Protein 4QLZ (pdb70)

Solvent-accessible surface area: 25296 Å² total; per-residue (Å²): 142,45,30,64,78,0,34,24,55,33,66,41,23,34,18,10,15,9,142,81,57,25,18,30,4,0,0,0,15,8,74,4,67,48,71,64,133,74,106,12,15,17,0,0,1,9,0,24,5,20,51,5,23,27,16,40,7,8,19,91,40,57,13,1,0,1,39,15,31,74,133,96,159,132,27,54,19,5,53,0,10,24,31,8,23,1,4,2,0,0,6,0,2,0,1,24,0,15,8,6,55,83,72,67,3,131,62,12,164,15,108,7,26,45,35,9,0,14,0,0,0,11,4,35,102,47,43,82,29,5,19,49,7,49,0,18,8,0,0,0,0,0,0,26,18,88,50,79,5,2,3,7,0,2,0,0,12,65,84,12,111,44,11,125,123,0,61,40,16,145,46,0,73,73,87,15,73,39,4,19,128,11,1,63,31,9,4,65,26,18,29,48,37,54,71,72,102,98,8,64,31,3,66,159,4,99,25,50,67,68,141,51,0,35,142,7,1,48,49,4,31,107,27,13,85,71,15,9,54,38,90,128,104,93,40,56,136,2,135,7,12,5,5,30,170,70,40,13,216,85,11,61,54,54,34,159,53,68,5,94,139,110,129,42,85,134,77,163,63,36,121,112,53,124,117,13,49,59,75,24,41,53,28,161,175,45,38,69,64,3,43,28,57,34,64,47,22,32,7,0,16,11,142,77,72,42,7,33,2,0,0,0,12,7,76,4,69,49,79,70,114,101,84,15,6,17,0,0,0,10,0,24,5,24,40,7,19,20,13,49,6,11,21,84,34,69,8,1,0,0,44,13,35,75,122,111,139,127,33,48,16,4,50,0,13,28,30,8,24,1,5,2,0,0,6,0,3,0,1,28,0,12,9,15,51,92,80,70,3,130,52,12,152,14,104,5,31,46,29,7,0,14,0,0,0,17,2,37,100,47,52,82,31,3,22,55,6,48,0,40,5,0,0,0,0,1,0,27,21,88,51,77,5,2,3,8,0,2,0,3,11,64,87,12,103,54,8,157,120,0,80,42,16,146,45,0,68,78,82,14,64,40,5,20,118,10,0,65,35,8,4,62,52,19,27,47,35,59,71,73,102,96,10,63,31,4,68,157,4,99,23,54,66,67,141,46,0,29,143,6,1,52,53,4,32,107,31,10,85,122,8,7,44,70,43,118,101,88,25,101,129,21,132,10,19,3,6,46,112,26,25,26,144,161,10,55,65,52,59,66,75,29,49,146,58,18,139,60,83,184,103,172,58,36,151,94,101,76,98,16,40,59,77,24,38,51,69

InterPro domains:
  IPR008162 Inorganic pyrophosphatase [PF00719] (43-225)
  IPR008162 Inorganic pyrophosphatase [PTHR10286] (3-233)
  IPR008162 Inorganic pyrophosphatase [cd00412] (39-222)
  IPR036649 Inorganic pyrophosphatase superfamily [G3DSA:3.90.80.10] (1-287)
  IPR036649 Inorganic pyrophosphatase superfamily [SSF50324] (3-282)

Sequence (567 aa):
MSVERGTSNSASYKMFLTHGGSPISYFHDVPLFADATNNCYNMIVEIPRWTNAKMEICKEELMNPIKHDVKNNKLRYIYNVFPHKGYIWNYGALPQTWEDPSYVDEDTKAKGDNDPIDVCEIGSKIWPSGSVIPVKVLGILGMIDEGETDWKVIAINVADPMAEKLNDILDVDAHMPGFLKATRDWFKYYKVPAGKPENSFAFNGEFKNKEFAAKIISKTHEHWQKLISTKVEAGPIIRANVTVKGSPYMVSKEDFIDALQKHEDFKRGSEPTDQAIEQWHFCNMSVERGTSNSASYKMFLTHGGSPISYFHDVPLFADATNNCYNMIVEIPRWTNAKMEICKEELMNPIKHDVKNNKLRYIYNVFPHKGYIWNYGALPQTWEDPSYVDEDTKAKGDNDPIDVCEIGSKIWPSGSVIPVKVLGILGMIDEGETDWKVIAINVADPMAEKLNDILDVDAHMPGFLKATRDWFKYYKVPAGKPENSFAFNGEFKNKEFAAKIISKTHEHWQKLISTKVEAGPIIRANVTVKGSPYMVSKEDFIDALQKHEDFKRGSEPTDQAIEQWHFC

Foldseek 3Di:
DKDWFDEPQDQRTWIFDADPLATWAPAAFDDQAPPPVPQKGKWQQAAWALFFFRWAQQQLDPSRTIGFDDDPRHGGGWFAEPPGRHHHFRKGAGHLFFQAQVDQDPQLRAGAPGDGAMEGEHADDTDDHGDMAMWGWAWWWQWQQLRHGHIYTYIYGCVGPVRPVRDHPVSCCVVPPPVLVVVLVCQQCRCVVVVDHGIATTPRGDIGMVVVVVVVNVVRNVVSCCVQVLNPDPPDSGQSEGDDPDGDDVGVRYDYRPVSVDDDRGYDYDDDDDDRSPDYHYDD/DKDWFDEPPDQRIWIFDDDPNATWAPAFQDDQAPDDPPQKGKWQQAAWALFFFDWAQAQQDPSRTIGFDDDPNHGGGWAAEPPGRHHHFRKGAGHLFFQAQVDQDPQLRAGGPGDGAMEGEHAPDTDDHGDIAIWHWAWWWQWCQLRHGHIYTYIYGCPGPCVVQRRHPVSCCVVPPPVLVVVLVCRQCRCVVVVGHGIATGPRGDTGMVVVVVVVRVVRNVVSCVVFQEPPDPPDRGQNEGEDDPSPPRGPSYDYGPVPVVPRHHYDYDDDDDDNSPDYDYD

Radius of gyration: 27.37 Å; Cα contacts (8 Å, |Δi|>4): 1353; chains: 2; bounding box: 64×62×70 Å

Organism: Schistosoma japonicum (NCBI:txid6182)

Structure (mmCIF, N/CA/C/O backbone):
data_4QLZ
#
_entry.id   4QLZ
#
_cell.length_a   76.080
_cell.length_b   76.080
_cell.length_c   123.410
_cell.angle_alpha   90.00
_cell.angle_beta   90.00
_cell.angle_gamma   120.00
#
_symmetry.space_group_name_H-M   'P 32'
#
loop_
_entity.id
_entity.type
_entity.pdbx_description
1 polymer 'SJCHGC07024 protein'
2 non-polymer 'COBALT (II) ION'
3 non-polymer 'PHOSPHATE ION'
4 water water
#
loop_
_atom_site.group_PDB
_atom_site.id
_atom_site.type_symbol
_atom_site.label_atom_id
_atom_site.label_alt_id
_atom_site.label_comp_id
_atom_site.label_asym_id
_atom_site.label_entity_id
_atom_site.label_seq_id
_atom_site.pdbx_PDB_ins_code
_atom_site.Cartn_x
_atom_site.Cartn_y
_atom_site.Cartn_z
_atom_site.occupancy
_atom_site.B_iso_or_equiv
_atom_site.auth_seq_id
_atom_site.auth_comp_id
_atom_site.auth_asym_id
_atom_site.auth_atom_id
_atom_site.pdbx_PDB_model_num
ATOM 1 N N . MET A 1 1 ? 31.817 70.557 21.129 1.00 68.74 1 MET A N 1
ATOM 2 C CA . MET A 1 1 ? 31.694 70.000 19.777 1.00 76.18 1 MET A CA 1
ATOM 3 C C . MET A 1 1 ? 30.782 70.804 18.858 1.00 72.20 1 MET A C 1
ATOM 4 O O . MET A 1 1 ? 29.665 71.149 19.237 1.00 76.60 1 MET A O 1
ATOM 9 N N . SER A 1 2 ? 31.245 71.071 17.638 1.00 67.17 2 SER A N 1
ATOM 10 C CA . SER A 1 2 ? 30.405 71.732 16.636 1.00 65.28 2 SER A CA 1
ATOM 11 C C . SER A 1 2 ? 29.711 70.695 15.742 1.00 67.09 2 SER A C 1
ATOM 12 O O . SER A 1 2 ? 30.263 69.633 15.455 1.00 70.69 2 SER A O 1
ATOM 15 N N . VAL A 1 3 ? 28.497 71.025 15.314 1.00 65.47 3 VAL A N 1
ATOM 16 C CA . VAL A 1 3 ? 27.576 70.101 14.654 1.00 62.80 3 VAL A CA 1
ATOM 17 C C . VAL A 1 3 ? 26.944 70.782 13.445 1.00 66.31 3 VAL A C 1
ATOM 18 O O . VAL A 1 3 ? 26.582 71.962 13.523 1.00 68.78 3 VAL A O 1
ATOM 22 N N . GLU A 1 4 ? 26.798 70.071 12.327 1.00 61.41 4 GLU A N 1
ATOM 23 C CA . GLU A 1 4 ? 26.324 70.753 11.121 1.00 66.93 4 GLU A CA 1
ATOM 24 C C . GLU A 1 4 ? 25.038 70.192 10.498 1.00 64.22 4 GLU A C 1
ATOM 25 O O . GLU A 1 4 ? 24.764 68.983 10.537 1.00 68.11 4 GLU A O 1
ATOM 31 N N . ARG A 1 5 ? 24.247 71.104 9.934 1.00 60.08 5 ARG A N 1
ATOM 32 C CA . ARG A 1 5 ? 22.975 70.770 9.290 1.00 64.14 5 ARG A CA 1
ATOM 33 C C . ARG A 1 5 ? 22.832 71.523 7.974 1.00 65.91 5 ARG A C 1
ATOM 34 O O . ARG A 1 5 ? 23.549 72.492 7.727 1.00 64.00 5 ARG A O 1
ATOM 42 N N . GLY A 1 6 ? 21.914 71.076 7.126 1.00 68.69 6 GLY A N 1
ATOM 43 C CA . GLY A 1 6 ? 21.729 71.704 5.833 1.00 67.73 6 GLY A CA 1
ATOM 44 C C . GLY A 1 6 ? 22.815 71.308 4.849 1.00 75.82 6 GLY A C 1
ATOM 45 O O . GLY A 1 6 ? 23.711 70.525 5.168 1.00 74.82 6 GLY A O 1
ATOM 46 N N . THR A 1 7 ? 22.738 71.861 3.645 1.00 69.69 7 THR A N 1
ATOM 47 C CA . THR A 1 7 ? 23.651 71.491 2.577 1.00 67.62 7 THR A CA 1
ATOM 48 C C . THR A 1 7 ? 24.817 72.480 2.530 1.00 76.61 7 THR A C 1
ATOM 49 O O . THR A 1 7 ? 24.606 73.694 2.463 1.00 81.85 7 THR A O 1
ATOM 53 N N . SER A 1 8 ? 26.043 71.964 2.583 1.00 75.15 8 SER A N 1
ATOM 54 C CA . SER A 1 8 ? 27.230 72.820 2.611 1.00 77.37 8 SER A CA 1
ATOM 55 C C . SER A 1 8 ? 27.344 73.610 1.315 1.00 72.10 8 SER A C 1
ATOM 56 O O . SER A 1 8 ? 26.762 73.219 0.309 1.00 61.94 8 SER A O 1
ATOM 59 N N . ASN A 1 9 ? 28.095 74.710 1.341 1.00 67.47 9 ASN A N 1
ATOM 60 C CA . ASN A 1 9 ? 28.230 75.583 0.177 1.00 70.61 9 ASN A CA 1
ATOM 61 C C . ASN A 1 9 ? 26.871 76.041 -0.343 1.00 65.82 9 ASN A C 1
ATOM 62 O O . ASN A 1 9 ? 26.651 76.138 -1.540 1.00 63.73 9 ASN A O 1
ATOM 67 N N . SER A 1 10 ? 25.956 76.305 0.576 1.00 63.50 10 SER A N 1
ATOM 68 C CA . SER A 1 10 ? 24.644 76.791 0.210 1.00 66.42 10 SER A CA 1
ATOM 69 C C . SER A 1 10 ? 24.102 77.600 1.373 1.00 65.28 10 SER A C 1
ATOM 70 O O . SER A 1 10 ? 24.629 77.531 2.477 1.00 64.34 10 SER A O 1
ATOM 73 N N . ALA A 1 11 ? 23.033 78.342 1.114 1.00 60.38 11 ALA A N 1
ATOM 74 C CA . ALA A 1 11 ? 22.428 79.206 2.110 1.00 62.04 11 ALA A CA 1
ATOM 75 C C . ALA A 1 11 ? 21.767 78.439 3.257 1.00 58.54 11 ALA A C 1
ATOM 76 O O . ALA A 1 11 ? 21.521 79.011 4.312 1.00 66.15 11 ALA A O 1
ATOM 78 N N . SER A 1 12 ? 21.462 77.163 3.053 1.00 54.21 12 SER A N 1
ATOM 79 C CA . SER A 1 12 ? 20.799 76.388 4.103 1.00 60.58 12 SER A CA 1
ATOM 80 C C . SER A 1 12 ? 21.820 75.731 5.025 1.00 53.91 12 SER A C 1
ATOM 81 O O . SER A 1 12 ? 21.452 75.030 5.958 1.00 65.43 12 SER A O 1
ATOM 84 N N . TYR A 1 13 ? 23.104 75.952 4.764 1.00 52.36 13 TYR A N 1
ATOM 85 C CA . TYR A 1 13 ? 24.141 75.438 5.653 1.00 57.36 13 TYR A CA 1
ATOM 86 C C . TYR A 1 13 ? 24.137 76.166 7.002 1.00 57.73 13 TYR A C 1
ATOM 87 O O . TYR A 1 13 ? 24.186 77.394 7.046 1.00 57.43 13 TYR A O 1
ATOM 96 N N . LYS A 1 14 ? 24.090 75.405 8.092 1.00 64.67 14 LYS A N 1
ATOM 97 C CA . LYS A 1 14 ? 24.162 75.969 9.442 1.00 58.03 14 LYS A CA 1
ATOM 98 C C . LYS A 1 14 ? 25.066 75.131 10.339 1.00 62.09 14 LYS A C 1
ATOM 99 O O . LYS A 1 14 ? 24.929 73.912 10.393 1.00 69.75 14 LYS A O 1
ATOM 105 N N . MET A 1 15 ? 25.990 75.786 11.038 1.00 62.23 15 MET A N 1
ATOM 106 C CA . MET A 1 15 ? 26.839 75.103 12.013 1.00 60.93 15 MET A CA 1
ATOM 107 C C . MET A 1 15 ? 26.551 75.564 13.436 1.00 66.19 15 MET A C 1
ATOM 108 O O . MET A 1 15 ? 26.719 76.744 13.776 1.00 58.40 15 MET A O 1
ATOM 113 N N . PHE A 1 16 ? 26.144 74.612 14.268 1.00 55.06 16 PHE A N 1
ATOM 114 C CA . PHE A 1 16 ? 25.786 74.890 15.645 1.00 53.16 16 PHE A CA 1
ATOM 115 C C . PHE A 1 16 ? 26.853 74.419 16.634 1.00 57.96 16 PHE A C 1
ATOM 116 O O . PHE A 1 16 ? 27.541 73.430 16.400 1.00 60.42 16 PHE A O 1
ATOM 124 N N . LEU A 1 17 ? 26.980 75.122 17.750 1.00 61.00 17 LEU A N 1
ATOM 125 C CA . LEU A 1 17 ? 27.843 74.648 18.822 1.00 60.44 17 LEU A CA 1
ATOM 126 C C . LEU A 1 17 ? 27.029 73.826 19.826 1.00 60.85 17 LEU A C 1
ATOM 127 O O . LEU A 1 17 ? 25.904 74.184 20.153 1.00 70.75 17 LEU A O 1
ATOM 132 N N . THR A 1 18 ? 27.591 72.712 20.290 1.00 66.11 18 THR A N 1
ATOM 133 C CA . THR A 1 18 ? 26.965 71.909 21.345 1.00 66.53 18 THR A CA 1
ATOM 134 C C . THR A 1 18 ? 27.921 71.643 22.493 1.00 67.99 18 THR A C 1
ATOM 135 O O . THR A 1 18 ? 29.136 71.680 22.329 1.00 71.92 18 THR A O 1
ATOM 139 N N . HIS A 1 19 ? 27.363 71.375 23.664 1.00 79.19 19 HIS A N 1
ATOM 140 C CA . HIS A 1 19 ? 28.136 70.807 24.759 1.00 81.90 19 HIS A CA 1
ATOM 141 C C . HIS A 1 19 ? 27.378 69.603 25.288 1.00 83.10 19 HIS A C 1
ATOM 142 O O . HIS A 1 19 ? 26.254 69.737 25.775 1.00 79.03 19 HIS A O 1
ATOM 149 N N . GLY A 1 20 ? 27.980 68.423 25.165 1.00 84.81 20 GLY A N 1
ATOM 150 C CA . GLY A 1 20 ? 27.357 67.202 25.646 1.00 88.32 20 GLY A CA 1
ATOM 151 C C . GLY A 1 20 ? 26.102 66.824 24.878 1.00 97.58 20 GLY A C 1
ATOM 152 O O . GLY A 1 20 ? 25.103 66.390 25.467 1.00 100.48 20 GLY A O 1
ATOM 153 N N . GLY A 1 21 ? 26.156 66.989 23.559 1.00 98.92 21 GLY A N 1
ATOM 154 C CA . GLY A 1 21 ? 25.026 66.690 22.698 1.00 99.94 21 GLY A CA 1
ATOM 155 C C . GLY A 1 21 ? 23.913 67.708 22.842 1.00 102.58 21 GLY A C 1
ATOM 156 O O . GLY A 1 21 ? 22.809 67.499 22.345 1.00 111.24 21 GLY A O 1
ATOM 157 N N . SER A 1 22 ? 24.209 68.810 23.526 1.00 93.95 22 SER A N 1
ATOM 158 C CA . SER A 1 22 ? 23.232 69.861 23.773 1.00 84.29 22 SER A CA 1
ATOM 159 C C . SER A 1 22 ? 23.695 71.197 23.214 1.00 79.87 22 SER A C 1
ATOM 160 O O . SER A 1 22 ? 24.652 71.770 23.709 1.00 75.61 22 SER A O 1
ATOM 163 N N . PRO A 1 23 ? 23.008 71.704 22.182 1.00 79.63 23 PRO A N 1
ATOM 164 C CA . PRO A 1 23 ? 23.314 73.004 21.574 1.00 73.78 23 PRO A CA 1
ATOM 165 C C . PRO A 1 23 ? 23.345 74.188 22.534 1.00 71.02 23 PRO A C 1
ATOM 166 O O . PRO A 1 23 ? 22.508 74.299 23.420 1.00 75.04 23 PRO A O 1
ATOM 170 N N . ILE A 1 24 ? 24.315 75.073 22.319 1.00 61.46 24 ILE A N 1
ATOM 171 C CA . ILE A 1 24 ? 24.399 76.348 23.019 1.00 63.19 24 ILE A CA 1
ATOM 172 C C . ILE A 1 24 ? 24.714 77.434 22.004 1.00 65.13 24 ILE A C 1
ATOM 173 O O . ILE A 1 24 ? 25.178 77.146 20.902 1.00 71.29 24 ILE A O 1
ATOM 178 N N . SER A 1 25 ? 24.480 78.682 22.386 1.00 61.98 25 SER A N 1
ATOM 179 C CA . SER A 1 25 ? 24.643 79.821 21.493 1.00 55.89 25 SER A CA 1
ATOM 180 C C . SER A 1 25 ? 26.099 80.257 21.296 1.00 53.16 25 SER A C 1
ATOM 181 O O . SER A 1 25 ? 26.776 80.620 22.265 1.00 63.15 25 SER A O 1
ATOM 184 N N . TYR A 1 26 ? 26.571 80.249 20.051 1.00 59.09 26 TYR A N 1
ATOM 185 C CA . TYR A 1 26 ? 27.909 80.772 19.740 1.00 58.75 26 TYR A CA 1
ATOM 186 C C . TYR A 1 26 ? 28.081 82.209 20.247 1.00 55.20 26 TYR A C 1
ATOM 187 O O . TYR A 1 26 ? 29.132 82.586 20.729 1.00 64.21 26 TYR A O 1
ATOM 196 N N . PHE A 1 27 ? 27.016 82.988 20.146 1.00 64.98 27 PHE A N 1
ATOM 197 C CA . PHE A 1 27 ? 27.002 84.408 20.484 1.00 56.01 27 PHE A CA 1
ATOM 198 C C . PHE A 1 27 ? 26.988 84.630 21.997 1.00 59.79 27 PHE A C 1
ATOM 199 O O . PHE A 1 27 ? 27.828 85.374 22.528 1.00 55.83 27 PHE A O 1
ATOM 207 N N . HIS A 1 28 ? 26.045 83.977 22.680 1.00 54.66 28 HIS A N 1
ATOM 208 C CA . HIS A 1 28 ? 25.717 84.311 24.064 1.00 57.04 28 HIS A CA 1
ATOM 209 C C . HIS A 1 28 ? 26.217 83.357 25.145 1.00 62.87 28 HIS A C 1
ATOM 210 O O . HIS A 1 28 ? 26.311 83.750 26.313 1.00 55.89 28 HIS A O 1
ATOM 217 N N . ASP A 1 29 ? 26.499 82.110 24.778 1.00 60.29 29 ASP A N 1
ATOM 218 C CA . ASP A 1 29 ? 26.723 81.068 25.780 1.00 55.03 29 ASP A CA 1
ATOM 219 C C . ASP A 1 29 ? 28.206 80.689 25.950 1.00 60.53 29 ASP A C 1
ATOM 220 O O . ASP A 1 29 ? 28.559 79.995 26.899 1.00 71.59 29 ASP A O 1
ATOM 225 N N . VAL A 1 30 ? 29.069 81.124 25.036 1.00 57.97 30 VAL A N 1
ATOM 226 C CA . VAL A 1 30 ? 30.506 80.933 25.222 1.00 57.49 30 VAL A CA 1
ATOM 227 C C . VAL A 1 30 ? 31.056 82.108 26.025 1.00 62.99 30 VAL A C 1
ATOM 228 O O . VAL A 1 30 ? 30.942 83.261 25.599 1.00 63.59 30 VAL A O 1
ATOM 232 N N . PRO A 1 31 ? 31.623 81.825 27.209 1.00 56.92 31 PRO A N 1
ATOM 233 C CA . PRO A 1 31 ? 32.169 82.907 28.056 1.00 57.35 31 PRO A CA 1
ATOM 234 C C . PRO A 1 31 ? 33.304 83.683 27.365 1.00 57.55 31 PRO A C 1
ATOM 235 O O . PRO A 1 31 ? 34.156 83.101 26.681 1.00 58.43 31 PRO A O 1
ATOM 239 N N . LEU A 1 32 ? 33.286 85.002 27.523 1.00 57.28 32 LEU A N 1
ATOM 240 C CA . LEU A 1 32 ? 34.302 85.866 26.928 1.00 65.97 32 LEU A CA 1
ATOM 241 C C . LEU A 1 32 ? 35.721 85.538 27.420 1.00 65.73 32 LEU A C 1
ATOM 242 O O . LEU A 1 32 ? 36.683 85.599 26.657 1.00 60.09 32 LEU A O 1
ATOM 247 N N . PHE A 1 33 ? 35.851 85.208 28.695 1.00 50.40 33 PHE A N 1
ATOM 248 C CA . PHE A 1 33 ? 37.143 84.821 29.229 1.00 59.32 33 PHE A CA 1
ATOM 249 C C . PHE A 1 33 ? 37.205 83.314 29.345 1.00 70.19 33 PHE A C 1
ATOM 250 O O . PHE A 1 33 ? 36.334 82.694 29.957 1.00 78.50 33 PHE A O 1
ATOM 258 N N . ALA A 1 34 ? 38.221 82.725 28.725 1.00 67.40 34 ALA A N 1
ATOM 259 C CA . ALA A 1 34 ? 38.487 81.309 28.908 1.00 69.94 34 ALA A CA 1
ATOM 260 C C . ALA A 1 34 ? 39.133 81.088 30.275 1.00 73.19 34 ALA A C 1
ATOM 261 O O . ALA A 1 34 ? 39.096 79.987 30.823 1.00 79.53 34 ALA A O 1
ATOM 263 N N . ASP A 1 35 ? 39.704 82.148 30.836 1.00 83.62 35 ASP A N 1
ATOM 264 C CA . ASP A 1 35 ? 40.418 82.039 32.103 1.00 97.78 35 ASP A CA 1
ATOM 265 C C . ASP A 1 35 ? 40.466 83.384 32.844 1.00 112.64 35 ASP A C 1
ATOM 266 O O . ASP A 1 35 ? 41.516 84.008 32.904 1.00 122.01 35 ASP A O 1
ATOM 271 N N . ALA A 1 36 ? 39.324 83.817 33.392 1.00 111.75 36 ALA A N 1
ATOM 272 C CA . ALA A 1 36 ? 39.169 85.085 34.148 1.00 115.40 36 ALA A CA 1
ATOM 273 C C . ALA A 1 36 ? 40.019 86.269 33.644 1.00 127.62 36 ALA A C 1
ATOM 274 O O . ALA A 1 36 ? 40.355 86.335 32.460 1.00 126.80 36 ALA A O 1
ATOM 276 N N . THR A 1 37 ? 40.370 87.204 34.532 1.00 138.66 37 THR A N 1
ATOM 277 C CA . THR A 1 37 ? 41.324 88.255 34.163 1.00 142.99 37 THR A CA 1
ATOM 278 C C . THR A 1 37 ? 42.732 87.668 34.385 1.00 143.18 37 THR A C 1
ATOM 279 O O . THR A 1 37 ? 43.696 88.363 34.701 1.00 149.91 37 THR A O 1
ATOM 283 N N . ASN A 1 38 ? 42.822 86.348 34.233 1.00 130.51 38 ASN A N 1
ATOM 284 C CA . ASN A 1 38 ? 44.067 85.713 33.818 1.00 113.69 38 ASN A CA 1
ATOM 285 C C . ASN A 1 38 ? 44.093 85.828 32.282 1.00 114.91 38 ASN A C 1
ATOM 286 O O . ASN A 1 38 ? 43.719 84.873 31.569 1.00 121.20 38 ASN A O 1
ATOM 291 N N . ASN A 1 39 ? 44.529 87.003 31.811 1.00 103.17 39 ASN A N 1
ATOM 292 C CA . ASN A 1 39 ? 44.907 87.263 30.424 1.00 101.56 39 ASN A CA 1
ATOM 293 C C . ASN A 1 39 ? 44.344 86.454 29.230 1.00 88.39 39 ASN A C 1
ATOM 294 O O . ASN A 1 39 ? 45.010 86.403 28.176 1.00 90.46 39 ASN A O 1
ATOM 299 N N . CYS A 1 40 ? 43.188 85.800 29.340 1.00 64.66 40 CYS A N 1
ATOM 300 C CA . CYS A 1 40 ? 42.852 84.817 28.283 1.00 60.12 40 CYS A CA 1
ATOM 301 C C . CYS A 1 40 ? 41.398 84.842 27.806 1.00 58.99 40 CYS A C 1
ATOM 302 O O . CYS A 1 40 ? 40.476 84.732 28.600 1.00 67.69 40 CYS A O 1
ATOM 305 N N . TYR A 1 41 ? 41.224 84.895 26.490 1.00 52.77 41 TYR A N 1
ATOM 306 C CA . TYR A 1 41 ? 39.897 85.089 25.892 1.00 56.04 41 TYR A CA 1
ATOM 307 C C . TYR A 1 41 ? 39.477 83.915 25.019 1.00 56.61 41 TYR A C 1
ATOM 308 O O . TYR A 1 41 ? 40.318 83.278 24.387 1.00 68.66 41 TYR A O 1
ATOM 317 N N . ASN A 1 42 ? 38.177 83.654 24.956 1.00 50.97 42 ASN A N 1
ATOM 318 C CA . ASN A 1 42 ? 37.648 82.688 24.003 1.00 56.78 42 ASN A CA 1
ATOM 319 C C . ASN A 1 42 ? 37.418 83.361 22.671 1.00 59.32 42 ASN A C 1
ATOM 320 O O . ASN A 1 42 ? 36.855 84.454 22.597 1.00 55.12 42 ASN A O 1
ATOM 325 N N . MET A 1 43 ? 37.861 82.708 21.613 1.00 50.43 43 MET A N 1
ATOM 326 C CA . MET A 1 43 ? 37.587 83.209 20.282 1.00 56.02 43 MET A CA 1
ATOM 327 C C . MET A 1 43 ? 36.823 82.156 19.498 1.00 52.11 43 MET A C 1
ATOM 328 O O . MET A 1 43 ? 37.250 81.008 19.418 1.00 55.18 43 MET A O 1
ATOM 333 N N . ILE A 1 44 ? 35.683 82.560 18.952 1.00 48.29 44 ILE A N 1
ATOM 334 C CA . ILE A 1 44 ? 34.984 81.787 17.947 1.00 44.52 44 ILE A CA 1
ATOM 335 C C . ILE A 1 44 ? 35.672 81.992 16.593 1.00 61.01 44 ILE A C 1
ATOM 336 O O . ILE A 1 44 ? 35.708 83.115 16.073 1.00 56.34 44 ILE A O 1
ATOM 341 N N . VAL A 1 45 ? 36.225 80.924 16.019 1.00 53.43 45 VAL A N 1
ATOM 342 C CA . VAL A 1 45 ? 36.777 81.024 14.673 1.00 50.15 45 VAL A CA 1
ATOM 343 C C . VAL A 1 45 ? 35.693 80.897 13.607 1.00 50.29 45 VAL A C 1
ATOM 344 O O . VAL A 1 45 ? 35.052 79.851 13.483 1.00 53.04 45 VAL A O 1
ATOM 348 N N . GLU A 1 46 ? 35.490 81.962 12.835 1.00 51.25 46 GLU A N 1
ATOM 349 C CA . GLU A 1 46 ? 34.517 81.923 11.741 1.00 45.28 46 GLU A CA 1
ATOM 350 C C . GLU A 1 46 ? 35.166 81.524 10.410 1.00 51.68 46 GLU A C 1
ATOM 351 O O . GLU A 1 46 ? 34.576 80.793 9.624 1.00 45.50 46 GLU A O 1
ATOM 357 N N . ILE A 1 47 ? 36.382 82.000 10.171 1.00 51.21 47 ILE A N 1
ATOM 358 C CA . ILE A 1 47 ? 37.010 81.914 8.859 1.00 52.63 47 ILE A CA 1
ATOM 359 C C . ILE A 1 47 ? 38.479 81.461 8.971 1.00 50.53 47 ILE A C 1
ATOM 360 O O . ILE A 1 47 ? 39.333 82.204 9.476 1.00 51.69 47 ILE A O 1
ATOM 365 N N . PRO A 1 48 ? 38.780 80.231 8.513 1.00 44.37 48 PRO A N 1
ATOM 366 C CA . PRO A 1 48 ? 40.171 79.745 8.453 1.00 39.71 48 PRO A CA 1
ATOM 367 C C . PRO A 1 48 ? 41.061 80.633 7.559 1.00 41.73 48 PRO A C 1
ATOM 368 O O . PRO A 1 48 ? 40.576 81.227 6.598 1.00 46.90 48 PRO A O 1
ATOM 372 N N . ARG A 1 49 ? 42.341 80.733 7.899 1.00 47.09 49 ARG A N 1
ATOM 373 C CA . ARG A 1 49 ? 43.287 81.495 7.110 1.00 49.26 49 ARG A CA 1
ATOM 374 C C . ARG A 1 49 ? 43.338 80.932 5.691 1.00 50.35 49 ARG A C 1
ATOM 375 O O . ARG A 1 49 ? 43.265 79.718 5.500 1.00 40.85 49 ARG A O 1
ATOM 383 N N . TRP A 1 50 ? 43.416 81.846 4.724 1.00 37.76 50 TRP A N 1
ATOM 384 C CA . TRP A 1 50 ? 43.590 81.567 3.300 1.00 49.88 50 TRP A CA 1
ATOM 385 C C . TRP A 1 50 ? 42.333 80.958 2.653 1.00 54.93 50 TRP A C 1
ATOM 386 O O . TR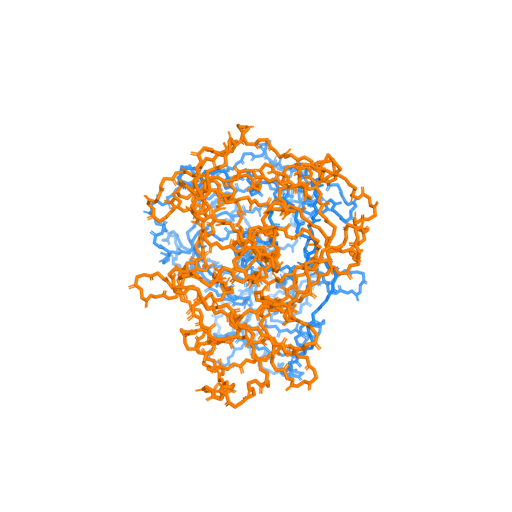P A 1 50 ? 42.411 80.352 1.582 1.00 59.95 50 TRP A O 1
ATOM 397 N N . THR A 1 51 ? 41.177 81.140 3.298 1.00 51.36 51 THR A N 1
ATOM 398 C CA . THR A 1 51 ? 39.896 80.840 2.651 1.00 50.41 51 THR A CA 1
ATOM 399 C C . THR A 1 51 ? 39.219 82.137 2.257 1.00 56.15 51 THR A C 1
ATOM 400 O O . THR A 1 51 ? 39.638 83.214 2.694 1.00 54.92 51 THR A O 1
ATOM 404 N N . ASN A 1 52 ? 38.175 82.032 1.434 1.00 58.57 52 ASN A N 1
ATOM 405 C CA . ASN A 1 52 ? 37.485 83.211 0.901 1.00 51.39 52 ASN A CA 1
ATOM 406 C C . ASN A 1 52 ? 36.016 83.337 1.305 1.00 56.30 52 ASN A C 1
ATOM 407 O O . ASN A 1 52 ? 35.439 84.421 1.240 1.00 56.24 52 ASN A O 1
ATOM 412 N N . ALA A 1 53 ? 35.410 82.230 1.720 1.00 47.19 53 ALA A N 1
ATOM 413 C CA . ALA A 1 53 ? 33.998 82.233 2.084 1.00 50.83 53 ALA A CA 1
ATOM 414 C C . ALA A 1 53 ? 33.789 83.008 3.383 1.00 49.14 53 ALA A C 1
ATOM 415 O O . ALA A 1 53 ? 34.462 82.749 4.382 1.00 48.51 53 ALA A O 1
ATOM 417 N N . LYS A 1 54 ? 32.887 83.986 3.347 1.00 51.41 54 LYS A N 1
ATOM 418 C CA . LYS A 1 54 ? 32.590 84.795 4.526 1.00 55.24 54 LYS A CA 1
ATOM 419 C C . LYS A 1 54 ? 31.561 84.095 5.427 1.00 56.27 54 LYS A C 1
ATOM 420 O O . LYS A 1 54 ? 30.359 84.276 5.266 1.00 55.68 54 LYS A O 1
ATOM 426 N N . MET A 1 55 ? 32.044 83.272 6.355 1.00 59.86 55 MET A N 1
ATOM 427 C CA . MET A 1 55 ? 31.187 82.686 7.386 1.00 48.20 55 MET A CA 1
ATOM 428 C C . MET A 1 55 ? 30.970 83.730 8.473 1.00 56.88 55 MET A C 1
ATOM 429 O O . MET A 1 55 ? 31.864 84.529 8.746 1.00 63.12 55 MET A O 1
ATOM 434 N N . GLU A 1 56 ? 29.797 83.722 9.099 1.00 63.35 56 GLU A N 1
ATOM 435 C CA . GLU A 1 56 ? 29.616 84.465 10.345 1.00 63.79 56 GLU A CA 1
ATOM 436 C C . GLU A 1 56 ? 28.488 83.910 11.198 1.00 64.49 56 GLU A C 1
ATOM 437 O O . GLU A 1 56 ? 27.527 83.330 10.691 1.00 63.62 56 GLU A O 1
ATOM 443 N N . ILE A 1 57 ? 28.641 84.078 12.506 1.00 61.81 57 ILE A N 1
ATOM 444 C CA . ILE A 1 57 ? 27.559 83.881 13.458 1.00 64.46 57 ILE A CA 1
ATOM 445 C C . ILE A 1 57 ? 26.331 84.670 12.998 1.00 65.19 57 ILE A C 1
ATOM 446 O O . ILE A 1 57 ? 26.445 85.811 12.549 1.00 69.46 57 ILE A O 1
ATOM 451 N N . CYS A 1 58 ? 25.161 84.053 13.111 1.00 63.82 58 CYS A N 1
ATOM 452 C CA . CYS A 1 58 ? 23.969 84.558 12.449 1.00 72.24 58 CYS A CA 1
ATOM 453 C C . CYS A 1 58 ? 23.073 85.556 13.208 1.00 79.97 58 CYS A C 1
ATOM 454 O O . CYS A 1 58 ? 22.143 86.100 12.618 1.00 99.57 58 CYS A O 1
ATOM 457 N N . LYS A 1 59 ? 23.339 85.852 14.472 1.00 56.26 59 LYS A N 1
ATOM 458 C CA . LYS A 1 59 ? 22.537 86.853 15.248 1.00 63.89 59 LYS A CA 1
ATOM 459 C C . LYS A 1 59 ? 20.994 86.790 15.120 1.00 58.21 59 LYS A C 1
ATOM 460 O O . LYS A 1 59 ? 20.299 86.964 16.109 1.00 65.52 59 LYS A O 1
ATOM 466 N N . GLU A 1 60 ? 20.456 86.543 13.927 1.00 48.22 60 GLU A N 1
ATOM 467 C CA . GLU A 1 60 ? 19.001 86.601 13.725 1.00 63.23 60 GLU A CA 1
ATOM 468 C C . GLU A 1 60 ? 18.323 85.227 13.728 1.00 64.63 60 GLU A C 1
ATOM 469 O O . GLU A 1 60 ? 17.147 85.105 13.377 1.00 70.82 60 GLU A O 1
ATOM 475 N N . GLU A 1 61 ? 19.058 84.202 14.133 1.00 54.96 61 GLU A N 1
ATOM 476 C CA . GLU A 1 61 ? 18.507 82.863 14.210 1.00 60.37 61 GLU A CA 1
ATOM 477 C C . GLU A 1 61 ? 18.788 82.223 15.566 1.00 61.94 61 GLU A C 1
ATOM 478 O O . GLU A 1 61 ? 19.875 82.382 16.126 1.00 63.61 61 GLU A O 1
ATOM 484 N N . LEU A 1 62 ? 17.794 81.513 16.088 1.00 63.05 62 LEU A N 1
ATOM 485 C CA . LEU A 1 62 ? 17.905 80.834 17.374 1.00 60.22 62 LEU A CA 1
ATOM 486 C C . LEU A 1 62 ? 19.149 79.953 17.402 1.00 58.78 62 LEU A C 1
ATOM 487 O O . LEU A 1 62 ? 19.441 79.258 16.427 1.00 61.54 62 LEU A O 1
ATOM 492 N N . MET A 1 63 ? 19.878 80.036 18.514 1.00 53.96 63 MET A N 1
ATOM 493 C CA . MET A 1 63 ? 21.149 79.335 18.758 1.00 52.21 63 MET A CA 1
ATOM 494 C C . MET A 1 63 ? 22.328 80.010 18.032 1.00 58.55 63 MET A C 1
ATOM 495 O O . MET A 1 63 ? 23.487 79.620 18.222 1.00 49.00 63 MET A O 1
ATOM 500 N N . ASN A 1 64 ? 22.037 81.053 17.250 1.00 51.81 64 ASN A N 1
ATOM 501 C CA . ASN A 1 64 ? 23.083 81.796 16.517 1.00 53.23 64 ASN A CA 1
ATOM 502 C C . ASN A 1 64 ? 24.131 80.912 15.824 1.00 50.89 64 ASN A C 1
ATOM 503 O O . ASN A 1 64 ? 25.320 80.986 16.147 1.00 58.81 64 ASN A O 1
ATOM 508 N N . PRO A 1 65 ? 23.697 80.064 14.883 1.00 51.93 65 PRO A N 1
ATOM 509 C CA . PRO A 1 65 ? 24.686 79.231 14.188 1.00 45.96 65 PRO A CA 1
ATOM 510 C C . PRO A 1 65 ? 25.596 80.054 13.292 1.00 51.70 65 PRO A C 1
ATOM 511 O O . PRO A 1 65 ? 25.300 81.200 12.966 1.00 58.54 65 PRO A O 1
ATOM 515 N N . ILE A 1 66 ? 26.701 79.459 12.875 1.00 55.09 66 ILE A N 1
ATOM 516 C CA . ILE A 1 66 ? 27.515 80.057 11.832 1.00 55.87 66 ILE A CA 1
ATOM 517 C C . ILE A 1 66 ? 26.943 79.670 10.466 1.00 61.42 66 ILE A C 1
ATOM 518 O O . ILE A 1 66 ? 26.551 78.519 10.252 1.00 66.24 66 ILE A O 1
ATOM 523 N N . LYS A 1 67 ? 26.864 80.642 9.560 1.00 60.26 67 LYS A N 1
ATOM 524 C CA . LYS A 1 67 ? 26.368 80.393 8.212 1.00 61.40 67 LYS A CA 1
ATOM 525 C C . LYS A 1 67 ? 27.054 81.275 7.172 1.00 61.29 67 LYS A C 1
ATOM 526 O O . LYS A 1 67 ? 27.871 82.133 7.497 1.00 57.29 67 LYS A O 1
ATOM 532 N N . HIS A 1 68 ? 26.742 81.039 5.907 1.00 49.47 68 HIS A N 1
ATOM 533 C CA . HIS A 1 68 ? 27.331 81.856 4.861 1.00 51.94 68 HIS A CA 1
ATOM 534 C C . HIS A 1 68 ? 26.690 83.221 4.887 1.00 48.18 68 HIS A C 1
ATOM 535 O O . HIS A 1 68 ? 25.481 83.339 4.951 1.00 48.56 68 HIS A O 1
ATOM 542 N N . ASP A 1 69 ? 27.498 84.263 4.836 1.00 53.51 69 ASP A N 1
ATOM 543 C CA . ASP A 1 69 ? 26.946 85.581 4.616 1.00 56.61 69 ASP A CA 1
ATOM 544 C C . ASP A 1 69 ? 26.340 85.571 3.208 1.00 64.30 69 ASP A C 1
ATOM 545 O O . ASP A 1 69 ? 26.752 84.789 2.353 1.00 49.37 69 ASP A O 1
ATOM 550 N N . VAL A 1 70 ? 25.349 86.421 2.968 1.00 68.76 70 VAL A N 1
ATOM 551 C CA . VAL A 1 70 ? 24.730 86.480 1.653 1.00 67.15 70 VAL A CA 1
ATOM 552 C C . VAL A 1 70 ? 24.479 87.927 1.219 1.00 83.42 70 VAL A C 1
ATOM 553 O O . VAL A 1 70 ? 23.897 88.709 1.968 1.00 100.41 70 VAL A O 1
ATOM 557 N N . LYS A 1 71 ? 24.944 88.292 0.024 1.00 85.23 71 LYS A N 1
ATOM 558 C CA . LYS A 1 71 ? 24.483 89.528 -0.619 1.00 92.63 71 LYS A CA 1
ATOM 559 C C . LYS A 1 71 ? 24.090 89.296 -2.081 1.00 94.64 71 LYS A C 1
ATOM 560 O O . LYS A 1 71 ? 24.698 88.478 -2.773 1.00 84.05 71 LYS A O 1
ATOM 566 N N . ASN A 1 72 ? 23.053 90.008 -2.522 1.00 101.97 72 ASN A N 1
ATOM 567 C CA . ASN A 1 72 ? 22.557 89.918 -3.897 1.00 103.79 72 ASN A CA 1
ATOM 568 C C . ASN A 1 72 ? 22.034 88.512 -4.184 1.00 101.19 72 ASN A C 1
ATOM 569 O O . ASN A 1 72 ? 22.123 88.014 -5.310 1.00 97.34 72 ASN A O 1
ATOM 574 N N . ASN A 1 73 ? 21.493 87.891 -3.138 1.00 100.83 73 ASN A N 1
ATOM 575 C CA . ASN A 1 73 ? 20.936 86.533 -3.181 1.00 98.50 73 ASN A CA 1
ATOM 576 C C . ASN A 1 73 ? 21.918 85.420 -3.567 1.00 88.38 73 ASN A C 1
ATOM 577 O O . ASN A 1 73 ? 21.517 84.389 -4.097 1.00 86.93 73 ASN A O 1
ATOM 582 N N . LYS A 1 74 ? 23.201 85.629 -3.286 1.00 86.20 74 LYS A N 1
ATOM 583 C CA . LYS A 1 74 ? 24.211 84.596 -3.494 1.00 80.29 74 LYS A CA 1
ATOM 584 C C . LYS A 1 74 ? 25.254 84.608 -2.372 1.00 69.88 74 LYS A C 1
ATOM 585 O O . LYS A 1 74 ? 25.375 85.599 -1.644 1.00 61.02 74 LYS A O 1
ATOM 591 N N . LEU A 1 75 ? 25.984 83.499 -2.225 1.00 60.18 75 LEU A N 1
ATOM 592 C CA . LEU A 1 75 ? 26.976 83.379 -1.157 1.00 64.44 75 LEU A CA 1
ATOM 593 C C . LEU A 1 75 ? 28.115 84.355 -1.372 1.00 63.19 75 LEU A C 1
ATOM 594 O O . LEU A 1 75 ? 28.669 84.444 -2.468 1.00 60.20 75 LEU A O 1
ATOM 599 N N . ARG A 1 76 ? 28.448 85.078 -0.306 1.00 57.59 76 ARG A N 1
ATOM 600 C CA . ARG A 1 76 ? 29.500 86.085 -0.321 1.00 55.77 76 ARG A CA 1
ATOM 601 C C . ARG A 1 76 ? 30.880 85.477 -0.155 1.00 50.33 76 ARG A C 1
ATOM 602 O O . ARG A 1 76 ? 31.131 84.748 0.791 1.00 49.36 76 ARG A O 1
ATOM 610 N N . TYR A 1 77 ? 31.760 85.786 -1.098 1.00 54.75 77 TYR A N 1
ATOM 611 C CA . TYR A 1 77 ? 33.162 85.381 -1.069 1.00 48.44 77 TYR A CA 1
ATOM 612 C C . TYR A 1 77 ? 34.028 86.631 -1.113 1.00 53.05 77 TYR A C 1
ATOM 613 O O . TYR A 1 77 ? 33.759 87.545 -1.892 1.00 50.97 77 TYR A O 1
ATOM 622 N N . ILE A 1 78 ? 35.061 86.676 -0.280 1.00 42.13 78 ILE A N 1
ATOM 623 C CA . ILE A 1 78 ? 35.982 87.806 -0.282 1.00 46.52 78 ILE A CA 1
ATOM 624 C C . ILE A 1 78 ? 36.909 87.750 -1.511 1.00 57.83 78 ILE A C 1
ATOM 625 O O . ILE A 1 78 ? 37.206 86.672 -2.055 1.00 48.57 78 ILE A O 1
ATOM 630 N N . TYR A 1 79 ? 37.341 88.925 -1.958 1.00 50.33 79 TYR A N 1
ATOM 631 C CA . TYR A 1 79 ? 38.318 89.020 -3.029 1.00 46.28 79 TYR A CA 1
ATOM 632 C C . TYR A 1 79 ? 39.745 88.738 -2.569 1.00 52.90 79 TYR A C 1
ATOM 633 O O . TYR A 1 79 ? 40.094 88.967 -1.415 1.00 56.45 79 TYR A O 1
ATOM 642 N N . ASN A 1 80 ? 40.555 88.217 -3.482 1.00 56.39 80 ASN A N 1
ATOM 643 C CA . ASN A 1 80 ? 41.997 88.195 -3.310 1.00 48.83 80 ASN A CA 1
ATOM 644 C C . ASN A 1 80 ? 42.542 89.521 -3.806 1.00 53.67 80 ASN A C 1
ATOM 645 O O . ASN A 1 80 ? 42.455 89.834 -4.998 1.00 61.45 80 ASN A O 1
ATOM 650 N N . VAL A 1 81 ? 43.052 90.317 -2.874 1.00 45.92 81 VAL A N 1
ATOM 651 C CA . VAL A 1 81 ? 43.643 91.604 -3.189 1.00 45.24 81 VAL A CA 1
ATOM 652 C C . VAL A 1 81 ? 45.147 91.469 -3.068 1.00 50.64 81 VAL A C 1
ATOM 653 O O . VAL A 1 81 ? 45.648 91.189 -1.984 1.00 52.58 81 VAL A O 1
ATOM 657 N N . PHE A 1 82 ? 45.852 91.656 -4.178 1.00 51.45 82 PHE A N 1
ATOM 658 C CA . PHE A 1 82 ? 47.272 91.355 -4.232 1.00 50.16 82 PHE A CA 1
ATOM 659 C C . PHE A 1 82 ? 47.997 92.100 -3.123 1.00 61.83 82 PHE A C 1
ATOM 660 O O . PHE A 1 82 ? 47.750 93.284 -2.931 1.00 61.44 82 PHE A O 1
ATOM 668 N N . PRO A 1 83 ? 48.900 91.412 -2.393 1.00 59.29 83 PRO A N 1
ATOM 669 C CA . PRO A 1 83 ? 49.414 90.056 -2.617 1.00 53.13 83 PRO A CA 1
ATOM 670 C C . PRO A 1 83 ? 48.719 88.974 -1.773 1.00 54.24 83 PRO A C 1
ATOM 671 O O . PRO A 1 83 ? 49.213 87.847 -1.670 1.00 50.26 83 PRO A O 1
ATOM 675 N N . HIS A 1 84 ? 47.592 89.312 -1.166 1.00 48.61 84 HIS A N 1
ATOM 676 C CA . HIS A 1 84 ? 46.976 88.403 -0.221 1.00 44.35 84 HIS A CA 1
ATOM 677 C C . HIS A 1 84 ? 46.007 87.420 -0.859 1.00 53.79 84 HIS A C 1
ATOM 678 O O . HIS A 1 84 ? 45.355 87.704 -1.877 1.00 43.84 84 HIS A O 1
ATOM 685 N N . LYS A 1 85 ? 45.910 86.270 -0.208 1.00 50.44 85 LYS A N 1
ATOM 686 C CA . LYS A 1 85 ? 45.039 85.184 -0.606 1.00 54.61 85 LYS A CA 1
ATOM 687 C C . LYS A 1 85 ? 43.974 85.026 0.474 1.00 54.94 85 LYS A C 1
ATOM 688 O O . LYS A 1 85 ? 44.254 84.550 1.576 1.00 51.71 85 LYS A O 1
ATOM 694 N N . GLY A 1 86 ? 42.756 85.444 0.148 1.00 50.66 86 GLY A N 1
ATOM 695 C CA . GLY A 1 86 ? 41.643 85.375 1.074 1.00 56.56 86 GLY A CA 1
ATOM 696 C C . GLY A 1 86 ? 41.940 86.099 2.371 1.00 52.82 86 GLY A C 1
ATOM 697 O O . GLY A 1 86 ? 42.599 87.140 2.375 1.00 45.36 86 GLY A O 1
ATOM 698 N N . TYR A 1 87 ? 41.453 85.546 3.478 1.00 45.62 87 TYR A N 1
ATOM 699 C CA . TYR A 1 87 ? 41.781 86.078 4.801 1.00 43.00 87 TYR A CA 1
ATOM 700 C C . TYR A 1 87 ? 43.195 85.667 5.166 1.00 47.85 87 TYR A C 1
ATOM 701 O O . TYR A 1 87 ? 43.557 84.498 5.031 1.00 55.89 87 TYR A O 1
ATOM 710 N N . ILE A 1 88 ? 43.998 86.622 5.620 1.00 48.82 88 ILE A N 1
ATOM 711 C CA . ILE A 1 88 ? 45.393 86.324 5.922 1.00 52.52 88 ILE A CA 1
ATOM 712 C C . ILE A 1 88 ? 45.609 86.064 7.397 1.00 45.32 88 ILE A C 1
ATOM 713 O O . ILE A 1 88 ? 46.740 86.032 7.826 1.00 49.64 88 ILE A O 1
ATOM 718 N N . TRP A 1 89 ? 44.516 85.917 8.152 1.00 48.42 89 TRP A N 1
ATOM 719 C CA . TRP A 1 89 ? 44.517 85.460 9.555 1.00 39.78 89 TRP A CA 1
ATOM 720 C C . TRP A 1 89 ? 43.364 84.497 9.691 1.00 45.27 89 TRP A C 1
ATOM 721 O O . TRP A 1 89 ? 42.498 84.479 8.828 1.00 42.41 89 TRP A O 1
ATOM 732 N N . ASN A 1 90 ? 43.344 83.712 10.770 1.00 46.89 90 ASN A N 1
ATOM 733 C CA . ASN A 1 90 ? 42.102 83.084 11.212 1.00 48.41 90 ASN A CA 1
ATOM 734 C C . ASN A 1 90 ? 41.221 84.190 11.757 1.00 47.01 90 ASN A C 1
ATOM 735 O O . ASN A 1 90 ? 41.590 84.873 12.705 1.00 46.82 90 ASN A O 1
ATOM 740 N N . TYR A 1 91 ? 40.053 84.352 11.154 1.00 43.57 91 TYR A N 1
ATOM 741 C CA . TYR A 1 91 ? 39.223 85.512 11.408 1.00 45.65 91 TYR A CA 1
ATOM 742 C C . TYR A 1 91 ? 37.962 85.082 12.118 1.00 45.10 91 TYR A C 1
ATOM 743 O O . TYR A 1 91 ? 37.414 84.002 11.854 1.00 49.53 91 TYR A O 1
ATOM 752 N N . GLY A 1 92 ? 37.505 85.917 13.035 1.00 42.73 92 GLY A N 1
ATOM 753 C CA . GLY A 1 92 ? 36.369 85.543 13.846 1.00 37.47 92 GLY A CA 1
ATOM 754 C C . GLY A 1 92 ? 35.968 86.625 14.816 1.00 48.37 92 GLY A C 1
ATOM 755 O O . GLY A 1 92 ? 36.036 87.821 14.502 1.00 48.68 92 GLY A O 1
ATOM 756 N N . ALA A 1 93 ? 35.568 86.199 16.012 1.00 44.13 93 ALA A N 1
ATOM 757 C CA . ALA A 1 93 ? 34.906 87.095 16.939 1.00 47.32 93 ALA A CA 1
ATOM 758 C C . ALA A 1 93 ? 35.027 86.639 18.388 1.00 49.13 93 ALA A C 1
ATOM 759 O O . ALA A 1 93 ? 35.227 85.459 18.696 1.00 55.72 93 ALA A O 1
ATOM 761 N N . LEU A 1 94 ? 34.912 87.603 19.280 1.00 50.00 94 LEU A N 1
ATOM 762 C CA . LEU A 1 94 ? 34.778 87.329 20.701 1.00 51.52 94 LEU A CA 1
ATOM 763 C C . LEU A 1 94 ? 33.301 87.180 21.055 1.00 55.14 94 LEU A C 1
ATOM 764 O O . LEU A 1 94 ? 32.488 88.046 20.716 1.00 52.68 94 LEU A O 1
ATOM 769 N N . PRO A 1 95 ? 32.946 86.061 21.703 1.00 54.00 95 PRO A N 1
ATOM 770 C CA . PRO A 1 95 ? 31.590 85.821 22.213 1.00 51.00 95 PRO A CA 1
ATOM 771 C C . PRO A 1 95 ? 31.226 86.810 23.336 1.00 52.56 95 PRO A C 1
ATOM 772 O O . PRO A 1 95 ? 32.119 87.343 23.989 1.00 55.53 95 PRO A O 1
ATOM 776 N N . GLN A 1 96 ? 29.932 87.047 23.530 1.00 48.37 96 GLN A N 1
ATOM 777 C CA . GLN A 1 96 ? 29.421 87.985 24.527 1.00 48.48 96 GLN A CA 1
ATOM 778 C C . GLN A 1 96 ? 30.015 89.379 24.368 1.00 49.72 96 GLN A C 1
ATOM 779 O O . GLN A 1 96 ? 30.325 90.049 25.352 1.00 56.82 96 GLN A O 1
ATOM 785 N N . THR A 1 97 ? 30.169 89.825 23.126 1.00 57.46 97 THR A N 1
ATOM 786 C CA . THR A 1 97 ? 30.496 91.235 22.878 1.00 58.37 97 THR A CA 1
ATOM 787 C C . THR A 1 97 ? 29.536 91.818 21.840 1.00 62.26 97 THR A C 1
ATOM 788 O O . THR A 1 97 ? 28.898 91.063 21.092 1.00 63.75 97 THR A O 1
ATOM 792 N N . TRP A 1 98 ? 29.445 93.150 21.787 1.00 62.02 98 TRP A N 1
ATOM 793 C CA . TRP A 1 98 ? 28.554 93.849 20.838 1.00 53.16 98 TRP A CA 1
ATOM 794 C C . TRP A 1 98 ? 28.988 95.281 20.458 1.00 57.69 98 TRP A C 1
ATOM 795 O O . TRP A 1 98 ? 29.017 96.170 21.311 1.00 68.29 98 TRP A O 1
ATOM 806 N N . GLU A 1 99 ? 29.336 95.501 19.186 1.00 47.89 99 GLU A N 1
ATOM 807 C CA . GLU A 1 99 ? 29.510 96.865 18.664 1.00 49.19 99 GLU A CA 1
ATOM 808 C C . GLU A 1 99 ? 28.132 97.529 18.564 1.00 57.36 99 GLU A C 1
ATOM 809 O O . GLU A 1 99 ? 27.493 97.511 17.509 1.00 60.52 99 GLU A O 1
ATOM 815 N N . ASP A 1 100 ? 27.674 98.069 19.689 1.00 60.73 100 ASP A N 1
ATOM 816 C CA . ASP A 1 100 ? 26.374 98.712 19.804 1.00 55.44 100 ASP A CA 1
ATOM 817 C C . ASP A 1 100 ? 26.144 99.783 18.722 1.00 62.55 100 ASP A C 1
ATOM 818 O O . ASP A 1 100 ? 26.840 100.800 18.692 1.00 61.34 100 ASP A O 1
ATOM 823 N N . PRO A 1 101 ? 25.138 99.565 17.852 1.00 55.98 101 PRO A N 1
ATOM 824 C CA . PRO A 1 101 ? 24.804 100.485 16.756 1.00 53.98 101 PRO A CA 1
ATOM 825 C C . PRO A 1 101 ? 24.205 101.813 17.239 1.00 49.01 101 PRO A C 1
ATOM 826 O O . PRO A 1 101 ? 24.028 102.732 16.450 1.00 61.63 101 PRO A O 1
ATOM 830 N N . SER A 1 102 ? 23.883 101.924 18.520 1.00 58.92 102 SER A N 1
ATOM 831 C CA . SER A 1 102 ? 23.391 103.200 19.014 1.00 59.93 102 SER A CA 1
ATOM 832 C C . SER A 1 102 ? 24.514 103.934 19.753 1.00 62.84 102 SER A C 1
ATOM 833 O O . SER A 1 102 ? 24.310 105.019 20.298 1.00 64.99 102 SER A O 1
ATOM 836 N N . TYR A 1 103 ? 25.706 103.341 19.770 1.00 56.71 103 TYR A N 1
ATOM 837 C CA . TYR A 1 103 ? 26.808 103.923 20.529 1.00 65.59 103 TYR A CA 1
ATOM 838 C C . TYR A 1 103 ? 27.860 104.569 19.632 1.00 66.90 103 TYR A C 1
ATOM 839 O O . TYR A 1 103 ? 28.452 103.909 18.775 1.00 63.83 103 TYR A O 1
ATOM 848 N N . VAL A 1 104 ? 28.094 105.860 19.844 1.00 68.56 104 VAL A N 1
ATOM 849 C CA . VAL A 1 104 ? 29.149 106.576 19.133 1.00 74.50 104 VAL A CA 1
ATOM 850 C C . VAL A 1 104 ? 30.463 106.533 19.912 1.00 75.46 104 VAL A C 1
ATOM 851 O O . VAL A 1 104 ? 30.516 106.912 21.081 1.00 76.59 104 VAL A O 1
ATOM 855 N N . ASP A 1 105 ? 31.519 106.064 19.258 1.00 72.53 105 ASP A N 1
ATOM 856 C CA . ASP A 1 105 ? 32.840 105.979 19.877 1.00 68.75 105 ASP A CA 1
ATOM 857 C C . ASP A 1 105 ? 33.580 107.309 19.701 1.00 68.10 105 ASP A C 1
ATOM 858 O O . ASP A 1 105 ? 33.573 107.862 18.606 1.00 71.92 105 ASP A O 1
ATOM 863 N N . GLU A 1 106 ? 34.217 107.810 20.766 1.00 65.39 106 GLU A N 1
ATOM 864 C CA . GLU A 1 106 ? 34.912 109.110 20.730 1.00 72.26 106 GLU A CA 1
ATOM 865 C C . GLU A 1 106 ? 36.070 109.137 19.719 1.00 76.51 106 GLU A C 1
ATOM 866 O O . GLU A 1 106 ? 36.462 110.200 19.248 1.00 89.21 106 GLU A O 1
ATOM 872 N N . ASP A 1 107 ? 36.630 107.975 19.401 1.00 72.07 107 ASP A N 1
ATOM 873 C CA . ASP A 1 107 ? 37.849 107.935 18.597 1.00 73.52 107 ASP A CA 1
ATOM 874 C C . ASP A 1 107 ? 37.606 107.609 17.119 1.00 71.81 107 ASP A C 1
ATOM 875 O O . ASP A 1 107 ? 38.406 107.974 16.260 1.00 75.60 107 ASP A O 1
ATOM 880 N N . THR A 1 108 ? 36.510 106.927 16.818 1.00 64.66 108 THR A N 1
ATOM 881 C CA . THR A 1 108 ? 36.133 106.722 15.428 1.00 66.73 108 THR A CA 1
ATOM 882 C C . THR A 1 108 ? 35.022 107.691 15.045 1.00 67.65 108 THR A C 1
ATOM 883 O O . THR A 1 108 ? 34.745 107.882 13.858 1.00 68.87 108 THR A O 1
ATOM 887 N N . LYS A 1 109 ? 34.399 108.306 16.056 1.00 57.78 109 LYS A N 1
ATOM 888 C CA . LYS A 1 109 ? 33.261 109.208 15.854 1.00 67.66 109 LYS A CA 1
ATOM 889 C C . LYS A 1 109 ? 32.169 108.579 14.972 1.00 73.52 109 LYS A C 1
ATOM 890 O O . LYS A 1 109 ? 31.617 109.221 14.076 1.00 74.28 109 LYS A O 1
ATOM 896 N N . ALA A 1 110 ? 31.856 107.318 15.257 1.00 74.69 110 ALA A N 1
ATOM 897 C CA . ALA A 1 110 ? 30.910 106.551 14.462 1.00 60.43 110 ALA A CA 1
ATOM 898 C C . ALA A 1 110 ? 30.234 105.489 15.323 1.00 61.85 110 ALA A C 1
ATOM 899 O O . ALA A 1 110 ? 30.733 105.143 16.404 1.00 50.35 110 ALA A O 1
ATOM 901 N N . LYS A 1 111 ? 29.105 104.968 14.834 1.00 57.28 111 LYS A N 1
ATOM 902 C CA . LYS A 1 111 ? 28.345 103.951 15.556 1.00 52.76 111 LYS A CA 1
ATOM 903 C C . LYS A 1 111 ? 28.751 102.504 15.197 1.00 62.47 111 LYS A C 1
ATOM 904 O O . LYS A 1 111 ? 29.360 102.255 14.148 1.00 60.62 111 LYS A O 1
ATOM 910 N N . GLY A 1 112 ? 28.419 101.559 16.081 1.00 57.07 112 GLY A N 1
ATOM 911 C CA . GLY A 1 112 ? 28.875 100.178 15.943 1.00 46.10 112 GLY A CA 1
ATOM 912 C C . GLY A 1 112 ? 28.243 99.401 14.796 1.00 51.41 112 GLY A C 1
ATOM 913 O O . GLY A 1 112 ? 27.151 99.729 14.329 1.00 49.81 112 GLY A O 1
ATOM 914 N N . ASP A 1 113 ? 28.920 98.359 14.331 1.00 47.53 113 ASP A N 1
ATOM 915 C CA . ASP A 1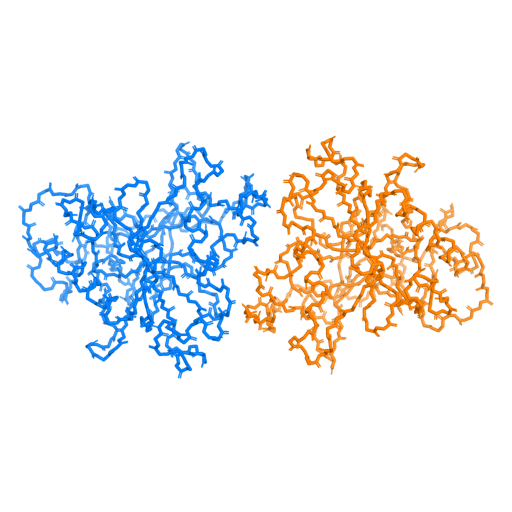 113 ? 28.421 97.625 13.172 1.00 54.66 113 ASP A CA 1
ATOM 916 C C . ASP A 1 113 ? 27.459 96.487 13.547 1.00 53.79 113 ASP A C 1
ATOM 917 O O . ASP A 1 113 ? 27.249 95.581 12.758 1.00 55.36 113 ASP A O 1
ATOM 922 N N . ASN A 1 114 ? 26.909 96.547 14.762 1.00 53.78 114 ASN A N 1
ATOM 923 C CA . ASN A 1 114 ? 25.845 95.650 15.239 1.00 51.27 114 ASN A CA 1
ATOM 924 C C . ASN A 1 114 ? 26.249 94.171 15.386 1.00 53.56 114 ASN A C 1
ATOM 925 O O . ASN A 1 114 ? 25.407 93.299 15.541 1.00 71.80 114 ASN A O 1
ATOM 930 N N . ASP A 1 115 ? 27.546 93.910 15.388 1.00 45.78 115 ASP A N 1
ATOM 931 C CA . ASP A 1 115 ? 28.077 92.568 15.474 1.00 53.38 115 ASP A CA 1
ATOM 932 C C . ASP A 1 115 ? 29.022 92.493 16.654 1.00 55.10 115 ASP A C 1
ATOM 933 O O . ASP A 1 115 ? 29.488 93.526 17.121 1.00 55.04 115 ASP A O 1
ATOM 938 N N . PRO A 1 116 ? 29.333 91.274 17.124 1.00 49.77 116 PRO A N 1
ATOM 939 C CA . PRO A 1 116 ? 30.387 91.147 18.139 1.00 59.27 116 PRO A CA 1
ATOM 940 C C . PRO A 1 116 ? 31.736 91.604 17.594 1.00 57.30 116 PRO A C 1
ATOM 941 O O . PRO A 1 116 ? 31.909 91.757 16.383 1.00 50.10 116 PRO A O 1
ATOM 945 N N . ILE A 1 117 ? 32.672 91.846 18.504 1.00 55.07 117 ILE A N 1
ATOM 946 C CA . ILE A 1 117 ? 33.929 92.448 18.144 1.00 50.48 117 ILE A CA 1
ATOM 947 C C . ILE A 1 117 ? 34.773 91.434 17.377 1.00 55.27 117 ILE A C 1
ATOM 948 O O . ILE A 1 117 ? 34.791 90.234 17.684 1.00 52.68 117 ILE A O 1
ATOM 953 N N . ASP A 1 118 ? 35.468 91.928 16.364 1.00 43.24 118 ASP A N 1
ATOM 954 C CA . ASP A 1 118 ? 36.215 91.065 15.466 1.00 40.52 118 ASP A CA 1
ATOM 955 C C . ASP A 1 118 ? 37.629 90.760 15.941 1.00 51.67 118 ASP A C 1
ATOM 956 O O . ASP A 1 118 ? 38.245 91.540 16.687 1.00 47.01 118 ASP A O 1
ATOM 961 N N . VAL A 1 119 ? 38.135 89.606 15.509 1.00 45.15 119 VAL A N 1
ATOM 962 C CA . VAL A 1 119 ? 39.458 89.158 15.895 1.00 52.62 119 VAL A CA 1
ATOM 963 C C . VAL A 1 119 ? 40.254 88.661 14.707 1.00 53.98 119 VAL A C 1
ATOM 964 O O . VAL A 1 119 ? 39.748 87.914 13.878 1.00 52.20 119 VAL A O 1
ATOM 968 N N . CYS A 1 120 ? 41.520 89.044 14.649 1.00 51.47 120 CYS A N 1
ATOM 969 C CA . CYS A 1 120 ? 42.461 88.409 13.735 1.00 44.36 120 CYS A CA 1
ATOM 970 C C . CYS A 1 120 ? 43.451 87.590 14.546 1.00 55.54 120 CYS A C 1
ATOM 971 O O . CYS A 1 120 ? 44.274 88.157 15.285 1.00 59.47 120 CYS A O 1
ATOM 974 N N . GLU A 1 121 ? 43.344 86.260 14.455 1.00 47.17 121 GLU A N 1
ATOM 975 C CA . GLU A 1 121 ? 44.287 85.389 15.139 1.00 44.04 121 GLU A CA 1
ATOM 976 C C . GLU A 1 121 ? 45.427 85.013 14.181 1.00 55.17 121 GLU A C 1
ATOM 977 O O . GLU A 1 121 ? 45.193 84.546 13.059 1.00 55.84 121 GLU A O 1
ATOM 983 N N . ILE A 1 122 ? 46.658 85.176 14.655 1.00 55.81 122 ILE A N 1
ATOM 984 C CA . ILE A 1 122 ? 47.819 85.215 13.772 1.00 56.05 122 ILE A CA 1
ATOM 985 C C . ILE A 1 122 ? 48.778 84.038 13.924 1.00 52.13 122 ILE A C 1
ATOM 986 O O . ILE A 1 122 ? 49.884 84.040 13.367 1.00 46.57 122 ILE A O 1
ATOM 991 N N . GLY A 1 123 ? 48.353 83.024 14.662 1.00 56.88 123 GLY A N 1
ATOM 992 C CA . GLY A 1 123 ? 49.195 81.865 14.861 1.00 48.77 123 GLY A CA 1
ATOM 993 C C . GLY A 1 123 ? 49.351 81.058 13.583 1.00 50.29 123 GLY A C 1
ATOM 994 O O . GLY A 1 123 ? 48.670 81.316 12.583 1.00 50.75 123 GLY A O 1
ATOM 995 N N . SER A 1 124 ? 50.240 80.067 13.640 1.00 46.43 124 SER A N 1
ATOM 996 C CA . SER A 1 124 ? 50.597 79.210 12.501 1.00 54.06 124 SER A CA 1
ATOM 997 C C . SER A 1 124 ? 49.498 78.258 12.058 1.00 52.58 124 SER A C 1
ATOM 998 O O . SER A 1 124 ? 49.370 77.943 10.877 1.00 62.31 124 SER A O 1
ATOM 1001 N N . LYS A 1 125 ? 48.741 77.760 13.025 1.00 57.65 125 LYS A N 1
ATOM 1002 C CA . LYS A 1 125 ? 47.752 76.737 12.761 1.00 57.08 125 LYS A CA 1
ATOM 1003 C C . LYS A 1 125 ? 46.560 77.321 12.039 1.00 59.76 125 LYS A C 1
ATOM 1004 O O . LYS A 1 125 ? 46.065 78.402 12.383 1.00 56.27 125 LYS A O 1
ATOM 1010 N N . ILE A 1 126 ? 46.099 76.603 11.028 1.00 54.10 126 ILE A N 1
ATOM 1011 C CA . ILE A 1 126 ? 44.879 77.000 10.356 1.00 57.80 126 ILE A CA 1
ATOM 1012 C C . ILE A 1 126 ? 43.710 76.336 11.056 1.00 57.83 126 ILE A C 1
ATOM 1013 O O . ILE A 1 126 ? 43.614 75.113 11.066 1.00 55.89 126 ILE A O 1
ATOM 1018 N N . TRP A 1 127 ? 42.828 77.153 11.629 1.00 50.21 127 TRP A N 1
ATOM 1019 C CA . TRP A 1 127 ? 41.686 76.672 12.392 1.00 54.57 127 TRP A CA 1
ATOM 1020 C C . TRP A 1 127 ? 40.409 76.561 11.555 1.00 58.06 127 TRP A C 1
ATOM 1021 O O . TRP A 1 127 ? 40.003 77.516 10.898 1.00 57.21 127 TRP A O 1
ATOM 1032 N N . PRO A 1 128 ? 39.749 75.399 11.611 1.00 55.87 128 PRO A N 1
ATOM 1033 C CA . PRO A 1 128 ? 38.492 75.230 10.877 1.00 51.13 128 PRO A CA 1
ATOM 1034 C C . PRO A 1 128 ? 37.407 76.129 11.431 1.00 56.82 128 PRO A C 1
ATOM 1035 O O . PRO A 1 128 ? 37.487 76.527 12.594 1.00 53.18 128 PRO A O 1
ATOM 1039 N N . SER A 1 129 ? 36.440 76.478 10.586 1.00 54.66 129 SER A N 1
ATOM 1040 C CA . SER A 1 129 ? 35.308 77.282 10.998 1.00 49.08 129 SER A CA 1
ATOM 1041 C C . SER A 1 129 ? 34.558 76.537 12.097 1.00 56.78 129 SER A C 1
ATOM 1042 O O . SER A 1 129 ? 34.387 75.319 12.022 1.00 50.67 129 SER A O 1
ATOM 1045 N N . GLY A 1 130 ? 34.134 77.269 13.123 1.00 59.91 130 GLY A N 1
ATOM 1046 C CA . GLY A 1 130 ? 33.436 76.675 14.245 1.00 51.89 130 GLY A CA 1
ATOM 1047 C C . GLY A 1 130 ? 34.312 76.391 15.454 1.00 62.24 130 GLY A C 1
ATOM 1048 O O . GLY A 1 130 ? 33.788 76.085 16.522 1.00 76.83 130 GLY A O 1
ATOM 1049 N N . SER A 1 131 ? 35.636 76.475 15.304 1.00 63.21 131 SER A N 1
ATOM 1050 C CA . SER A 1 131 ? 36.536 76.240 16.445 1.00 59.35 131 SER A CA 1
ATOM 1051 C C . SER A 1 131 ? 36.367 77.316 17.523 1.00 62.23 131 SER A C 1
ATOM 1052 O O . SER A 1 131 ? 36.095 78.484 17.222 1.00 53.71 131 SER A O 1
ATOM 1055 N N . VAL A 1 132 ? 36.533 76.921 18.781 1.00 51.41 132 VAL A N 1
ATOM 1056 C CA . VAL A 1 132 ? 36.554 77.892 19.857 1.00 53.92 132 VAL A CA 1
ATOM 1057 C C . VAL A 1 132 ? 37.955 77.835 20.472 1.00 57.59 132 VAL A C 1
ATOM 1058 O O . VAL A 1 132 ? 38.406 76.784 20.908 1.00 62.67 132 VAL A O 1
ATOM 1062 N N . ILE A 1 133 ? 38.637 78.974 20.469 1.00 61.58 133 ILE A N 1
ATOM 1063 C CA . ILE A 1 133 ? 40.071 79.062 20.743 1.00 65.38 133 ILE A CA 1
ATOM 1064 C C . ILE A 1 133 ? 40.399 80.058 21.858 1.00 61.34 133 ILE A C 1
ATOM 1065 O O . ILE A 1 133 ? 39.928 81.196 21.833 1.00 63.55 133 ILE A O 1
ATOM 1070 N N . PRO A 1 134 ? 41.221 79.629 22.832 1.00 57.60 134 PRO A N 1
ATOM 1071 C CA . PRO A 1 134 ? 41.837 80.523 23.820 1.00 54.39 134 PRO A CA 1
ATOM 1072 C C . PRO A 1 134 ? 42.955 81.359 23.198 1.00 58.73 134 PRO A C 1
ATOM 1073 O O . PRO A 1 134 ? 43.885 80.820 22.597 1.00 58.84 134 PRO A O 1
ATOM 1077 N N . VAL A 1 135 ? 42.841 82.677 23.305 1.00 58.65 135 VAL A N 1
ATOM 1078 C CA . VAL A 1 135 ? 43.816 83.547 22.674 1.00 60.62 135 VAL A CA 1
ATOM 1079 C C . VAL A 1 135 ? 44.291 84.629 23.616 1.00 61.82 135 VAL A C 1
ATOM 1080 O O . VAL A 1 135 ? 43.567 85.071 24.511 1.00 56.98 135 VAL A O 1
ATOM 1084 N N . LYS A 1 136 ? 45.525 85.055 23.409 1.00 54.89 136 LYS A N 1
ATOM 1085 C CA . LYS A 1 136 ? 45.992 86.242 24.070 1.00 52.01 136 LYS A CA 1
ATOM 1086 C C . LYS A 1 136 ? 45.866 87.431 23.121 1.00 54.46 136 LYS A C 1
ATOM 1087 O O . LYS A 1 136 ? 46.210 87.334 21.946 1.00 63.15 136 LYS A O 1
ATOM 1093 N N . VAL A 1 137 ? 45.374 88.543 23.658 1.00 49.58 137 VAL A N 1
ATOM 1094 C CA . VAL A 1 137 ? 45.187 89.778 22.923 1.00 58.57 137 VAL A CA 1
ATOM 1095 C C . VAL A 1 137 ? 46.498 90.542 22.871 1.00 58.58 137 VAL A C 1
ATOM 1096 O O . VAL A 1 137 ? 47.204 90.617 23.869 1.00 53.46 137 VAL A O 1
ATOM 1100 N N . LEU A 1 138 ? 46.846 91.083 21.712 1.00 55.94 138 LEU A N 1
ATOM 1101 C CA . LEU A 1 138 ? 48.097 91.835 21.611 1.00 55.36 138 LEU A CA 1
ATOM 1102 C C . LEU A 1 138 ? 47.890 93.287 21.203 1.00 54.12 138 LEU A C 1
ATOM 1103 O O . LEU A 1 138 ? 48.779 94.110 21.407 1.00 52.10 138 LEU A O 1
ATOM 1108 N N . GLY A 1 139 ? 46.733 93.593 20.615 1.00 51.53 139 GLY A N 1
ATOM 1109 C CA . GLY A 1 139 ? 46.467 94.921 20.079 1.00 50.93 139 GLY A CA 1
ATOM 1110 C C . GLY A 1 139 ? 45.123 95.013 19.365 1.00 50.76 139 GLY A C 1
ATOM 1111 O O . GLY A 1 139 ? 44.353 94.060 19.391 1.00 49.35 139 GLY A O 1
ATOM 1112 N N . ILE A 1 140 ? 44.868 96.144 18.705 1.00 46.48 140 ILE A N 1
ATOM 1113 C CA . ILE A 1 140 ? 43.546 96.494 18.174 1.00 55.35 140 ILE A CA 1
ATOM 1114 C C . ILE A 1 140 ? 43.784 97.476 17.019 1.00 57.32 140 ILE A C 1
ATOM 1115 O O . ILE A 1 140 ? 44.724 98.282 17.068 1.00 46.86 140 ILE A O 1
ATOM 1120 N N . LEU A 1 141 ? 42.946 97.405 15.990 1.00 49.31 141 LEU A N 1
ATOM 1121 C CA . LEU A 1 141 ? 43.001 98.345 14.887 1.00 49.61 141 LEU A CA 1
ATOM 1122 C C . LEU A 1 141 ? 41.643 99.030 14.806 1.00 57.34 141 LEU A C 1
ATOM 1123 O O . LEU A 1 141 ? 40.615 98.365 14.759 1.00 51.64 141 LEU A O 1
ATOM 1128 N N . GLY A 1 142 ? 41.640 100.361 14.814 1.00 61.03 142 GLY A N 1
ATOM 1129 C CA . GLY A 1 142 ? 40.396 101.109 14.834 1.00 62.53 142 GLY A CA 1
ATOM 1130 C C . GLY A 1 142 ? 39.769 101.291 13.472 1.00 60.18 142 GLY A C 1
ATOM 1131 O O . GLY A 1 142 ? 39.673 102.406 12.979 1.00 69.54 142 GLY A O 1
ATOM 1132 N N . MET A 1 143 ? 39.334 100.194 12.864 1.00 58.71 143 MET A N 1
ATOM 1133 C CA . MET A 1 143 ? 38.818 100.256 11.504 1.00 62.77 143 MET A CA 1
ATOM 1134 C C . MET A 1 143 ? 37.403 100.790 11.454 1.00 61.69 143 MET A C 1
ATOM 1135 O O . MET A 1 143 ? 36.548 100.413 12.256 1.00 64.73 143 MET A O 1
ATOM 1140 N N . ILE A 1 144 ? 37.174 101.675 10.496 1.00 49.23 144 ILE A N 1
ATOM 1141 C CA . ILE A 1 144 ? 35.854 102.185 10.247 1.00 57.64 144 ILE A CA 1
ATOM 1142 C C . ILE A 1 144 ? 35.377 101.582 8.925 1.00 63.93 144 ILE A C 1
ATOM 1143 O O . ILE A 1 144 ? 35.778 102.009 7.848 1.00 62.83 144 ILE A O 1
ATOM 1148 N N . ASP A 1 145 ? 34.536 100.557 9.052 1.00 64.72 145 ASP A N 1
ATOM 1149 C CA . ASP A 1 145 ? 34.065 99.741 7.938 1.00 60.18 145 ASP A CA 1
ATOM 1150 C C . ASP A 1 145 ? 32.806 100.334 7.311 1.00 50.05 145 ASP A C 1
ATOM 1151 O O . ASP A 1 145 ? 31.710 100.199 7.866 1.00 58.11 145 ASP A O 1
ATOM 1156 N N . GLU A 1 146 ? 32.963 100.972 6.147 1.00 56.76 146 GLU A N 1
ATOM 1157 C CA . GLU A 1 146 ? 31.864 101.729 5.511 1.00 62.28 146 GLU A CA 1
ATOM 1158 C C . GLU A 1 146 ? 31.122 102.625 6.509 1.00 61.76 146 GLU A C 1
ATOM 1159 O O . GLU A 1 146 ? 29.889 102.678 6.508 1.00 64.30 146 GLU A O 1
ATOM 1165 N N . GLY A 1 147 ? 31.871 103.287 7.383 1.00 59.51 147 GLY A N 1
ATOM 1166 C CA . GLY A 1 147 ? 31.300 104.283 8.270 1.00 57.81 147 GLY A CA 1
ATOM 1167 C C . GLY A 1 147 ? 30.840 103.763 9.618 1.00 60.75 147 GLY A C 1
ATOM 1168 O O . GLY A 1 147 ? 30.286 104.525 10.411 1.00 55.15 147 GLY A O 1
ATOM 1169 N N . GLU A 1 148 ? 31.060 102.476 9.880 1.00 60.12 148 GLU A N 1
ATOM 1170 C CA . GLU A 1 148 ? 30.679 101.886 11.167 1.00 66.00 148 GLU A CA 1
ATOM 1171 C C . GLU A 1 148 ? 31.916 101.444 11.974 1.00 63.27 148 GLU A C 1
ATOM 1172 O O . GLU A 1 148 ? 32.874 100.906 11.410 1.00 63.51 148 GLU A O 1
ATOM 1178 N N . THR A 1 149 ? 31.893 101.696 13.282 1.00 57.72 149 THR A N 1
ATOM 1179 C CA . THR A 1 149 ? 32.947 101.239 14.193 1.00 57.78 149 THR A CA 1
ATOM 1180 C C . THR A 1 149 ? 33.128 99.739 14.074 1.00 51.92 149 THR A C 1
ATOM 1181 O O . THR A 1 149 ? 32.171 98.966 14.210 1.00 54.23 149 THR A O 1
ATOM 1185 N N . ASP A 1 150 ? 34.356 99.320 13.818 1.00 51.21 150 ASP A N 1
ATOM 1186 C CA . ASP A 1 150 ? 34.572 97.924 13.498 1.00 48.51 150 ASP A CA 1
ATOM 1187 C C . ASP A 1 150 ? 35.941 97.488 13.924 1.00 48.71 150 ASP A C 1
ATOM 1188 O O . ASP A 1 150 ? 36.683 96.886 13.139 1.00 54.09 150 ASP A O 1
ATOM 1193 N N . TRP A 1 151 ? 36.264 97.812 15.184 1.00 53.78 151 TRP A N 1
ATOM 1194 C CA . TRP A 1 151 ? 37.518 97.412 15.817 1.00 49.24 151 TRP A CA 1
ATOM 1195 C C . TRP A 1 151 ? 37.927 95.984 15.435 1.00 55.75 151 TRP A C 1
ATOM 1196 O O . TRP A 1 151 ? 37.099 95.076 15.414 1.00 49.17 151 TRP A O 1
ATOM 1207 N N . LYS A 1 152 ? 39.206 95.795 15.151 1.00 57.52 152 LYS A N 1
ATOM 1208 C CA . LYS A 1 152 ? 39.729 94.476 14.869 1.00 50.03 152 LYS A CA 1
ATOM 1209 C C . LYS A 1 152 ? 40.810 94.116 15.868 1.00 45.35 152 LYS A C 1
ATOM 1210 O O . LYS A 1 152 ? 41.869 94.715 15.867 1.00 52.76 152 LYS A O 1
ATOM 1216 N N . VAL A 1 153 ? 40.496 93.193 16.780 1.00 44.36 153 VAL A N 1
ATOM 1217 C CA . VAL A 1 153 ? 41.457 92.735 17.761 1.00 43.59 153 VAL A CA 1
ATOM 1218 C C . VAL A 1 153 ? 42.532 91.886 17.086 1.00 45.12 153 VAL A C 1
ATOM 1219 O O . VAL A 1 153 ? 42.243 91.050 16.232 1.00 45.42 153 VAL A O 1
ATOM 1223 N N . ILE A 1 154 ? 43.773 92.101 17.500 1.00 42.26 154 ILE A N 1
ATOM 1224 C CA . ILE A 1 154 ? 44.877 91.270 17.070 1.00 47.34 154 ILE A CA 1
ATOM 1225 C C . ILE A 1 154 ? 45.244 90.351 18.215 1.00 52.66 154 ILE A C 1
ATOM 1226 O O . ILE A 1 154 ? 45.475 90.808 19.332 1.00 51.57 154 ILE A O 1
ATOM 1231 N N . ALA A 1 155 ? 45.309 89.057 17.935 1.00 47.56 155 ALA A N 1
ATOM 1232 C CA . ALA A 1 155 ? 45.429 88.066 18.985 1.00 38.45 155 ALA A CA 1
ATOM 1233 C C . ALA A 1 155 ? 46.196 86.845 18.527 1.00 47.09 155 ALA A C 1
ATOM 1234 O O . ALA A 1 155 ? 46.363 86.607 17.327 1.00 47.78 155 ALA A O 1
ATOM 1236 N N . ILE A 1 156 ? 46.650 86.047 19.477 1.00 51.58 156 ILE A N 1
ATOM 1237 C CA . ILE A 1 156 ? 47.265 84.792 19.101 1.00 56.50 156 ILE A CA 1
ATOM 1238 C C . ILE A 1 156 ? 46.836 83.656 20.040 1.00 55.25 156 ILE A C 1
ATOM 1239 O O . ILE A 1 156 ? 46.705 83.821 21.258 1.00 56.58 156 ILE A O 1
ATOM 1244 N N . ASN A 1 157 ? 46.575 82.510 19.431 1.00 50.42 157 ASN A N 1
ATOM 1245 C CA . ASN A 1 157 ? 46.322 81.272 20.142 1.00 60.36 157 ASN A CA 1
ATOM 1246 C C . ASN A 1 157 ? 47.410 80.989 21.204 1.00 61.90 157 ASN A C 1
ATOM 1247 O O . ASN A 1 157 ? 48.608 81.009 20.914 1.00 62.41 157 ASN A O 1
ATOM 1252 N N . VAL A 1 158 ? 46.992 80.747 22.441 1.00 60.67 158 VAL A N 1
ATOM 1253 C CA . VAL A 1 158 ? 47.944 80.654 23.544 1.00 58.65 158 VAL A CA 1
ATOM 1254 C C . VAL A 1 158 ? 48.836 79.410 23.499 1.00 65.28 158 VAL A C 1
ATOM 1255 O O . VAL A 1 158 ? 49.808 79.338 24.250 1.00 62.28 158 VAL A O 1
ATOM 1259 N N . ALA A 1 159 ? 48.539 78.450 22.621 1.00 67.70 159 ALA A N 1
ATOM 1260 C CA . ALA A 1 159 ? 49.377 77.244 22.520 1.00 66.89 159 ALA A CA 1
ATOM 1261 C C . ALA A 1 159 ? 50.387 77.343 21.369 1.00 65.03 159 ALA A C 1
ATOM 1262 O O . ALA A 1 159 ? 51.288 76.510 21.244 1.00 70.05 159 ALA A O 1
ATOM 1264 N N . ASP A 1 160 ? 50.225 78.349 20.514 1.00 64.27 160 ASP A N 1
ATOM 1265 C CA . ASP A 1 160 ? 51.215 78.608 19.475 1.00 57.62 160 ASP A CA 1
ATOM 1266 C C . ASP A 1 160 ? 52.588 78.835 20.123 1.00 60.60 160 ASP A C 1
ATOM 1267 O O . ASP A 1 160 ? 52.679 79.461 21.176 1.00 61.17 160 ASP A O 1
ATOM 1272 N N . PRO A 1 161 ? 53.659 78.304 19.517 1.00 64.20 161 PRO A N 1
ATOM 1273 C CA . PRO A 1 161 ? 54.994 78.541 20.094 1.00 71.14 161 PRO A CA 1
ATOM 1274 C C . PRO A 1 161 ? 55.401 80.022 20.100 1.00 75.05 161 PRO A C 1
ATOM 1275 O O . PRO A 1 161 ? 56.186 80.412 20.967 1.00 76.39 161 PRO A O 1
ATOM 1279 N N . MET A 1 162 ? 54.873 80.832 19.182 1.00 66.02 162 MET A N 1
ATOM 1280 C CA . MET A 1 162 ? 55.122 82.275 19.242 1.00 66.26 162 MET A CA 1
ATOM 1281 C C . MET A 1 162 ? 54.399 82.969 20.415 1.00 73.20 162 MET A C 1
ATOM 1282 O O . MET A 1 162 ? 54.776 84.089 20.782 1.00 62.55 162 MET A O 1
ATOM 1287 N N . ALA A 1 163 ? 53.402 82.287 20.998 1.00 61.48 163 ALA A N 1
ATOM 1288 C CA . ALA A 1 163 ? 52.420 82.882 21.911 1.00 60.14 163 ALA A CA 1
ATOM 1289 C C . ALA A 1 163 ? 52.988 83.878 22.902 1.00 70.74 163 ALA A C 1
ATOM 1290 O O . ALA A 1 163 ? 52.441 84.974 23.031 1.00 79.53 163 ALA A O 1
ATOM 1292 N N . GLU A 1 164 ? 54.077 83.563 23.597 1.00 61.47 164 GLU A N 1
ATOM 1293 C CA . GLU A 1 164 ? 54.790 84.731 24.087 1.00 85.05 164 GLU A CA 1
ATOM 1294 C C . GLU A 1 164 ? 56.293 84.700 24.017 1.00 78.88 164 GLU A C 1
ATOM 1295 O O . GLU A 1 164 ? 56.991 84.634 25.014 1.00 69.68 164 GLU A O 1
ATOM 1301 N N . LYS A 1 165 ? 56.745 84.773 22.770 1.00 71.38 165 LYS A N 1
ATOM 1302 C CA . LYS A 1 165 ? 57.800 85.694 22.405 1.00 68.83 165 LYS A CA 1
ATOM 1303 C C . LYS A 1 165 ? 57.039 87.000 22.108 1.00 67.73 165 LYS A C 1
ATOM 1304 O O . LYS A 1 165 ? 57.592 88.098 22.084 1.00 72.38 165 LYS A O 1
ATOM 1310 N N . LEU A 1 166 ? 55.738 86.849 21.884 1.00 71.16 166 LEU A N 1
ATOM 1311 C CA . LEU A 1 166 ? 54.855 87.964 21.544 1.00 74.47 166 LEU A CA 1
ATOM 1312 C C . LEU A 1 166 ? 54.002 88.376 22.732 1.00 70.27 166 LEU A C 1
ATOM 1313 O O . LEU A 1 166 ? 53.004 87.718 23.032 1.00 71.56 166 LEU A O 1
ATOM 1318 N N . ASN A 1 167 ? 54.373 89.451 23.421 1.00 63.10 167 ASN A N 1
ATOM 1319 C CA . ASN A 1 167 ? 53.530 89.860 24.541 1.00 75.66 167 ASN A CA 1
ATOM 1320 C C . ASN A 1 167 ? 52.724 91.138 24.312 1.00 74.05 167 ASN A C 1
ATOM 1321 O O . ASN A 1 167 ? 51.683 91.319 24.945 1.00 78.12 167 ASN A O 1
ATOM 1326 N N . ASP A 1 168 ? 53.201 92.018 23.430 1.00 70.47 168 ASP A N 1
ATOM 1327 C CA . ASP A 1 168 ? 52.448 93.212 23.064 1.00 70.43 168 ASP A CA 1
ATOM 1328 C C . ASP A 1 168 ? 52.636 93.506 21.578 1.00 62.96 168 ASP A C 1
ATOM 1329 O O . ASP A 1 168 ? 53.434 92.862 20.890 1.00 63.50 168 ASP A O 1
ATOM 1334 N N . ILE A 1 169 ? 51.907 94.499 21.092 1.00 58.91 169 ILE A N 1
ATOM 1335 C CA . ILE A 1 169 ? 51.760 94.715 19.654 1.00 57.98 169 ILE A CA 1
ATOM 1336 C C . ILE A 1 169 ? 53.091 95.074 19.009 1.00 52.98 169 ILE A C 1
ATOM 1337 O O . ILE A 1 169 ? 53.367 94.714 17.861 1.00 58.95 169 ILE A O 1
ATOM 1342 N N . LEU A 1 170 ? 53.943 95.729 19.789 1.00 52.79 170 LEU A N 1
ATOM 1343 C CA . LEU A 1 170 ? 55.271 96.088 19.334 1.00 56.06 170 LEU A CA 1
ATOM 1344 C C . LEU A 1 170 ? 56.101 94.845 19.034 1.00 64.22 170 LEU A C 1
ATOM 1345 O O . LEU A 1 170 ? 56.970 94.871 18.168 1.00 61.35 170 LEU A O 1
ATOM 1350 N N . ASP A 1 171 ? 55.838 93.762 19.766 1.00 69.57 171 ASP A N 1
ATOM 1351 C CA . ASP A 1 171 ? 56.573 92.513 19.568 1.00 68.04 171 ASP A CA 1
ATOM 1352 C C . ASP A 1 171 ? 56.183 91.872 18.253 1.00 64.11 171 ASP A C 1
ATOM 1353 O O . ASP A 1 171 ? 57.001 91.209 17.608 1.00 55.94 171 ASP A O 1
ATOM 1358 N N . VAL A 1 172 ? 54.924 92.071 17.872 1.00 57.65 172 VAL A N 1
ATOM 1359 C CA . VAL A 1 172 ? 54.416 91.560 16.607 1.00 65.53 172 VAL A CA 1
ATOM 1360 C C . VAL A 1 172 ? 55.177 92.192 15.454 1.00 71.40 172 VAL A C 1
ATOM 1361 O O . VAL A 1 172 ? 55.591 91.504 14.517 1.00 72.52 172 VAL A O 1
ATOM 1365 N N . ASP A 1 173 ? 55.368 93.506 15.533 1.00 63.34 173 ASP A N 1
ATOM 1366 C CA . ASP A 1 173 ? 56.042 94.227 14.468 1.00 63.07 173 ASP A CA 1
ATOM 1367 C C . ASP A 1 173 ? 57.493 93.779 14.359 1.00 71.51 173 ASP A C 1
ATOM 1368 O O . ASP A 1 173 ? 58.041 93.705 13.254 1.00 70.44 173 ASP A O 1
ATOM 1373 N N . ALA A 1 174 ? 58.110 93.477 15.506 1.00 62.68 174 ALA A N 1
ATOM 1374 C CA . ALA A 1 174 ? 59.504 93.046 15.516 1.00 61.63 174 ALA A CA 1
ATOM 1375 C C . ALA A 1 174 ? 59.648 91.695 14.814 1.00 64.57 174 ALA A C 1
ATOM 1376 O O . ALA A 1 174 ? 60.380 91.578 13.836 1.00 70.74 174 ALA A O 1
ATOM 1378 N N . HIS A 1 175 ? 58.929 90.684 15.292 1.00 56.18 175 HIS A N 1
ATOM 1379 C CA . HIS A 1 175 ? 59.086 89.329 14.763 1.00 58.47 175 HIS A CA 1
ATOM 1380 C C . HIS A 1 175 ? 58.375 89.105 13.421 1.00 57.35 175 HIS A C 1
ATOM 1381 O O . HIS A 1 175 ? 58.784 88.249 12.644 1.00 63.70 175 HIS A O 1
ATOM 1388 N N . MET A 1 176 ? 57.326 89.866 13.143 1.00 52.66 176 MET A N 1
ATOM 1389 C CA . MET A 1 176 ? 56.606 89.728 11.874 1.00 52.30 176 MET A CA 1
ATOM 1390 C C . MET A 1 176 ? 56.627 91.014 11.056 1.00 48.77 176 MET A C 1
ATOM 1391 O O . MET A 1 176 ? 55.590 91.664 10.882 1.00 45.55 176 MET A O 1
ATOM 1396 N N . PRO A 1 177 ? 57.812 91.397 10.556 1.00 53.68 177 PRO A N 1
ATOM 1397 C CA . PRO A 1 177 ? 57.880 92.676 9.841 1.00 54.52 177 PRO A CA 1
ATOM 1398 C C . PRO A 1 177 ? 56.969 92.678 8.633 1.00 51.84 177 PRO A C 1
ATOM 1399 O O . PRO A 1 177 ? 56.907 91.672 7.933 1.00 59.75 177 PRO A O 1
ATOM 1403 N N . GLY A 1 178 ? 56.262 93.785 8.426 1.00 45.84 178 GLY A N 1
ATOM 1404 C CA . GLY A 1 178 ? 55.351 93.955 7.309 1.00 42.04 178 GLY A CA 1
ATOM 1405 C C . GLY A 1 178 ? 53.934 93.519 7.611 1.00 47.12 178 GLY A C 1
ATOM 1406 O O . GLY A 1 178 ? 52.975 93.956 6.961 1.00 55.07 178 GLY A O 1
ATOM 1407 N N . PHE A 1 179 ? 53.798 92.656 8.618 1.00 49.06 179 PHE A N 1
ATOM 1408 C CA . PHE A 1 179 ? 52.511 92.062 8.920 1.00 40.32 179 PHE A CA 1
ATOM 1409 C C . PHE A 1 179 ? 51.443 93.075 9.309 1.00 48.71 179 PHE A C 1
ATOM 1410 O O . PHE A 1 179 ? 50.286 92.964 8.883 1.00 46.38 179 PHE A O 1
ATOM 1418 N N . LEU A 1 180 ? 51.816 94.058 10.121 1.00 48.32 180 LEU A N 1
ATOM 1419 C CA . LEU A 1 180 ? 50.824 95.017 10.594 1.00 51.56 180 LEU A CA 1
ATOM 1420 C C . LEU A 1 180 ? 50.334 95.903 9.457 1.00 50.93 180 LEU A C 1
ATOM 1421 O O . LEU A 1 180 ? 49.129 96.085 9.27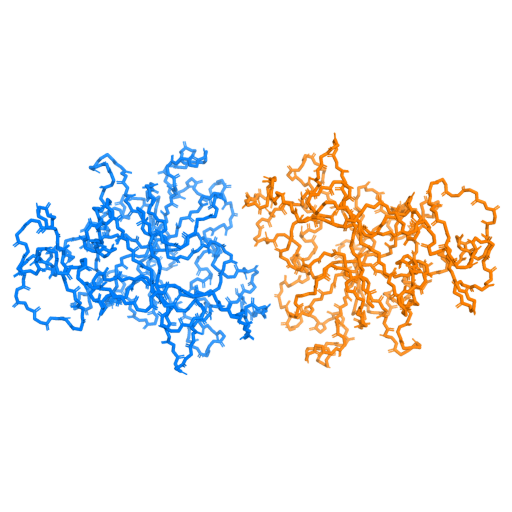9 1.00 50.84 180 LEU A O 1
ATOM 1426 N N . LYS A 1 181 ? 51.266 96.424 8.668 1.00 53.07 181 LYS A N 1
ATOM 1427 C CA . LYS A 1 181 ? 50.898 97.209 7.503 1.00 50.36 181 LYS A CA 1
ATOM 1428 C C . LYS A 1 181 ? 50.037 96.387 6.543 1.00 52.74 181 LYS A C 1
ATOM 1429 O O . LYS A 1 181 ? 49.013 96.874 6.055 1.00 55.32 181 LYS A O 1
ATOM 1435 N N . ALA A 1 182 ? 50.424 95.138 6.285 1.00 44.86 182 ALA A N 1
ATOM 1436 C CA . ALA A 1 182 ? 49.655 94.341 5.335 1.00 51.44 182 ALA A CA 1
ATOM 1437 C C . ALA A 1 182 ? 48.245 94.148 5.877 1.00 51.44 182 ALA A C 1
ATOM 1438 O O . ALA A 1 182 ? 47.258 94.103 5.120 1.00 43.56 182 ALA A O 1
ATOM 1440 N N . THR A 1 183 ? 48.147 94.102 7.198 1.00 48.28 183 THR A N 1
ATOM 1441 C CA . THR A 1 183 ? 46.852 93.920 7.853 1.00 45.17 183 THR A CA 1
ATOM 1442 C C . THR A 1 183 ? 45.947 95.150 7.718 1.00 44.52 183 THR A C 1
ATOM 1443 O O . THR A 1 183 ? 44.770 95.013 7.393 1.00 48.11 183 THR A O 1
ATOM 1447 N N . ARG A 1 184 ? 46.480 96.345 7.955 1.00 44.36 184 ARG A N 1
ATOM 1448 C CA . ARG A 1 184 ? 45.723 97.561 7.635 1.00 46.58 184 ARG A CA 1
ATOM 1449 C C . ARG A 1 184 ? 45.375 97.682 6.127 1.00 52.59 184 ARG A C 1
ATOM 1450 O O . ARG A 1 184 ? 44.281 98.131 5.778 1.00 49.06 184 ARG A O 1
ATOM 1458 N N . ASP A 1 185 ? 46.291 97.272 5.249 1.00 44.98 185 ASP A N 1
ATOM 1459 C CA . ASP A 1 185 ? 46.048 97.316 3.801 1.00 57.65 185 ASP A CA 1
ATOM 1460 C C . ASP A 1 185 ? 44.849 96.443 3.416 1.00 55.94 185 ASP A C 1
ATOM 1461 O O . ASP A 1 185 ? 43.977 96.843 2.628 1.00 51.84 185 ASP A O 1
ATOM 1466 N N . TRP A 1 186 ? 44.837 95.246 3.986 1.00 45.58 186 TRP A N 1
ATOM 1467 C CA . TRP A 1 186 ? 43.781 94.284 3.783 1.00 47.43 186 TRP A CA 1
ATOM 1468 C C . TRP A 1 186 ? 42.443 94.933 4.041 1.00 53.07 186 TRP A C 1
ATOM 1469 O O . TRP A 1 186 ? 41.563 94.944 3.172 1.00 49.96 186 TRP A O 1
ATOM 1480 N N . PHE A 1 187 ? 42.292 95.486 5.240 1.00 46.18 187 PHE A N 1
ATOM 1481 C CA . PHE A 1 187 ? 41.014 96.090 5.642 1.00 41.80 187 PHE A CA 1
ATOM 1482 C C . PHE A 1 187 ? 40.743 97.382 4.876 1.00 47.07 187 PHE A C 1
ATOM 1483 O O . PHE A 1 187 ? 39.588 97.787 4.697 1.00 49.23 187 PHE A O 1
ATOM 1491 N N . LYS A 1 188 ? 41.798 98.013 4.378 1.00 40.58 188 LYS A N 1
ATOM 1492 C CA . LYS A 1 188 ? 41.612 99.269 3.674 1.00 41.58 188 LYS A CA 1
ATOM 1493 C C . LYS A 1 188 ? 40.915 99.055 2.336 1.00 49.04 188 LYS A C 1
ATOM 1494 O O . LYS A 1 188 ? 39.924 99.718 2.030 1.00 49.76 188 LYS A O 1
ATOM 1500 N N . TYR A 1 189 ? 41.421 98.084 1.577 1.00 54.25 189 TYR A N 1
ATOM 1501 C CA . TYR A 1 189 ? 41.030 97.866 0.188 1.00 51.93 189 TYR A CA 1
ATOM 1502 C C . TYR A 1 189 ? 40.068 96.717 -0.099 1.00 54.57 189 TYR A C 1
ATOM 1503 O O . TYR A 1 189 ? 39.720 96.509 -1.268 1.00 49.92 189 TYR A O 1
ATOM 1512 N N . TYR A 1 190 ? 39.669 95.943 0.913 1.00 43.55 190 TYR A N 1
ATOM 1513 C CA . TYR A 1 190 ? 39.085 94.633 0.612 1.00 51.09 190 TYR A CA 1
ATOM 1514 C C . TYR A 1 190 ? 37.715 94.710 -0.089 1.00 57.67 190 TYR A C 1
ATOM 1515 O O . TYR A 1 190 ? 37.255 93.727 -0.673 1.00 58.06 190 TYR A O 1
ATOM 1524 N N . LYS A 1 191 ? 37.096 95.882 -0.090 1.00 60.48 191 LYS A N 1
ATOM 1525 C CA . LYS A 1 191 ? 35.811 96.042 -0.766 1.00 60.42 191 LYS A CA 1
ATOM 1526 C C . LYS A 1 191 ? 35.928 96.877 -2.046 1.00 57.76 191 LYS A C 1
ATOM 1527 O O . LYS A 1 191 ? 34.941 97.090 -2.758 1.00 62.89 191 LYS A O 1
ATOM 1533 N N . VAL A 1 192 ? 37.133 97.339 -2.352 1.00 55.08 192 VAL A N 1
ATOM 1534 C CA . VAL A 1 192 ? 37.342 98.093 -3.594 1.00 61.98 192 VAL A CA 1
ATOM 1535 C C . VAL A 1 192 ? 37.011 97.296 -4.880 1.00 60.66 192 VAL A C 1
ATOM 1536 O O . VAL A 1 192 ? 36.496 97.882 -5.831 1.00 61.76 192 VAL A O 1
ATOM 1540 N N . PRO A 1 193 ? 37.278 95.965 -4.920 1.00 54.08 193 PRO A N 1
ATOM 1541 C CA . PRO A 1 193 ? 36.817 95.294 -6.157 1.00 54.96 193 PRO A CA 1
ATOM 1542 C C . PRO A 1 193 ? 35.289 95.164 -6.270 1.00 59.65 193 PRO A C 1
ATOM 1543 O O . PRO A 1 193 ? 34.799 94.743 -7.306 1.00 61.00 193 PRO A O 1
ATOM 1547 N N . ALA A 1 194 ? 34.558 95.514 -5.218 1.00 63.09 194 ALA A N 1
ATOM 1548 C CA . ALA A 1 194 ? 33.104 95.502 -5.254 1.00 67.19 194 ALA A CA 1
ATOM 1549 C C . ALA A 1 194 ? 32.548 96.882 -5.614 1.00 70.62 194 ALA A C 1
ATOM 1550 O O . ALA A 1 194 ? 31.330 97.074 -5.655 1.00 83.50 194 ALA A O 1
ATOM 1552 N N . GLY A 1 195 ? 33.439 97.839 -5.863 1.00 58.92 195 GLY A N 1
ATOM 1553 C CA . GLY A 1 195 ? 33.036 99.188 -6.247 1.00 64.58 195 GLY A CA 1
ATOM 1554 C C . GLY A 1 195 ? 32.890 100.144 -5.073 1.00 70.43 195 GLY A C 1
ATOM 1555 O O . GLY A 1 195 ? 32.676 101.337 -5.243 1.00 77.26 195 GLY A O 1
ATOM 1556 N N . LYS A 1 196 ? 33.012 99.605 -3.868 1.00 70.61 196 LYS A N 1
ATOM 1557 C CA . LYS A 1 196 ? 32.861 100.385 -2.650 1.00 69.20 196 LYS A CA 1
ATOM 1558 C C . LYS A 1 196 ? 34.110 101.207 -2.341 1.00 63.25 196 LYS A C 1
ATOM 1559 O O . LYS A 1 196 ? 35.187 100.929 -2.853 1.00 59.92 196 LYS A O 1
ATOM 1565 N N . PRO A 1 197 ? 33.972 102.237 -1.501 1.00 67.15 197 PRO A N 1
ATOM 1566 C CA . PRO A 1 197 ? 35.183 103.018 -1.225 1.00 69.43 197 PRO A CA 1
ATOM 1567 C C . PRO A 1 197 ? 36.191 102.320 -0.306 1.00 64.46 197 PRO A C 1
ATOM 1568 O O . PRO A 1 197 ? 35.893 101.295 0.322 1.00 52.10 197 PRO A O 1
ATOM 1572 N N . GLU A 1 198 ? 37.398 102.882 -0.257 1.00 65.66 198 GLU A N 1
ATOM 1573 C CA . GLU A 1 198 ? 38.401 102.478 0.723 1.00 63.15 198 GLU A CA 1
ATOM 1574 C C . GLU A 1 198 ? 37.857 102.673 2.130 1.00 60.06 198 GLU A C 1
ATOM 1575 O O . GLU A 1 198 ? 37.124 103.618 2.379 1.00 61.00 198 GLU A O 1
ATOM 1581 N N . ASN A 1 199 ? 38.196 101.786 3.053 1.00 51.14 199 ASN A N 1
ATOM 1582 C CA . ASN A 1 199 ? 37.826 102.043 4.428 1.00 56.12 199 ASN A CA 1
ATOM 1583 C C . ASN A 1 199 ? 38.847 102.961 5.069 1.00 60.03 199 ASN A C 1
ATOM 1584 O O . ASN A 1 199 ? 39.959 103.084 4.574 1.00 55.91 199 ASN A O 1
ATOM 1589 N N . SER A 1 200 ? 38.458 103.653 6.132 1.00 55.55 200 SER A N 1
ATOM 1590 C CA . SER A 1 200 ? 39.425 104.456 6.875 1.00 56.96 200 SER A CA 1
ATOM 1591 C C . SER A 1 200 ? 39.611 103.922 8.311 1.00 64.46 200 SER A C 1
ATOM 1592 O O . SER A 1 200 ? 39.125 102.837 8.656 1.00 58.19 200 SER A O 1
ATOM 1595 N N . PHE A 1 201 ? 40.334 104.680 9.133 1.00 61.11 201 PHE A N 1
ATOM 1596 C CA . PHE A 1 201 ? 40.826 104.167 10.412 1.00 55.83 201 PHE A CA 1
ATOM 1597 C C . PHE A 1 201 ? 40.917 105.232 11.511 1.00 64.19 201 PHE A C 1
ATOM 1598 O O . PHE A 1 201 ? 41.205 106.399 11.244 1.00 72.50 201 PHE A O 1
ATOM 1606 N N . ALA A 1 202 ? 40.684 104.818 12.752 1.00 55.29 202 ALA A N 1
ATOM 1607 C CA . ALA A 1 202 ? 40.974 105.666 13.908 1.00 56.22 202 ALA A CA 1
ATOM 1608 C C . ALA A 1 202 ? 42.490 105.844 14.091 1.00 60.41 202 ALA A C 1
ATOM 1609 O O . ALA A 1 202 ? 43.290 105.017 13.613 1.00 54.74 202 ALA A O 1
ATOM 1611 N N . PHE A 1 203 ? 42.865 106.927 14.779 1.00 61.93 203 PHE A N 1
ATOM 1612 C CA . PHE A 1 203 ? 44.268 107.286 15.030 1.00 56.40 203 PHE A CA 1
ATOM 1613 C C . PHE A 1 203 ? 45.145 107.157 13.779 1.00 55.78 203 PHE A C 1
ATOM 1614 O O . PHE A 1 203 ? 46.247 106.631 13.850 1.00 51.51 203 PHE A O 1
ATOM 1622 N N . ASN A 1 204 ? 44.620 107.585 12.633 1.00 60.15 204 ASN A N 1
ATOM 1623 C CA . ASN A 1 204 ? 45.380 107.605 11.378 1.00 68.50 204 ASN A CA 1
ATOM 1624 C C . ASN A 1 204 ? 46.027 106.261 11.010 1.00 56.28 204 ASN A C 1
ATOM 1625 O O . ASN A 1 204 ? 47.067 106.215 10.360 1.00 62.96 204 ASN A O 1
ATOM 1630 N N . GLY A 1 205 ? 45.417 105.168 11.451 1.00 52.59 205 GLY A N 1
ATOM 1631 C CA . GLY A 1 205 ? 45.913 103.848 11.121 1.00 55.26 205 GLY A CA 1
ATOM 1632 C C . GLY A 1 205 ? 46.727 103.163 12.211 1.00 57.13 205 GLY A C 1
ATOM 1633 O O . GLY A 1 205 ? 47.143 102.019 12.038 1.00 55.23 205 GLY A O 1
ATOM 1634 N N . GLU A 1 206 ? 46.957 103.841 13.330 1.00 50.71 206 GLU A N 1
ATOM 1635 C CA . GLU A 1 206 ? 47.824 103.281 14.371 1.00 66.20 206 GLU A CA 1
ATOM 1636 C C . GLU A 1 206 ? 47.227 102.045 15.077 1.00 64.75 206 GLU A C 1
ATOM 1637 O O . GLU A 1 206 ? 46.104 102.083 15.580 1.00 64.55 206 GLU A O 1
ATOM 1643 N N . PHE A 1 207 ? 47.980 100.949 15.111 1.00 53.54 207 PHE A N 1
ATOM 1644 C CA . PHE A 1 207 ? 47.659 99.834 16.012 1.00 48.15 207 PHE A CA 1
ATOM 1645 C C . PHE A 1 207 ? 47.907 100.222 17.484 1.00 62.82 207 PHE A C 1
ATOM 1646 O O . PHE A 1 207 ? 48.997 100.674 17.837 1.00 70.57 207 PHE A O 1
ATOM 1654 N N . LYS A 1 208 ? 46.884 100.063 18.329 1.00 52.36 208 LYS A N 1
ATOM 1655 C CA . LYS A 1 208 ? 46.991 100.364 19.752 1.00 54.82 208 LYS A CA 1
ATOM 1656 C C . LYS A 1 208 ? 47.393 99.115 20.536 1.00 52.12 208 LYS A C 1
ATOM 1657 O O . LYS A 1 208 ? 47.014 98.004 20.175 1.00 51.17 208 LYS A O 1
ATOM 1663 N N . ASN A 1 209 ? 48.146 99.294 21.614 1.00 48.28 209 ASN A N 1
ATOM 1664 C CA . ASN A 1 209 ? 48.655 98.142 22.351 1.00 53.22 209 ASN A CA 1
ATOM 1665 C C . ASN A 1 209 ? 47.547 97.378 23.073 1.00 55.88 209 ASN A C 1
ATOM 1666 O O . ASN A 1 209 ? 46.365 97.747 23.006 1.00 50.26 209 ASN A O 1
ATOM 1671 N N . LYS A 1 210 ? 47.925 96.293 23.741 1.00 60.65 210 LYS A N 1
ATOM 1672 C CA . LYS A 1 210 ? 46.935 95.356 24.268 1.00 58.47 210 LYS A CA 1
ATOM 1673 C C . LYS A 1 210 ? 46.166 95.945 25.445 1.00 61.56 210 LYS A C 1
ATOM 1674 O O . LYS A 1 210 ? 45.013 95.578 25.693 1.00 60.43 210 LYS A O 1
ATOM 1680 N N . GLU A 1 211 ? 46.800 96.857 26.170 1.00 64.69 211 GLU A N 1
ATOM 1681 C CA . GLU A 1 211 ? 46.123 97.530 27.267 1.00 64.20 211 GLU A CA 1
ATOM 1682 C C . GLU A 1 211 ? 44.928 98.343 26.750 1.00 74.48 211 GLU A C 1
ATOM 1683 O O . GLU A 1 211 ? 43.864 98.371 27.370 1.00 83.89 211 GLU A O 1
ATOM 1689 N N . PHE A 1 212 ? 45.107 99.002 25.609 1.00 64.34 212 PHE A N 1
ATOM 1690 C CA . PHE A 1 212 ? 44.010 99.737 25.005 1.00 55.06 212 PHE A CA 1
ATOM 1691 C C . PHE A 1 212 ? 42.991 98.745 24.466 1.00 53.43 212 PHE A C 1
ATOM 1692 O O . PHE A 1 212 ? 41.790 98.917 24.654 1.00 49.70 212 PHE A O 1
ATOM 1700 N N . ALA A 1 213 ? 43.492 97.696 23.812 1.00 52.02 213 ALA A N 1
ATOM 1701 C CA . ALA A 1 213 ? 42.655 96.626 23.293 1.00 56.99 213 ALA A CA 1
ATOM 1702 C C . ALA A 1 213 ? 41.728 96.057 24.356 1.00 61.19 213 ALA A C 1
ATOM 1703 O O . ALA A 1 213 ? 40.543 95.897 24.100 1.00 60.62 213 ALA A O 1
ATOM 1705 N N . ALA A 1 214 ? 42.248 95.755 25.549 1.00 53.01 214 ALA A N 1
ATOM 1706 C CA . ALA A 1 214 ? 41.396 95.077 26.529 1.00 67.39 214 ALA A CA 1
ATOM 1707 C C . ALA A 1 214 ? 40.319 96.026 27.048 1.00 64.32 214 ALA A C 1
ATOM 1708 O O . ALA A 1 214 ? 39.235 95.603 27.456 1.00 56.83 214 ALA A O 1
ATOM 1710 N N . LYS A 1 215 ? 40.626 97.315 27.010 1.00 59.16 215 LYS A N 1
ATOM 1711 C CA . LYS A 1 215 ? 39.674 98.342 27.392 1.00 59.98 215 LYS A CA 1
ATOM 1712 C C . LYS A 1 215 ? 38.491 98.370 26.430 1.00 64.92 215 LYS A C 1
ATOM 1713 O O . LYS A 1 215 ? 37.344 98.469 26.859 1.00 69.37 215 LYS A O 1
ATOM 1719 N N . ILE A 1 216 ? 38.767 98.266 25.131 1.00 55.47 216 ILE A N 1
ATOM 1720 C CA . ILE A 1 216 ? 37.699 98.346 24.132 1.00 57.93 216 ILE A CA 1
ATOM 1721 C C . ILE A 1 216 ? 36.819 97.112 24.204 1.00 54.50 216 ILE A C 1
ATOM 1722 O O . ILE A 1 216 ? 35.589 97.194 24.126 1.00 52.25 216 ILE A O 1
ATOM 1727 N N . ILE A 1 217 ? 37.469 95.972 24.380 1.00 59.79 217 ILE A N 1
ATOM 1728 C CA . ILE A 1 217 ? 36.791 94.693 24.523 1.00 55.04 217 ILE A CA 1
ATOM 1729 C C . ILE A 1 217 ? 35.819 94.701 25.707 1.00 57.50 217 ILE A C 1
ATOM 1730 O O . ILE A 1 217 ? 34.640 94.335 25.544 1.00 52.02 217 ILE A O 1
ATOM 1735 N N . SER A 1 218 ? 36.294 95.157 26.870 1.00 44.86 218 SER A N 1
ATOM 1736 C CA . SER A 1 218 ? 35.440 95.326 28.063 1.00 62.51 218 SER A CA 1
ATOM 1737 C C . SER A 1 218 ? 34.188 96.125 27.745 1.00 63.35 218 SER A C 1
ATOM 1738 O O . SER A 1 218 ? 33.075 95.737 28.106 1.00 63.65 218 SER A O 1
ATOM 1741 N N . LYS A 1 219 ? 34.389 97.245 27.060 1.00 63.06 219 LYS A N 1
ATOM 1742 C CA . LYS A 1 219 ? 33.287 98.099 26.660 1.00 62.09 219 LYS A CA 1
ATOM 1743 C C . LYS A 1 219 ? 32.301 97.325 25.775 1.00 64.73 219 LYS A C 1
ATOM 1744 O O . LYS A 1 219 ? 31.088 97.387 25.989 1.00 64.71 219 LYS A O 1
ATOM 1750 N N . THR A 1 220 ? 32.815 96.572 24.804 1.00 62.75 220 THR A N 1
ATOM 1751 C CA . THR A 1 220 ? 31.926 95.805 23.936 1.00 53.54 220 THR A CA 1
ATOM 1752 C C . THR A 1 220 ? 31.267 94.683 24.739 1.00 53.28 220 THR A C 1
ATOM 1753 O O . THR A 1 220 ? 30.140 94.293 24.453 1.00 49.38 220 THR A O 1
ATOM 1757 N N . HIS A 1 221 ? 31.966 94.172 25.752 1.00 47.39 221 HIS A N 1
ATOM 1758 C CA . HIS A 1 221 ? 31.356 93.207 26.663 1.00 46.24 221 HIS A CA 1
ATOM 1759 C C . HIS A 1 221 ? 30.219 93.847 27.501 1.00 58.53 221 HIS A C 1
ATOM 1760 O O . HIS A 1 221 ? 29.148 93.252 27.677 1.00 62.62 221 HIS A O 1
ATOM 1767 N N . GLU A 1 222 ? 30.446 95.054 28.012 1.00 53.16 222 GLU A N 1
ATOM 1768 C CA . GLU A 1 222 ? 29.412 95.741 28.796 1.00 59.93 222 GLU A CA 1
ATOM 1769 C C . GLU A 1 222 ? 28.187 96.024 27.930 1.00 59.35 222 GLU A C 1
ATOM 1770 O O . GLU A 1 222 ? 27.069 95.999 28.414 1.00 61.96 222 GLU A O 1
ATOM 1776 N N . HIS A 1 223 ? 28.389 96.294 26.647 1.00 50.51 223 HIS A N 1
ATOM 1777 C CA . HIS A 1 223 ? 27.246 96.488 25.763 1.00 59.47 223 HIS A CA 1
ATOM 1778 C C . HIS A 1 223 ? 26.476 95.183 25.594 1.00 59.65 223 HIS A C 1
ATOM 1779 O O . HIS A 1 223 ? 25.246 95.182 25.624 1.00 60.02 223 HIS A O 1
ATOM 1786 N N . TRP A 1 224 ? 27.198 94.077 25.393 1.00 52.66 224 TRP A N 1
ATOM 1787 C CA . TRP A 1 224 ? 26.537 92.780 25.265 1.00 51.89 224 TRP A CA 1
ATOM 1788 C C . TRP A 1 224 ? 25.803 92.473 26.559 1.00 58.71 224 TRP A C 1
ATOM 1789 O O . TRP A 1 224 ? 24.694 91.937 26.557 1.00 54.87 224 TRP A O 1
ATOM 1800 N N . GLN A 1 225 ? 26.422 92.827 27.676 1.00 58.25 225 GLN A N 1
ATOM 1801 C CA . GLN A 1 225 ? 25.769 92.578 28.938 1.00 65.50 225 GLN A CA 1
ATOM 1802 C C . GLN A 1 225 ? 24.473 93.364 28.984 1.00 73.63 225 GLN A C 1
ATOM 1803 O O . GLN A 1 225 ? 23.487 92.836 29.437 1.00 75.74 225 GLN A O 1
ATOM 1809 N N . LYS A 1 226 ? 24.447 94.584 28.449 1.00 64.08 226 LYS A N 1
ATOM 1810 C CA . LYS A 1 226 ? 23.199 95.338 28.433 1.00 67.86 226 LYS A CA 1
ATOM 1811 C C . LYS A 1 226 ? 22.175 94.706 27.473 1.00 59.02 226 LYS A C 1
ATOM 1812 O O . LYS A 1 226 ? 21.003 94.629 27.800 1.00 58.55 226 LYS A O 1
ATOM 1818 N N . LEU A 1 227 ? 22.629 94.223 26.319 1.00 56.22 227 LEU A N 1
ATOM 1819 C CA . LEU A 1 227 ? 21.749 93.630 25.308 1.00 54.92 227 LEU A CA 1
ATOM 1820 C C . LEU A 1 227 ? 21.039 92.431 25.875 1.00 59.22 227 LEU A C 1
ATOM 1821 O O . LEU A 1 227 ? 19.840 92.210 25.653 1.00 64.21 227 LEU A O 1
ATOM 1826 N N . ILE A 1 228 ? 21.804 91.645 26.616 1.00 60.40 228 ILE A N 1
ATOM 1827 C CA . ILE A 1 228 ? 21.278 90.417 27.142 1.00 58.69 228 ILE A CA 1
ATOM 1828 C C . ILE A 1 228 ? 20.719 90.653 28.527 1.00 69.91 228 ILE A C 1
ATOM 1829 O O . ILE A 1 228 ? 19.777 89.973 28.893 1.00 63.55 228 ILE A O 1
ATOM 1834 N N . SER A 1 229 ? 21.251 91.635 29.269 1.00 93.97 229 SER A N 1
ATOM 1835 C CA . SER A 1 229 ? 20.889 91.823 30.692 1.00 103.99 229 SER A CA 1
ATOM 1836 C C . SER A 1 229 ? 19.425 91.958 30.880 1.00 115.18 229 SER A C 1
ATOM 1837 O O . SER A 1 229 ? 18.955 93.050 31.190 1.00 113.42 229 SER A O 1
ATOM 1840 N N . THR A 1 230 ? 18.694 90.872 30.660 1.00 133.00 230 THR A N 1
ATOM 1841 C CA . THR A 1 230 ? 17.246 90.868 30.792 1.00 141.21 230 THR A CA 1
ATOM 1842 C C . THR A 1 230 ? 16.617 92.145 30.248 1.00 148.79 230 THR A C 1
ATOM 1843 O O . THR A 1 230 ? 15.456 92.433 30.530 1.00 165.63 230 THR A O 1
ATOM 1845 N N . LYS A 1 231 ? 17.399 92.914 29.488 1.00 125.24 231 LYS A N 1
ATOM 1846 C CA . LYS A 1 231 ? 16.983 94.240 29.101 1.00 101.46 231 LYS A CA 1
ATOM 1847 C C . LYS A 1 231 ? 15.886 94.041 28.098 1.00 85.12 231 LYS A C 1
ATOM 1848 O O . LYS A 1 231 ? 16.115 93.621 26.957 1.00 73.16 231 LYS A O 1
ATOM 1854 N N . VAL A 1 232 ? 14.680 94.286 28.594 1.00 83.29 232 VAL A N 1
ATOM 1855 C CA . VAL A 1 232 ? 13.448 94.067 27.869 1.00 76.68 232 VAL A CA 1
ATOM 1856 C C . VAL A 1 232 ? 13.255 95.227 26.881 1.00 72.14 232 VAL A C 1
ATOM 1857 O O . VAL A 1 232 ? 12.353 96.064 26.991 1.00 78.69 232 VAL A O 1
ATOM 1861 N N . GLU A 1 233 ? 14.121 95.258 25.885 1.00 69.76 233 GLU A N 1
ATOM 1862 C CA . GLU A 1 233 ? 14.081 96.337 24.935 1.00 74.86 233 GLU A CA 1
ATOM 1863 C C . GLU A 1 233 ? 14.337 95.796 23.532 1.00 64.98 233 GLU A C 1
ATOM 1864 O O . GLU A 1 233 ? 15.341 95.143 23.304 1.00 57.73 233 GLU A O 1
ATOM 1870 N N . ALA A 1 234 ? 13.403 96.071 22.614 1.00 66.74 234 ALA A N 1
ATOM 1871 C CA . ALA A 1 234 ? 13.438 95.526 21.255 1.00 72.59 234 ALA A CA 1
ATOM 1872 C C . ALA A 1 234 ? 14.370 96.276 20.334 1.00 89.06 234 ALA A C 1
ATOM 1873 O O . ALA A 1 234 ? 13.935 97.036 19.468 1.00 109.99 234 ALA A O 1
ATOM 1875 N N . GLY A 1 235 ? 15.655 96.062 20.545 1.00 78.05 235 GLY A N 1
ATOM 1876 C CA . GLY A 1 235 ? 16.625 96.155 19.479 1.00 93.42 235 GLY A CA 1
ATOM 1877 C C . GLY A 1 235 ? 16.832 94.842 18.721 1.00 95.48 235 GLY A C 1
ATOM 1878 O O . GLY A 1 235 ? 17.737 94.766 17.900 1.00 72.22 235 GLY A O 1
ATOM 1879 N N . PRO A 1 236 ? 16.035 93.778 19.004 1.00 120.34 236 PRO A N 1
ATOM 1880 C CA . PRO A 1 236 ? 16.094 92.676 18.036 1.00 123.98 236 PRO A CA 1
ATOM 1881 C C . PRO A 1 236 ? 15.933 92.941 16.529 1.00 109.65 236 PRO A C 1
ATOM 1882 O O . PRO A 1 236 ? 16.102 94.053 16.001 1.00 91.57 236 PRO A O 1
ATOM 1886 N N . ILE A 1 237 ? 15.475 91.885 15.886 1.00 105.09 237 ILE A N 1
ATOM 1887 C CA . ILE A 1 237 ? 15.983 91.267 14.719 1.00 85.68 237 ILE A CA 1
ATOM 1888 C C . ILE A 1 237 ? 17.018 90.272 15.367 1.00 72.33 237 ILE A C 1
ATOM 1889 O O . ILE A 1 237 ? 16.942 89.088 15.152 1.00 74.50 237 ILE A O 1
ATOM 1894 N N . ILE A 1 238 ? 17.945 90.764 16.192 1.00 58.76 238 ILE A N 1
ATOM 1895 C CA . ILE A 1 238 ? 18.849 89.937 17.020 1.00 63.38 238 ILE A CA 1
ATOM 1896 C C . ILE A 1 238 ? 18.094 89.042 17.989 1.00 62.00 238 ILE A C 1
ATOM 1897 O O . ILE A 1 238 ? 17.350 89.527 18.787 1.00 65.76 238 ILE A O 1
ATOM 1902 N N . ARG A 1 239 ? 18.335 87.742 17.944 1.00 63.53 239 ARG A N 1
ATOM 1903 C CA . ARG A 1 239 ? 17.828 86.840 18.961 1.00 75.11 239 ARG A CA 1
ATOM 1904 C C . ARG A 1 239 ? 18.811 86.748 20.126 1.00 72.44 239 ARG A C 1
ATOM 1905 O O . ARG A 1 239 ? 19.917 86.262 19.979 1.00 61.20 239 ARG A O 1
ATOM 1913 N N . ALA A 1 240 ? 18.377 87.247 21.276 1.00 70.57 240 ALA A N 1
ATOM 1914 C CA . ALA A 1 240 ? 19.201 87.428 22.452 1.00 72.86 240 ALA A CA 1
ATOM 1915 C C . ALA A 1 240 ? 19.202 86.169 23.291 1.00 74.66 240 ALA A C 1
ATOM 1916 O O . ALA A 1 240 ? 19.723 86.133 24.380 1.00 89.59 240 ALA A O 1
ATOM 1918 N N . ASN A 1 241 ? 18.634 85.116 22.747 1.00 59.25 241 ASN A N 1
ATOM 1919 C CA . ASN A 1 241 ? 18.424 83.902 23.476 1.00 72.71 241 ASN A CA 1
ATOM 1920 C C . ASN A 1 241 ? 19.647 83.128 23.928 1.00 82.14 241 ASN A C 1
ATOM 1921 O O . ASN A 1 241 ? 20.642 83.095 23.241 1.00 91.25 241 ASN A O 1
ATOM 1923 N N . VAL A 1 242 ? 19.530 82.431 25.050 1.00 73.27 242 VAL A N 1
ATOM 1924 C CA . VAL A 1 242 ? 20.695 82.039 25.813 1.00 71.18 242 VAL A CA 1
ATOM 1925 C C . VAL A 1 242 ? 20.821 80.623 26.350 1.00 74.09 242 VAL A C 1
ATOM 1926 O O . VAL A 1 242 ? 21.800 79.962 26.117 1.00 68.12 242 VAL A O 1
ATOM 1930 N N . THR A 1 243 ? 19.888 80.107 27.102 1.00 72.30 243 THR A N 1
ATOM 1931 C CA . THR A 1 243 ? 20.182 78.819 27.756 1.00 77.34 243 THR A CA 1
ATOM 1932 C C . THR A 1 243 ? 21.340 79.017 28.685 1.00 74.01 243 THR A C 1
ATOM 1933 O O . THR A 1 243 ? 22.037 79.959 28.533 1.00 68.16 243 THR A O 1
ATOM 1937 N N . VAL A 1 244 ? 21.537 78.146 29.653 1.00 30.00 244 VAL A N 1
ATOM 1938 C CA . VAL A 1 244 ? 20.942 76.826 29.660 1.00 30.00 244 VAL A CA 1
ATOM 1939 C C . VAL A 1 244 ? 19.971 76.514 30.808 1.00 30.00 244 VAL A C 1
ATOM 1940 O O . VAL A 1 244 ? 18.813 76.969 30.830 1.00 30.00 244 VAL A O 1
ATOM 1944 N N . LYS A 1 245 ? 20.477 75.659 31.709 1.00 30.00 245 LYS A N 1
ATOM 1945 C CA . LYS A 1 245 ? 19.928 75.374 33.037 1.00 30.00 245 LYS A CA 1
ATOM 1946 C C . LYS A 1 245 ? 20.966 75.898 34.003 1.00 30.00 245 LYS A C 1
ATOM 1947 O O . LYS A 1 245 ? 21.420 75.175 34.883 1.00 30.00 245 LYS A O 1
ATOM 1953 N N . GLY A 1 246 ? 21.356 77.155 33.783 1.00 30.00 246 GLY A N 1
ATOM 1954 C CA . GLY A 1 246 ? 22.468 77.802 34.455 1.00 30.00 246 GLY A CA 1
ATOM 1955 C C . GLY A 1 246 ? 23.492 78.452 33.518 1.00 30.00 246 GLY A C 1
ATOM 1956 O O . GLY A 1 246 ? 24.692 78.356 33.773 1.00 30.00 246 GLY A O 1
ATOM 1957 N N . SER A 1 247 ? 23.043 79.122 32.442 1.00 65.81 247 SER A N 1
ATOM 1958 C CA . SER A 1 247 ? 23.974 79.815 31.520 1.00 68.78 247 SER A CA 1
ATOM 1959 C C . SER A 1 247 ? 24.086 81.275 31.743 1.00 79.57 247 SER A C 1
ATOM 1960 O O . SER A 1 247 ? 24.794 81.687 32.622 1.00 76.14 247 SER A O 1
ATOM 1963 N N . PRO A 1 248 ? 23.422 82.079 30.944 1.00 82.46 248 PRO A N 1
ATOM 1964 C CA . PRO A 1 248 ? 23.483 83.510 31.181 1.00 72.87 248 PRO A CA 1
ATOM 1965 C C . PRO A 1 248 ? 22.583 83.909 32.325 1.00 77.17 248 PRO A C 1
ATOM 1966 O O . PRO A 1 248 ? 21.403 84.093 32.186 1.00 68.27 248 PRO A O 1
ATOM 1970 N N . TYR A 1 249 ? 23.227 84.014 33.481 1.00 85.72 249 TYR A N 1
ATOM 1971 C CA . TYR A 1 249 ? 22.624 84.506 34.727 1.00 97.12 249 TYR A CA 1
ATOM 1972 C C . TYR A 1 249 ? 21.117 84.445 34.809 1.00 94.57 249 TYR A C 1
ATOM 1973 O O . TYR A 1 249 ? 20.516 83.373 34.862 1.00 99.02 249 TYR A O 1
ATOM 1982 N N . MET A 1 250 ? 20.525 85.631 34.831 1.00 95.24 250 MET A N 1
ATOM 1983 C CA . MET A 1 250 ? 19.084 85.799 34.821 1.00 95.05 250 MET A CA 1
ATOM 1984 C C . MET A 1 250 ? 18.700 86.791 33.725 1.00 91.16 250 MET A C 1
ATOM 1985 O O . MET A 1 250 ? 17.942 87.733 33.952 1.00 103.80 250 MET A O 1
ATOM 1987 N N . VAL A 1 251 ? 19.252 86.575 32.539 1.00 74.24 251 VAL A N 1
ATOM 1988 C CA . VAL A 1 251 ? 18.775 87.235 31.336 1.00 75.83 251 VAL A CA 1
ATOM 1989 C C . VAL A 1 251 ? 17.312 86.851 31.119 1.00 69.89 251 VAL A C 1
ATOM 1990 O O . VAL A 1 251 ? 16.953 85.690 31.282 1.00 60.94 251 VAL A O 1
ATOM 1994 N N . SER A 1 252 ? 16.477 87.827 30.761 1.00 67.78 252 SER A N 1
ATOM 1995 C CA . SER A 1 252 ? 15.067 87.580 30.459 1.00 72.31 252 SER A CA 1
ATOM 1996 C C . SER A 1 252 ? 14.882 86.648 29.263 1.00 68.71 252 SER A C 1
ATOM 1997 O O . SER A 1 252 ? 13.827 86.042 29.084 1.00 79.28 252 SER A O 1
ATOM 2000 N N . LYS A 1 253 ? 15.938 86.538 28.469 1.00 64.52 253 LYS A N 1
ATOM 2001 C CA . LYS A 1 253 ? 15.934 85.816 27.213 1.00 67.56 253 LYS A CA 1
ATOM 2002 C C . LYS A 1 253 ? 16.486 84.398 27.349 1.00 65.23 253 LYS A C 1
ATOM 2003 O O . LYS A 1 253 ? 16.673 83.705 26.351 1.00 69.80 253 LYS A O 1
ATOM 2009 N N . GLU A 1 254 ? 16.767 83.965 28.575 1.00 67.66 254 GLU A N 1
ATOM 2010 C CA . GLU A 1 254 ? 17.154 82.565 28.798 1.00 68.45 254 GLU A CA 1
ATOM 2011 C C . GLU A 1 254 ? 15.976 81.631 28.550 1.00 76.40 254 GLU A C 1
ATOM 2012 O O . GLU A 1 254 ? 14.819 82.020 28.703 1.00 84.54 254 GLU A O 1
ATOM 2018 N N . ASP A 1 255 ? 16.269 80.396 28.165 1.00 85.39 255 ASP A N 1
ATOM 2019 C CA . ASP A 1 255 ? 15.264 79.349 28.194 1.00 88.79 255 ASP A CA 1
ATOM 2020 C C . ASP A 1 255 ? 15.862 77.990 28.531 1.00 84.32 255 ASP A C 1
ATOM 2021 O O . ASP A 1 255 ? 17.066 77.856 28.747 1.00 78.99 255 ASP A O 1
ATOM 2026 N N . PHE A 1 256 ? 14.973 77.003 28.595 1.00 85.94 256 PHE A N 1
ATOM 2027 C CA . PHE A 1 256 ? 15.265 75.636 29.021 1.00 91.89 256 PHE A CA 1
ATOM 2028 C C . PHE A 1 256 ? 16.101 74.964 27.963 1.00 94.49 256 PHE A C 1
ATOM 2029 O O . PHE A 1 256 ? 17.146 75.463 27.589 1.00 85.25 256 PHE A O 1
ATOM 2037 N N . ILE A 1 257 ? 15.651 73.834 27.441 1.00 109.33 257 ILE A N 1
ATOM 2038 C CA . ILE A 1 257 ? 16.212 73.500 26.160 1.00 101.16 257 ILE A CA 1
ATOM 2039 C C . ILE A 1 257 ? 15.110 73.194 25.137 1.00 97.83 257 ILE A C 1
ATOM 2040 O O . ILE A 1 257 ? 14.757 72.059 24.817 1.00 75.43 257 ILE A O 1
ATOM 2045 N N . ASP A 1 258 ? 14.619 74.309 24.619 1.00 106.29 258 ASP A N 1
ATOM 2046 C CA . ASP A 1 258 ? 13.900 74.386 23.378 1.00 98.11 258 ASP A CA 1
ATOM 2047 C C . ASP A 1 258 ? 14.933 74.257 22.249 1.00 86.29 258 ASP A C 1
ATOM 2048 O O . ASP A 1 258 ? 14.578 74.091 21.087 1.00 89.13 258 ASP A O 1
ATOM 2053 N N . ALA A 1 259 ? 16.217 74.353 22.597 1.00 65.82 259 ALA A N 1
ATOM 2054 C CA . ALA A 1 259 ? 17.280 74.384 21.596 1.00 72.57 259 ALA A CA 1
ATOM 2055 C C . ALA A 1 259 ? 17.478 72.989 21.003 1.00 79.16 259 ALA A C 1
ATOM 2056 O O . ALA A 1 259 ? 17.623 72.844 19.776 1.00 72.80 259 ALA A O 1
ATOM 2058 N N . LEU A 1 260 ? 17.523 71.964 21.865 1.00 80.57 260 LEU A N 1
ATOM 2059 C CA . LEU A 1 260 ? 17.569 70.577 21.383 1.00 82.50 260 LEU A CA 1
ATOM 2060 C C . LEU A 1 260 ? 16.397 70.311 20.447 1.00 89.60 260 LEU A C 1
ATOM 2061 O O . LEU A 1 260 ? 16.586 69.769 19.362 1.00 86.72 260 LEU A O 1
ATOM 2066 N N . GLN A 1 261 ? 15.205 70.730 20.855 1.00 94.83 261 GLN A N 1
ATOM 2067 C CA . GLN A 1 261 ? 13.994 70.544 20.060 1.00 95.68 261 GLN A CA 1
ATOM 2068 C C . GLN A 1 261 ? 14.166 71.031 18.615 1.00 93.14 261 GLN A C 1
ATOM 2069 O O . GLN A 1 261 ? 13.527 70.527 17.709 1.00 94.91 261 GLN A O 1
ATOM 2075 N N . LYS A 1 262 ? 15.064 71.976 18.378 1.00 93.47 262 LYS A N 1
ATOM 2076 C CA . LYS A 1 262 ? 15.308 72.382 16.999 1.00 95.77 262 LYS A CA 1
ATOM 2077 C C . LYS A 1 262 ? 16.148 71.358 16.223 1.00 90.69 262 LYS A C 1
ATOM 2078 O O . LYS A 1 262 ? 17.373 71.448 16.125 1.00 68.86 262 LYS A O 1
ATOM 2084 N N . HIS A 1 263 ? 15.444 70.345 15.725 1.00 101.70 263 HIS A N 1
ATOM 2085 C CA . HIS A 1 263 ? 15.935 69.480 14.661 1.00 108.27 263 HIS A CA 1
ATOM 2086 C C . HIS A 1 263 ? 15.668 70.093 13.307 1.00 111.16 263 HIS A C 1
ATOM 2087 O O . HIS A 1 263 ? 14.521 70.419 12.988 1.00 101.95 263 HIS A O 1
ATOM 2094 N N . GLU A 1 264 ? 16.706 70.208 12.489 1.00 106.81 264 GLU A N 1
ATOM 2095 C CA . GLU A 1 264 ? 16.489 70.647 11.123 1.00 98.86 264 GLU A CA 1
ATOM 2096 C C . GLU A 1 264 ? 17.321 69.899 10.080 1.00 100.89 264 GLU A C 1
ATOM 2097 O O . GLU A 1 264 ? 18.334 69.275 10.391 1.00 112.86 264 GLU A O 1
ATOM 2103 N N . ASP A 1 265 ? 16.813 69.920 8.852 1.00 93.66 265 ASP A N 1
ATOM 2104 C CA . ASP A 1 265 ? 17.558 69.657 7.615 1.00 102.40 265 ASP A CA 1
ATOM 2105 C C . ASP A 1 265 ? 18.470 68.415 7.482 1.00 98.49 265 ASP A C 1
ATOM 2106 O O . ASP A 1 265 ? 18.429 67.763 6.442 1.00 99.79 265 ASP A O 1
ATOM 2111 N N . PHE A 1 266 ? 19.302 68.118 8.483 1.00 95.49 266 PHE A N 1
ATOM 2112 C CA . PHE A 1 266 ? 20.336 67.067 8.383 1.00 90.97 266 PHE A CA 1
ATOM 2113 C C . PHE A 1 266 ? 21.431 67.411 7.367 1.00 82.56 266 PHE A C 1
ATOM 2114 O O . PHE A 1 266 ? 21.166 67.909 6.276 1.00 82.37 266 PHE A O 1
ATOM 2122 N N . LYS A 1 267 ? 22.669 67.124 7.742 1.00 76.91 267 LYS A N 1
ATOM 2123 C CA . LYS A 1 267 ? 23.830 67.458 6.938 1.00 76.94 267 LYS A CA 1
ATOM 2124 C C . LYS A 1 267 ? 23.768 66.847 5.535 1.00 79.99 267 LYS A C 1
ATOM 2125 O O . LYS A 1 267 ? 23.186 65.785 5.340 1.00 77.00 267 LYS A O 1
ATOM 2131 N N . ARG A 1 268 ? 24.370 67.538 4.568 1.00 78.15 268 ARG A N 1
ATOM 2132 C CA . ARG A 1 268 ? 24.498 67.042 3.205 1.00 82.31 268 ARG A CA 1
ATOM 2133 C C . ARG A 1 268 ? 25.724 67.644 2.532 1.00 80.54 268 ARG A C 1
ATOM 2134 O O . ARG A 1 268 ? 25.980 68.831 2.676 1.00 83.92 268 ARG A O 1
ATOM 2142 N N . GLY A 1 269 ? 26.471 66.819 1.800 1.00 84.53 269 GLY A N 1
ATOM 2143 C CA . GLY A 1 269 ? 27.642 67.265 1.062 1.00 77.54 269 GLY A CA 1
ATOM 2144 C C . GLY A 1 269 ? 27.250 67.786 -0.307 1.00 84.79 269 GLY A C 1
ATOM 2145 O O . GLY A 1 269 ? 26.378 67.218 -0.968 1.00 91.68 269 GLY A O 1
ATOM 2146 N N . SER A 1 270 ? 27.893 68.866 -0.741 1.00 85.34 270 SER A N 1
ATOM 2147 C CA . SER A 1 270 ? 27.494 69.527 -1.981 1.00 93.82 270 SER A CA 1
ATOM 2148 C C . SER A 1 270 ? 28.631 69.959 -2.899 1.00 88.54 270 SER A C 1
ATOM 2149 O O . SER A 1 270 ? 29.808 69.932 -2.523 1.00 83.00 270 SER A O 1
ATOM 2152 N N . GLU A 1 271 ? 28.246 70.377 -4.103 1.00 91.98 271 GLU A N 1
ATOM 2153 C CA . GLU A 1 271 ? 29.184 70.797 -5.137 1.00 96.80 271 GLU A CA 1
ATOM 2154 C C . GLU A 1 271 ? 30.016 71.985 -4.675 1.00 98.29 271 GLU A C 1
ATOM 2155 O O . GLU A 1 271 ? 29.576 72.776 -3.837 1.00 101.59 271 GLU A O 1
ATOM 2161 N N . PRO A 1 272 ? 31.230 72.115 -5.219 1.00 103.95 272 PRO A N 1
ATOM 2162 C CA . PRO A 1 272 ? 32.071 73.263 -4.873 1.00 99.35 272 PRO A CA 1
ATOM 2163 C C . PRO A 1 272 ? 31.550 74.546 -5.508 1.00 94.89 272 PRO A C 1
ATOM 2164 O O . PRO A 1 272 ? 30.474 74.548 -6.113 1.00 102.15 272 PRO A O 1
ATOM 2168 N N . THR A 1 273 ? 32.314 75.624 -5.388 1.00 83.93 273 THR A N 1
ATOM 2169 C CA . THR A 1 273 ? 31.860 76.920 -5.863 1.00 80.60 273 THR A CA 1
ATOM 2170 C C . THR A 1 273 ? 32.588 77.351 -7.132 1.00 79.31 273 THR A C 1
ATOM 2171 O O . THR A 1 273 ? 33.358 76.582 -7.687 1.00 81.30 273 THR A O 1
ATOM 2175 N N . ASP A 1 274 ? 32.316 78.581 -7.576 1.00 90.83 274 ASP A N 1
ATOM 2176 C CA . ASP A 1 274 ? 33.097 79.307 -8.584 1.00 96.76 274 ASP A CA 1
ATOM 2177 C C . ASP A 1 274 ? 32.659 80.772 -8.596 1.00 105.68 274 ASP A C 1
ATOM 2178 O O . ASP A 1 274 ? 31.495 81.061 -8.312 1.00 111.94 274 ASP A O 1
ATOM 2183 N N . GLN A 1 275 ? 33.580 81.676 -8.946 1.00 104.08 275 GLN A N 1
ATOM 2184 C CA . GLN A 1 275 ? 33.355 83.129 -8.905 1.00 84.68 275 GLN A CA 1
ATOM 2185 C C . GLN A 1 275 ? 34.658 83.881 -9.153 1.00 75.10 275 GLN A C 1
ATOM 2186 O O . GLN A 1 275 ? 34.981 84.288 -10.282 1.00 71.06 275 GLN A O 1
ATOM 2192 N N . ALA A 1 276 ? 35.392 84.049 -8.058 1.00 79.90 276 ALA A N 1
ATOM 2193 C CA . ALA A 1 276 ? 36.677 84.731 -7.986 1.00 73.41 276 ALA A CA 1
ATOM 2194 C C . ALA A 1 276 ? 37.205 84.448 -6.572 1.00 76.94 276 ALA A C 1
ATOM 2195 O O . ALA A 1 276 ? 37.653 85.327 -5.821 1.00 70.35 276 ALA A O 1
ATOM 2197 N N . ILE A 1 277 ? 37.083 83.177 -6.221 1.00 78.64 277 ILE A N 1
ATOM 2198 C CA . ILE A 1 277 ? 37.912 82.529 -5.230 1.00 71.42 277 ILE A CA 1
ATOM 2199 C C . ILE A 1 277 ? 39.329 82.472 -5.803 1.00 68.62 277 ILE A C 1
ATOM 2200 O O . ILE A 1 277 ? 40.324 82.416 -5.072 1.00 60.39 277 ILE A O 1
ATOM 2205 N N . GLU A 1 278 ? 39.398 82.515 -7.130 1.00 45.79 278 GLU A N 1
ATOM 2206 C CA . GLU A 1 278 ? 40.649 82.356 -7.859 1.00 64.95 278 GLU A CA 1
ATOM 2207 C C . GLU A 1 278 ? 41.281 83.675 -8.268 1.00 64.69 278 GLU A C 1
ATOM 2208 O O . GLU A 1 278 ? 42.498 83.769 -8.377 1.00 69.03 278 GLU A O 1
ATOM 2214 N N . GLN A 1 279 ? 40.472 84.694 -8.513 1.00 61.54 279 GLN A N 1
ATOM 2215 C CA . GLN A 1 279 ? 41.018 85.879 -9.158 1.00 63.71 279 GLN A CA 1
ATOM 2216 C C . GLN A 1 279 ? 41.780 86.797 -8.210 1.00 58.79 279 GLN A C 1
ATOM 2217 O O . GLN A 1 279 ? 41.402 86.972 -7.046 1.00 56.84 279 GLN A O 1
ATOM 2223 N N . TRP A 1 280 ? 42.857 87.358 -8.759 1.00 48.49 280 TRP A N 1
ATOM 2224 C CA . TRP A 1 280 ? 43.733 88.351 -8.148 1.00 62.53 280 TRP A CA 1
ATOM 2225 C C . TRP A 1 280 ? 43.220 89.741 -8.504 1.00 59.42 280 TRP A C 1
ATOM 2226 O O . TRP A 1 280 ? 43.004 90.027 -9.673 1.00 64.74 280 TRP A O 1
ATOM 2237 N N . HIS A 1 281 ? 43.053 90.614 -7.524 1.00 62.82 281 HIS A N 1
ATOM 2238 C CA . HIS A 1 281 ? 42.701 91.995 -7.815 1.00 60.82 281 HIS A CA 1
ATOM 2239 C C . HIS A 1 281 ? 43.834 92.881 -7.345 1.00 65.11 281 HIS A C 1
ATOM 2240 O O . HIS A 1 281 ? 44.457 92.604 -6.319 1.00 66.13 281 HIS A O 1
ATOM 2247 N N . PHE A 1 282 ? 44.096 93.946 -8.095 1.00 66.05 282 PHE A N 1
ATOM 2248 C CA . PHE A 1 282 ? 45.237 94.811 -7.823 1.00 64.26 282 PHE A CA 1
ATOM 2249 C C . PHE A 1 282 ? 44.861 96.237 -7.379 1.00 64.48 282 PHE A C 1
ATOM 2250 O O . PHE A 1 282 ? 44.339 97.014 -8.160 1.00 74.39 282 PHE A O 1
ATOM 2258 N N . CYS A 1 283 ? 45.124 96.557 -6.110 1.00 67.32 283 CYS A N 1
ATOM 2259 C CA . CYS A 1 283 ? 45.012 97.922 -5.576 1.00 65.44 283 CYS A CA 1
ATOM 2260 C C . CYS A 1 283 ? 46.157 98.203 -4.560 1.00 69.05 283 CYS A C 1
ATOM 2261 O O . CYS A 1 283 ? 46.310 97.480 -3.568 1.00 63.69 283 CYS A O 1
ATOM 2264 N N . ASN A 1 284 ? 46.960 99.240 -4.820 1.00 76.02 284 ASN A N 1
ATOM 2265 C CA . ASN A 1 284 ? 48.169 99.553 -4.039 1.00 81.93 284 ASN A CA 1
ATOM 2266 C C . ASN A 1 284 ? 47.946 99.590 -2.511 1.00 77.58 284 ASN A C 1
ATOM 2267 O O . ASN A 1 284 ? 48.102 98.582 -1.800 1.00 72.24 284 ASN A O 1
ATOM 2272 N N . MET B 1 1 ? 44.911 63.103 -21.600 1.00 66.13 1 MET B N 1
ATOM 2273 C CA . MET B 1 1 ? 44.574 62.460 -20.326 1.00 81.10 1 MET B CA 1
ATOM 2274 C C . MET B 1 1 ? 45.813 62.045 -19.513 1.00 85.20 1 MET B C 1
ATOM 2275 O O . MET B 1 1 ? 46.742 61.450 -20.054 1.00 94.22 1 MET B O 1
ATOM 2280 N N . SER B 1 2 ? 45.827 62.360 -18.219 1.00 72.65 2 SER B N 1
ATOM 2281 C CA . SER B 1 2 ? 46.895 61.888 -17.335 1.00 73.45 2 SER B CA 1
ATOM 2282 C C . SER B 1 2 ? 46.378 60.883 -16.294 1.00 72.42 2 SER B C 1
ATOM 2283 O O . SER B 1 2 ? 45.210 60.922 -15.917 1.00 81.60 2 SER B O 1
ATOM 2286 N N . VAL B 1 3 ? 47.248 59.976 -15.843 1.00 65.96 3 VAL B N 1
ATOM 2287 C CA . VAL B 1 3 ? 46.858 58.919 -14.904 1.00 61.20 3 VAL B CA 1
ATOM 2288 C C . VAL B 1 3 ? 47.844 58.768 -13.745 1.00 68.34 3 VAL B C 1
ATOM 2289 O O . VAL B 1 3 ? 49.022 59.150 -13.840 1.00 65.04 3 VAL B O 1
ATOM 2293 N N . GLU B 1 4 ? 47.355 58.181 -12.657 1.00 67.57 4 GLU B N 1
ATOM 2294 C CA . GLU B 1 4 ? 48.094 58.183 -11.397 1.00 69.12 4 GLU B CA 1
ATOM 2295 C C . GLU B 1 4 ? 48.346 56.776 -10.869 1.00 67.92 4 GLU B C 1
ATOM 2296 O O . GLU B 1 4 ? 47.514 55.876 -11.038 1.00 60.84 4 GLU B O 1
ATOM 2302 N N . ARG B 1 5 ? 49.495 56.605 -10.218 1.00 55.20 5 ARG B N 1
ATOM 2303 C CA . ARG B 1 5 ? 49.903 55.318 -9.677 1.00 68.16 5 ARG B CA 1
ATOM 2304 C C . ARG B 1 5 ? 50.585 55.531 -8.332 1.00 67.93 5 ARG B C 1
ATOM 2305 O O . ARG B 1 5 ? 51.090 56.620 -8.059 1.00 57.42 5 ARG B O 1
ATOM 2313 N N . GLY B 1 6 ? 50.602 54.490 -7.504 1.00 69.37 6 GLY B N 1
ATOM 2314 C CA . GLY B 1 6 ? 51.219 54.564 -6.195 1.00 69.91 6 GLY B CA 1
ATOM 2315 C C . GLY B 1 6 ? 50.363 55.344 -5.214 1.00 73.65 6 GLY B C 1
ATOM 2316 O O . GLY B 1 6 ? 49.245 55.756 -5.527 1.00 73.98 6 GLY B O 1
ATOM 2317 N N . THR B 1 7 ? 50.892 55.556 -4.017 1.00 66.30 7 THR B N 1
ATOM 2318 C CA . THR B 1 7 ? 50.122 56.186 -2.960 1.00 63.66 7 THR B CA 1
ATOM 2319 C C . THR B 1 7 ? 50.384 57.689 -2.917 1.00 71.20 7 THR B C 1
ATOM 2320 O O . THR B 1 7 ? 51.536 58.125 -2.822 1.00 60.95 7 THR B O 1
ATOM 2324 N N . SER B 1 8 ? 49.314 58.475 -2.990 1.00 72.45 8 SER B N 1
ATOM 2325 C CA . SER B 1 8 ? 49.436 59.929 -3.011 1.00 78.70 8 SER B CA 1
ATOM 2326 C C . SER B 1 8 ? 50.088 60.440 -1.726 1.00 80.72 8 SER B C 1
ATOM 2327 O O . SER B 1 8 ? 50.091 59.746 -0.714 1.00 76.60 8 SER B O 1
ATOM 2330 N N . ASN B 1 9 ? 50.639 61.651 -1.780 1.00 75.66 9 ASN B N 1
ATOM 2331 C CA . ASN B 1 9 ? 51.390 62.221 -0.663 1.00 74.57 9 ASN B CA 1
ATOM 2332 C C . ASN B 1 9 ? 52.472 61.288 -0.135 1.00 70.15 9 ASN B C 1
ATOM 2333 O O . ASN B 1 9 ? 52.704 61.219 1.073 1.00 65.47 9 ASN B O 1
ATOM 2338 N N . SER B 1 10 ? 53.120 60.572 -1.045 1.00 60.96 10 SER B N 1
ATOM 2339 C CA . SER B 1 10 ? 54.255 59.740 -0.700 1.00 64.81 10 SER B CA 1
ATOM 2340 C C . SER B 1 10 ? 55.220 59.685 -1.882 1.00 69.02 10 SER B C 1
ATOM 2341 O O . SER B 1 10 ? 54.878 60.085 -2.995 1.00 73.04 10 SER B O 1
ATOM 2344 N N . ALA B 1 11 ? 56.428 59.193 -1.622 1.00 59.21 11 ALA B N 1
ATOM 2345 C CA . ALA B 1 11 ? 57.448 59.018 -2.647 1.00 56.38 11 ALA B CA 1
ATOM 2346 C C . ALA B 1 11 ? 57.029 58.043 -3.749 1.00 59.46 11 ALA B C 1
ATOM 2347 O O . ALA B 1 11 ? 57.521 58.133 -4.868 1.00 70.60 11 ALA B O 1
ATOM 2349 N N . SER B 1 12 ? 56.144 57.099 -3.434 1.00 55.02 12 SER B N 1
ATOM 2350 C CA . SER B 1 12 ? 55.707 56.119 -4.438 1.00 55.17 12 SER B CA 1
ATOM 2351 C C . SER B 1 12 ? 54.679 56.700 -5.418 1.00 54.08 12 SER B C 1
ATOM 2352 O O . SER B 1 12 ? 54.287 56.032 -6.368 1.00 76.69 12 SER B O 1
ATOM 2355 N N . TYR B 1 13 ? 54.243 57.936 -5.181 1.00 52.54 13 TYR B N 1
ATOM 2356 C CA . TYR B 1 13 ? 53.307 58.617 -6.079 1.00 64.46 13 TYR B CA 1
ATOM 2357 C C . TYR B 1 13 ? 53.924 59.048 -7.428 1.00 63.61 13 TYR B C 1
ATOM 2358 O O . TYR B 1 13 ? 54.943 59.742 -7.475 1.00 60.03 13 TYR B O 1
ATOM 2367 N N . LYS B 1 14 ? 53.266 58.664 -8.517 1.00 62.73 14 LYS B N 1
ATOM 2368 C CA . LYS B 1 14 ? 53.706 59.006 -9.869 1.00 62.28 14 LYS B CA 1
ATOM 2369 C C . LYS B 1 14 ? 52.520 59.377 -10.747 1.00 64.08 14 LYS B C 1
ATOM 2370 O O . LYS B 1 14 ? 51.467 58.745 -10.676 1.00 61.71 14 LYS B O 1
ATOM 2376 N N . MET B 1 15 ? 52.685 60.411 -11.568 1.00 60.00 15 MET B N 1
ATOM 2377 C CA . MET B 1 15 ? 51.641 60.793 -12.511 1.00 59.07 15 MET B CA 1
ATOM 2378 C C . MET B 1 15 ? 52.198 60.834 -13.927 1.00 66.40 15 MET B C 1
ATOM 2379 O O . MET B 1 15 ? 53.101 61.635 -14.238 1.00 52.58 15 MET B O 1
ATOM 2384 N N . PHE B 1 16 ? 51.642 59.963 -14.771 1.00 55.30 16 PHE B N 1
ATOM 2385 C CA . PHE B 1 16 ? 52.055 59.821 -16.161 1.00 62.48 16 PHE B CA 1
ATOM 2386 C C . PHE B 1 16 ? 51.070 60.467 -17.129 1.00 69.86 16 PHE B C 1
ATOM 2387 O O . PHE B 1 16 ? 49.862 60.498 -16.887 1.00 72.01 16 PHE B O 1
ATOM 2395 N N . LEU B 1 17 ? 51.586 60.937 -18.255 1.00 63.89 17 LEU B N 1
ATOM 2396 C CA . LEU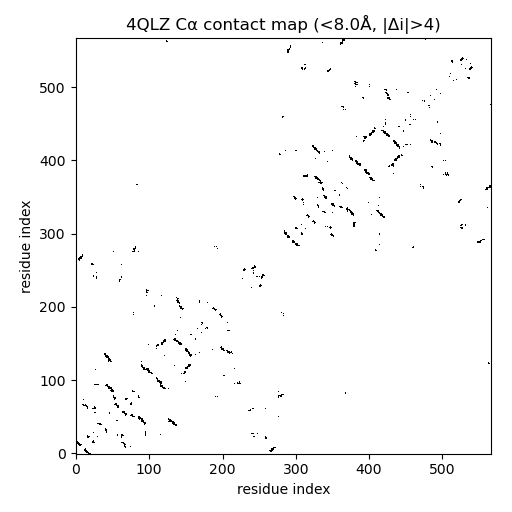 B 1 17 ? 50.737 61.454 -19.313 1.00 60.62 17 LEU B CA 1
ATOM 2397 C C . LEU B 1 17 ? 50.379 60.345 -20.310 1.00 58.37 17 LEU B C 1
ATOM 2398 O O . LEU B 1 17 ? 51.204 59.493 -20.622 1.00 57.06 17 LEU B O 1
ATOM 2403 N N . THR B 1 18 ? 49.139 60.350 -20.790 1.00 64.43 18 THR B N 1
ATOM 2404 C CA . THR B 1 18 ? 48.712 59.405 -21.817 1.00 61.55 18 THR B CA 1
ATOM 2405 C C . THR B 1 18 ? 48.063 60.110 -22.988 1.00 70.43 18 THR B C 1
ATOM 2406 O O . THR B 1 18 ? 47.526 61.212 -22.866 1.00 67.58 18 THR B O 1
ATOM 2410 N N . HIS B 1 19 ? 48.111 59.450 -24.130 1.00 82.02 19 HIS B N 1
ATOM 2411 C CA . HIS B 1 19 ? 47.300 59.846 -25.260 1.00 85.56 19 HIS B CA 1
ATOM 2412 C C . HIS B 1 19 ? 46.695 58.569 -25.842 1.00 75.20 19 HIS B C 1
ATOM 2413 O O . HIS B 1 19 ? 47.420 57.628 -26.169 1.00 71.49 19 HIS B O 1
ATOM 2420 N N . GLY B 1 20 ? 45.365 58.518 -25.914 1.00 77.59 20 GLY B N 1
ATOM 2421 C CA . GLY B 1 20 ? 44.666 57.350 -26.438 1.00 82.02 20 GLY B CA 1
ATOM 2422 C C . GLY B 1 20 ? 44.782 56.135 -25.536 1.00 94.39 20 GLY B C 1
ATOM 2423 O O . GLY B 1 20 ? 44.789 54.983 -26.006 1.00 96.52 20 GLY B O 1
ATOM 2424 N N . GLY B 1 21 ? 44.877 56.396 -24.233 1.00 98.09 21 GLY B N 1
ATOM 2425 C CA . GLY B 1 21 ? 45.071 55.351 -23.246 1.00 103.92 21 GLY B CA 1
ATOM 2426 C C . GLY B 1 21 ? 46.471 54.776 -23.323 1.00 108.59 21 GLY B C 1
ATOM 2427 O O . GLY B 1 21 ? 46.734 53.712 -22.767 1.00 115.81 21 GLY B O 1
ATOM 2428 N N . SER B 1 22 ? 47.365 55.482 -24.017 1.00 100.47 22 SER B N 1
ATOM 2429 C CA . SER B 1 22 ? 48.745 55.033 -24.210 1.00 84.65 22 SER B CA 1
ATOM 2430 C C . SER B 1 22 ? 49.746 56.069 -23.718 1.00 76.54 22 SER B C 1
ATOM 2431 O O . SER B 1 22 ? 49.704 57.229 -24.123 1.00 72.02 22 SER B O 1
ATOM 2434 N N . PRO B 1 23 ? 50.668 55.641 -22.853 1.00 70.23 23 PRO B N 1
ATOM 2435 C CA . PRO B 1 23 ? 51.588 56.546 -22.154 1.00 68.62 23 PRO B CA 1
ATOM 2436 C C . PRO B 1 23 ? 52.611 57.231 -23.070 1.00 65.87 23 PRO B C 1
ATOM 2437 O O . PRO B 1 23 ? 53.134 56.617 -23.978 1.00 64.38 23 PRO B O 1
ATOM 2441 N N . ILE B 1 24 ? 52.864 58.513 -22.828 1.00 63.72 24 ILE B N 1
ATOM 2442 C CA . ILE B 1 24 ? 53.942 59.244 -23.485 1.00 70.66 24 ILE B CA 1
ATOM 2443 C C . ILE B 1 24 ? 54.755 59.987 -22.422 1.00 70.93 24 ILE B C 1
ATOM 2444 O O . ILE B 1 24 ? 54.293 60.165 -21.298 1.00 75.93 24 ILE B O 1
ATOM 2449 N N . SER B 1 25 ? 55.959 60.425 -22.779 1.00 60.42 25 SER B N 1
ATOM 2450 C CA . SER B 1 25 ? 56.820 61.149 -21.848 1.00 58.40 25 SER B CA 1
ATOM 2451 C C . SER B 1 25 ? 56.425 62.615 -21.670 1.00 54.20 25 SER B C 1
ATOM 2452 O O . SER B 1 25 ? 56.255 63.328 -22.652 1.00 73.39 25 SER B O 1
ATOM 2455 N N . TYR B 1 26 ? 56.301 63.069 -20.425 1.00 49.20 26 TYR B N 1
ATOM 2456 C CA . TYR B 1 26 ? 56.071 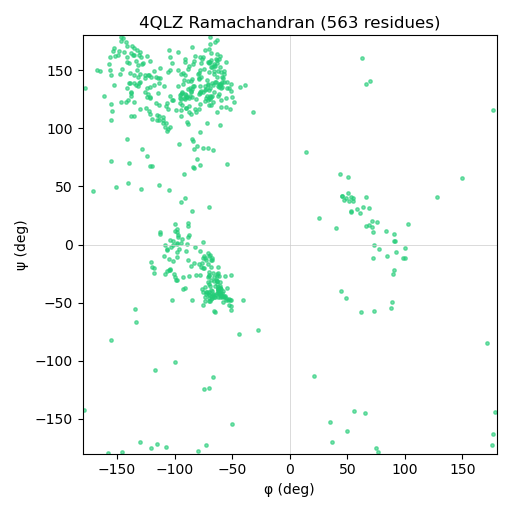64.492 -20.157 1.00 51.68 26 TYR B CA 1
ATOM 2457 C C . TYR B 1 26 ? 57.207 65.341 -20.708 1.00 55.92 26 TYR B C 1
ATOM 2458 O O . TYR B 1 26 ? 56.977 66.391 -21.293 1.00 69.12 26 TYR B O 1
ATOM 2467 N N . PHE B 1 27 ? 58.435 64.878 -20.496 1.00 57.63 27 PHE B N 1
ATOM 2468 C CA . PHE B 1 27 ? 59.629 65.601 -20.916 1.00 54.38 27 PHE B CA 1
ATOM 2469 C C . PHE B 1 27 ? 59.680 65.706 -22.437 1.00 61.94 27 PHE B C 1
ATOM 2470 O O . PHE B 1 27 ? 59.758 66.810 -22.990 1.00 70.24 27 PHE B O 1
ATOM 2478 N N . HIS B 1 28 ? 59.666 64.547 -23.099 1.00 51.55 28 HIS B N 1
ATOM 2479 C CA . HIS B 1 28 ? 60.109 64.450 -24.492 1.00 47.54 28 HIS B CA 1
ATOM 2480 C C . HIS B 1 28 ? 59.024 64.440 -25.560 1.00 56.66 28 HIS B C 1
ATOM 2481 O O . HIS B 1 28 ? 59.276 64.850 -26.702 1.00 56.60 28 HIS B O 1
ATOM 2488 N N . ASP B 1 29 ? 57.836 63.957 -25.203 1.00 59.66 29 ASP B N 1
ATOM 2489 C CA . ASP B 1 29 ? 56.814 63.610 -26.191 1.00 62.08 29 ASP B CA 1
ATOM 2490 C C . ASP B 1 29 ? 55.753 64.704 -26.387 1.00 66.54 29 ASP B C 1
ATOM 2491 O O . ASP B 1 29 ? 54.892 64.599 -27.263 1.00 67.54 29 ASP B O 1
ATOM 2496 N N . VAL B 1 30 ? 55.810 65.746 -25.565 1.00 61.30 30 VAL B N 1
ATOM 2497 C CA . VAL B 1 30 ? 54.901 66.880 -25.707 1.00 56.12 30 VAL B CA 1
ATOM 2498 C C . VAL B 1 30 ? 55.595 67.962 -26.527 1.00 55.07 30 VAL B C 1
ATOM 2499 O O . VAL B 1 30 ? 56.686 68.401 -26.173 1.00 61.19 30 VAL B O 1
ATOM 2503 N N . PRO B 1 31 ? 54.990 68.357 -27.656 1.00 49.78 31 PRO B N 1
ATOM 2504 C CA . PRO B 1 31 ? 55.627 69.401 -28.482 1.00 55.57 31 PRO B CA 1
ATOM 2505 C C . PRO B 1 31 ? 55.764 70.740 -27.741 1.00 58.20 31 PRO B C 1
ATOM 2506 O O . PRO B 1 31 ? 54.852 71.181 -27.045 1.00 55.90 31 PRO B O 1
ATOM 2510 N N . LEU B 1 32 ? 56.928 71.362 -27.875 1.00 53.61 32 LEU B N 1
ATOM 2511 C CA . LEU B 1 32 ? 57.172 72.676 -27.300 1.00 58.17 32 LEU B CA 1
ATOM 2512 C C . LEU B 1 32 ? 56.155 73.714 -27.794 1.00 61.65 32 LEU B C 1
ATOM 2513 O O . LEU B 1 32 ? 55.646 74.513 -27.015 1.00 57.69 32 LEU B O 1
ATOM 2518 N N . PHE B 1 33 ? 55.870 73.714 -29.089 1.00 54.28 33 PHE B N 1
ATOM 2519 C CA . PHE B 1 33 ? 54.877 74.636 -29.604 1.00 63.84 33 PHE B CA 1
ATOM 2520 C C . PHE B 1 33 ? 53.539 73.936 -29.691 1.00 68.00 33 PHE B C 1
ATOM 2521 O O . PHE B 1 33 ? 53.441 72.842 -30.237 1.00 72.88 33 PHE B O 1
ATOM 2529 N N . ALA B 1 34 ? 52.515 74.557 -29.120 1.00 66.88 34 ALA B N 1
ATOM 2530 C CA . ALA B 1 34 ? 51.154 74.093 -29.329 1.00 68.25 34 ALA B CA 1
ATOM 2531 C C . ALA B 1 34 ? 50.670 74.520 -30.719 1.00 66.51 34 ALA B C 1
ATOM 2532 O O . ALA B 1 34 ? 49.996 73.762 -31.416 1.00 74.42 34 ALA B O 1
ATOM 2534 N N . ASP B 1 35 ? 51.038 75.724 -31.138 1.00 86.69 35 ASP B N 1
ATOM 2535 C CA . ASP B 1 35 ? 50.611 76.233 -32.443 1.00 95.97 35 ASP B CA 1
ATOM 2536 C C . ASP B 1 35 ? 51.722 77.013 -33.132 1.00 110.71 35 ASP B C 1
ATOM 2537 O O . ASP B 1 35 ? 51.834 78.229 -32.947 1.00 120.87 35 ASP B O 1
ATOM 2542 N N . ALA B 1 36 ? 52.518 76.303 -33.933 1.00 111.03 36 ALA B N 1
ATOM 2543 C CA . ALA B 1 36 ? 53.512 76.902 -34.830 1.00 116.64 36 ALA B CA 1
ATOM 2544 C C . ALA B 1 36 ? 54.405 77.917 -34.120 1.00 125.84 36 ALA B C 1
ATOM 2545 O O . ALA B 1 36 ? 54.510 77.914 -32.895 1.00 125.86 36 ALA B O 1
ATOM 2547 N N . THR B 1 37 ? 55.053 78.785 -34.889 1.00 133.96 37 THR B N 1
ATOM 2548 C CA . THR B 1 37 ? 55.695 79.947 -34.291 1.00 133.00 37 THR B CA 1
ATOM 2549 C C . THR B 1 37 ? 54.704 81.102 -34.269 1.00 141.09 37 THR B C 1
ATOM 2550 O O . THR B 1 37 ? 55.065 82.245 -34.557 1.00 142.50 37 THR B O 1
ATOM 2554 N N . ASN B 1 38 ? 53.447 80.803 -33.959 1.00 140.38 38 ASN B N 1
ATOM 2555 C CA . ASN B 1 38 ? 52.504 81.839 -33.562 1.00 128.04 38 ASN B CA 1
ATOM 2556 C C . ASN B 1 38 ? 52.462 81.951 -32.035 1.00 117.73 38 ASN B C 1
ATOM 2557 O O . ASN B 1 38 ? 51.466 82.232 -31.378 1.00 117.25 38 ASN B O 1
ATOM 2562 N N . ASN B 1 39 ? 53.676 81.762 -31.531 1.00 109.04 39 ASN B N 1
ATOM 2563 C CA . ASN B 1 39 ? 54.088 82.041 -30.169 1.00 103.12 39 ASN B CA 1
ATOM 2564 C C . ASN B 1 39 ? 53.136 81.470 -29.145 1.00 83.94 39 ASN B C 1
ATOM 2565 O O . ASN B 1 39 ? 52.839 82.088 -28.117 1.00 87.11 39 ASN B O 1
ATOM 2570 N N . CYS B 1 40 ? 52.680 80.265 -29.442 1.00 67.58 40 CYS B N 1
ATOM 2571 C CA . CYS B 1 40 ? 51.865 79.509 -28.522 1.00 70.36 40 CYS B CA 1
ATOM 2572 C C . CYS B 1 40 ? 52.617 78.248 -28.098 1.00 62.11 40 CYS B C 1
ATOM 2573 O O . CYS B 1 40 ? 52.846 77.347 -28.902 1.00 63.17 40 CYS B O 1
ATOM 2576 N N . TYR B 1 41 ? 53.006 78.210 -26.832 1.00 53.58 41 TYR B N 1
ATOM 2577 C CA . TYR B 1 41 ? 53.788 77.117 -26.266 1.00 56.34 41 TYR B CA 1
ATOM 2578 C C . TYR B 1 41 ? 52.932 76.171 -25.440 1.00 55.80 41 TYR B C 1
ATOM 2579 O O . TYR B 1 41 ? 51.885 76.561 -24.929 1.00 57.95 41 TYR B O 1
ATOM 2588 N N . ASN B 1 42 ? 53.392 74.936 -25.301 1.00 54.11 42 ASN B N 1
ATOM 2589 C CA . ASN B 1 42 ? 52.763 73.983 -24.393 1.00 55.85 42 ASN B CA 1
ATOM 2590 C C . ASN B 1 42 ? 53.407 74.105 -23.039 1.00 56.78 42 ASN B C 1
ATOM 2591 O O . ASN B 1 42 ? 54.625 74.044 -22.919 1.00 54.69 42 ASN B O 1
ATOM 2596 N N . MET B 1 43 ? 52.606 74.290 -22.005 1.00 55.13 43 MET B N 1
ATOM 2597 C CA . MET B 1 43 ? 53.192 74.256 -20.682 1.00 59.25 43 MET B CA 1
ATOM 2598 C C . MET B 1 43 ? 52.756 72.990 -19.945 1.00 58.38 43 MET B C 1
ATOM 2599 O O . MET B 1 43 ? 51.590 72.593 -19.999 1.00 51.53 43 MET B O 1
ATOM 2604 N N . ILE B 1 44 ? 53.701 72.351 -19.268 1.00 50.39 44 ILE B N 1
ATOM 2605 C CA . ILE B 1 44 ? 53.350 71.298 -18.336 1.00 47.02 44 ILE B CA 1
ATOM 2606 C C . ILE B 1 44 ? 53.238 71.917 -16.950 1.00 59.93 44 ILE B C 1
ATOM 2607 O O . ILE B 1 44 ? 54.215 72.464 -16.422 1.00 63.63 44 ILE B O 1
ATOM 2612 N N . VAL B 1 45 ? 52.031 71.879 -16.387 1.00 50.78 45 VAL B N 1
ATOM 2613 C CA . VAL B 1 45 ? 51.813 72.397 -15.056 1.00 49.61 45 VAL B CA 1
ATOM 2614 C C . VAL B 1 45 ? 52.224 71.362 -14.021 1.00 51.79 45 VAL B C 1
ATOM 2615 O O . VAL B 1 45 ? 51.620 70.286 -13.916 1.00 51.50 45 VAL B O 1
ATOM 2619 N N . GLU B 1 46 ? 53.266 71.690 -13.262 1.00 49.35 46 GLU B N 1
ATOM 2620 C CA . GLU B 1 46 ? 53.729 70.812 -12.188 1.00 43.11 46 GLU B CA 1
ATOM 2621 C C . GLU B 1 46 ? 53.051 71.147 -10.858 1.00 48.26 46 GLU B C 1
ATOM 2622 O O . GLU B 1 46 ? 52.721 70.253 -10.092 1.00 48.74 46 GLU B O 1
ATOM 2628 N N . ILE B 1 47 ? 52.823 72.434 -10.602 1.00 49.98 47 ILE B N 1
ATOM 2629 C CA . ILE B 1 47 ? 52.451 72.923 -9.274 1.00 44.83 47 ILE B CA 1
ATOM 2630 C C . ILE B 1 47 ? 51.333 73.978 -9.373 1.00 45.99 47 ILE B C 1
ATOM 2631 O O . ILE B 1 47 ? 51.568 75.088 -9.875 1.00 50.76 47 ILE B O 1
ATOM 2636 N N . PRO B 1 48 ? 50.113 73.643 -8.907 1.00 40.07 48 PRO B N 1
ATOM 2637 C CA . PRO B 1 48 ? 48.997 74.608 -8.828 1.00 38.49 48 PRO B CA 1
ATOM 2638 C C . PRO B 1 48 ? 49.322 75.866 -7.969 1.00 39.58 48 PRO B C 1
ATOM 2639 O O . PRO B 1 48 ? 50.097 75.789 -7.019 1.00 45.83 48 PRO B O 1
ATOM 2643 N N . ARG B 1 49 ? 48.762 77.014 -8.337 1.00 46.54 49 ARG B N 1
ATOM 2644 C CA . ARG B 1 49 ? 48.971 78.249 -7.585 1.00 54.35 49 ARG B CA 1
ATOM 2645 C C . ARG B 1 49 ? 48.472 78.054 -6.153 1.00 52.69 49 ARG B C 1
ATOM 2646 O O . ARG B 1 49 ? 47.438 77.407 -5.961 1.00 47.74 49 ARG B O 1
ATOM 2654 N N . TRP B 1 50 ? 49.239 78.557 -5.173 1.00 46.38 50 TRP B N 1
ATOM 2655 C CA . TRP B 1 50 ? 48.851 78.600 -3.746 1.00 54.10 50 TRP B CA 1
ATOM 2656 C C . TRP B 1 50 ? 48.975 77.219 -3.085 1.00 53.20 50 TRP B C 1
ATOM 2657 O O . TRP B 1 50 ? 48.427 76.947 -2.015 1.00 58.56 50 TRP B O 1
ATOM 2668 N N . THR B 1 51 ? 49.747 76.371 -3.741 1.00 53.19 51 THR B N 1
ATOM 2669 C CA . THR B 1 51 ? 50.098 75.024 -3.290 1.00 50.57 51 THR B CA 1
ATOM 2670 C C . THR B 1 51 ? 51.544 75.041 -2.753 1.00 53.65 51 THR B C 1
ATOM 2671 O O . THR B 1 51 ? 52.295 75.997 -3.035 1.00 49.37 51 THR B O 1
ATOM 2675 N N . ASN B 1 52 ? 51.930 74.042 -1.950 1.00 45.89 52 ASN B N 1
ATOM 2676 C CA . ASN B 1 52 ? 53.296 74.003 -1.409 1.00 52.49 52 ASN B CA 1
ATOM 2677 C C . ASN B 1 52 ? 54.121 72.780 -1.772 1.00 61.18 52 ASN B C 1
ATOM 2678 O O . ASN B 1 52 ? 55.341 72.791 -1.601 1.00 53.80 52 ASN B O 1
ATOM 2683 N N . ALA B 1 53 ? 53.470 71.726 -2.264 1.00 55.37 53 ALA B N 1
ATOM 2684 C CA . ALA B 1 53 ? 54.195 70.506 -2.604 1.00 55.47 53 ALA B CA 1
ATOM 2685 C C . ALA B 1 53 ? 55.017 70.726 -3.868 1.00 56.08 53 ALA B C 1
ATOM 2686 O O . ALA B 1 53 ? 54.498 71.178 -4.892 1.00 51.03 53 ALA B O 1
ATOM 2688 N N . LYS B 1 54 ? 56.313 70.446 -3.779 1.00 55.62 54 LYS B N 1
ATOM 2689 C CA . LYS B 1 54 ? 57.201 70.612 -4.921 1.00 45.98 54 LYS B CA 1
ATOM 2690 C C . LYS B 1 54 ? 57.161 69.364 -5.817 1.00 49.53 54 LYS B C 1
ATOM 2691 O O . LYS B 1 54 ? 57.903 68.412 -5.606 1.00 52.52 54 LYS B O 1
ATOM 2697 N N . MET B 1 55 ? 56.260 69.386 -6.802 1.00 57.84 55 MET B N 1
ATOM 2698 C CA . MET B 1 55 ? 56.158 68.329 -7.811 1.00 49.34 55 MET B CA 1
ATOM 2699 C C . MET B 1 55 ? 57.090 68.667 -8.953 1.00 51.79 55 MET B C 1
ATOM 2700 O O . MET B 1 55 ? 57.169 69.818 -9.342 1.00 59.59 55 MET B O 1
ATOM 2705 N N . GLU B 1 56 ? 57.754 67.662 -9.509 1.00 51.23 56 GLU B N 1
ATOM 2706 C CA . GLU B 1 56 ? 58.644 67.851 -10.644 1.00 63.24 56 GLU B CA 1
ATOM 2707 C C . GLU B 1 56 ? 58.466 66.718 -11.645 1.00 63.79 56 GLU B C 1
ATOM 2708 O O . GLU B 1 56 ? 58.177 65.586 -11.261 1.00 55.79 56 GLU B O 1
ATOM 2714 N N . ILE B 1 57 ? 58.637 67.027 -12.924 1.00 56.11 57 ILE B N 1
ATOM 2715 C CA . ILE B 1 57 ? 58.824 65.995 -13.930 1.00 54.97 57 ILE B CA 1
ATOM 2716 C C . ILE B 1 57 ? 60.098 65.267 -13.586 1.00 58.45 57 ILE B C 1
ATOM 2717 O O . ILE B 1 57 ? 61.119 65.902 -13.394 1.00 63.58 57 ILE B O 1
ATOM 2722 N N . CYS B 1 58 ? 60.035 63.942 -13.493 1.00 50.17 58 CYS B N 1
ATOM 2723 C CA . CYS B 1 58 ? 61.192 63.149 -13.102 1.00 50.11 58 CYS B CA 1
ATOM 2724 C C . CYS B 1 58 ? 62.032 62.720 -14.321 1.00 56.14 58 CYS B C 1
ATOM 2725 O O . CYS B 1 58 ? 61.560 61.986 -15.189 1.00 57.23 58 CYS B O 1
ATOM 2728 N N . LYS B 1 59 ? 63.282 63.175 -14.369 1.00 56.30 59 LYS B N 1
ATOM 2729 C CA . LYS B 1 59 ? 64.188 62.884 -15.485 1.00 57.32 59 LYS B CA 1
ATOM 2730 C C . LYS B 1 59 ? 64.797 61.492 -15.403 1.00 56.31 59 LYS B C 1
ATOM 2731 O O . LYS B 1 59 ? 65.321 60.981 -16.388 1.00 73.63 59 LYS B O 1
ATOM 2737 N N . GLU B 1 60 ? 64.719 60.885 -14.226 1.00 51.32 60 GLU B N 1
ATOM 2738 C CA . GLU B 1 60 ? 65.504 59.692 -13.903 1.00 55.74 60 GLU B CA 1
ATOM 2739 C C . GLU B 1 60 ? 64.675 58.417 -14.007 1.00 59.17 60 GLU B C 1
ATOM 2740 O O . GLU B 1 60 ? 65.186 57.323 -13.775 1.00 64.06 60 GLU B O 1
ATOM 2746 N N . GLU B 1 61 ? 63.400 58.565 -14.360 1.00 57.56 61 GLU B N 1
ATOM 2747 C CA . GLU B 1 61 ? 62.487 57.433 -14.455 1.00 69.04 61 GLU B CA 1
ATOM 2748 C C . GLU B 1 61 ? 61.815 57.361 -15.831 1.00 72.85 61 GLU B C 1
ATOM 2749 O O . GLU B 1 61 ? 61.537 58.388 -16.450 1.00 73.60 61 GLU B O 1
ATOM 2755 N N . LEU B 1 62 ? 61.566 56.137 -16.292 1.00 68.33 62 LEU B N 1
ATOM 2756 C CA . LEU B 1 62 ? 60.981 55.874 -17.604 1.00 62.44 62 LEU B CA 1
ATOM 2757 C C . LEU B 1 62 ? 59.600 56.514 -17.749 1.00 58.20 62 LEU B C 1
ATOM 2758 O O . LEU B 1 62 ? 58.765 56.413 -16.856 1.00 68.38 62 LEU B O 1
ATOM 2763 N N . MET B 1 63 ? 59.394 57.165 -18.892 1.00 55.84 63 MET B N 1
ATOM 2764 C CA . MET B 1 63 ? 58.201 57.962 -19.219 1.00 58.98 63 MET B CA 1
ATOM 2765 C C . MET B 1 63 ? 58.158 59.306 -18.469 1.00 52.84 63 MET B C 1
ATOM 2766 O O . MET B 1 63 ? 57.234 60.103 -18.674 1.00 48.47 63 MET B O 1
ATOM 2771 N N . ASN B 1 64 ? 59.170 59.575 -17.644 1.00 48.50 64 ASN B N 1
ATOM 2772 C CA . ASN B 1 64 ? 59.286 60.875 -16.965 1.00 61.34 64 ASN B CA 1
ATOM 2773 C C . ASN B 1 64 ? 58.016 61.324 -16.229 1.00 52.15 64 ASN B C 1
ATOM 2774 O O . ASN B 1 64 ? 57.459 62.388 -16.520 1.00 56.31 64 ASN B O 1
ATOM 2779 N N . PRO B 1 65 ? 57.535 60.510 -15.286 1.00 54.20 65 PRO B N 1
ATOM 2780 C CA . PRO B 1 65 ? 56.327 60.945 -14.581 1.00 56.13 65 PRO B CA 1
ATOM 2781 C C . PRO B 1 65 ? 56.585 62.154 -13.693 1.00 49.38 65 PRO B C 1
ATOM 2782 O O . PRO B 1 65 ? 57.731 62.425 -13.304 1.00 48.25 65 PRO B O 1
ATOM 2786 N N . ILE B 1 66 ? 55.519 62.875 -13.369 1.00 55.16 66 ILE B N 1
ATOM 2787 C CA . ILE B 1 66 ? 55.580 63.886 -12.325 1.00 60.76 66 ILE B CA 1
ATOM 2788 C C . ILE B 1 66 ? 55.514 63.196 -10.963 1.00 63.34 66 ILE B C 1
ATOM 2789 O O . ILE B 1 66 ? 54.642 62.356 -10.717 1.00 62.00 66 ILE B O 1
ATOM 2794 N N . LYS B 1 67 ? 56.455 63.540 -10.091 1.00 62.70 67 LYS B N 1
ATOM 2795 C CA . LYS B 1 67 ? 56.519 62.965 -8.753 1.00 61.05 67 LYS B CA 1
ATOM 2796 C C . LYS B 1 67 ? 56.913 64.009 -7.715 1.00 59.32 67 LYS B C 1
ATOM 2797 O O . LYS B 1 67 ? 57.279 65.141 -8.052 1.00 56.28 67 LYS B O 1
ATOM 2803 N N . HIS B 1 68 ? 56.817 63.635 -6.448 1.00 57.67 68 HIS B N 1
ATOM 2804 C CA . HIS B 1 68 ? 57.228 64.538 -5.387 1.00 57.97 68 HIS B CA 1
ATOM 2805 C C . HIS B 1 68 ? 58.734 64.672 -5.407 1.00 51.89 68 HIS B C 1
ATOM 2806 O O . HIS B 1 68 ? 59.452 63.690 -5.530 1.00 54.49 68 HIS B O 1
ATOM 2813 N N . ASP B 1 69 ? 59.218 65.899 -5.331 1.00 52.30 69 ASP B N 1
ATOM 2814 C CA . ASP B 1 69 ? 60.627 66.085 -5.085 1.00 56.50 69 ASP B CA 1
ATOM 2815 C C . ASP B 1 69 ? 60.896 65.660 -3.641 1.00 61.95 69 ASP B C 1
ATOM 2816 O O . ASP B 1 69 ? 60.025 65.786 -2.773 1.00 57.45 69 ASP B O 1
ATOM 2821 N N . VAL B 1 70 ? 62.085 65.131 -3.378 1.00 65.13 70 VAL B N 1
ATOM 2822 C CA . VAL B 1 70 ? 62.435 64.785 -2.007 1.00 66.77 70 VAL B CA 1
ATOM 2823 C C . VAL B 1 70 ? 63.741 65.435 -1.568 1.00 76.53 70 VAL B C 1
ATOM 2824 O O . VAL B 1 70 ? 64.673 65.602 -2.357 1.00 83.74 70 VAL B O 1
ATOM 2828 N N . LYS B 1 71 ? 63.771 65.824 -0.298 1.00 83.33 71 LYS B N 1
ATOM 2829 C CA . LYS B 1 71 ? 64.961 66.354 0.352 1.00 87.72 71 LYS B CA 1
ATOM 2830 C C . LYS B 1 71 ? 65.132 65.631 1.692 1.00 89.23 71 LYS B C 1
ATOM 2831 O O . LYS B 1 71 ? 64.157 65.410 2.409 1.00 74.73 71 LYS B O 1
ATOM 2837 N N . ASN B 1 72 ? 66.370 65.243 1.998 1.00 101.83 72 ASN B N 1
ATOM 2838 C CA . ASN B 1 72 ? 66.742 64.578 3.254 1.00 103.41 72 ASN B CA 1
ATOM 2839 C C . ASN B 1 72 ? 66.260 63.131 3.328 1.00 105.50 72 ASN B C 1
ATOM 2840 O O . ASN B 1 72 ? 66.726 62.390 4.187 1.00 117.17 72 ASN B O 1
ATOM 2845 N N . ASN B 1 73 ? 65.382 62.757 2.387 1.00 100.05 73 ASN B N 1
ATOM 2846 C CA . ASN B 1 73 ? 64.606 61.493 2.298 1.00 105.99 73 ASN B CA 1
ATOM 2847 C C . ASN B 1 73 ? 63.155 61.720 2.727 1.00 102.99 73 ASN B C 1
ATOM 2848 O O . ASN B 1 73 ? 62.433 60.773 3.050 1.00 96.62 73 ASN B O 1
ATOM 2853 N N . LYS B 1 74 ? 62.743 62.986 2.741 1.00 99.78 74 LYS B N 1
ATOM 2854 C CA . LYS B 1 74 ? 61.402 63.381 3.169 1.00 86.46 74 LYS B CA 1
ATOM 2855 C C . LYS B 1 74 ? 60.723 64.133 2.000 1.00 76.29 74 LYS B C 1
ATOM 2856 O O . LYS B 1 74 ? 61.412 64.655 1.128 1.00 75.44 74 LYS B O 1
ATOM 2862 N N . LEU B 1 75 ? 59.392 64.200 1.976 1.00 66.15 75 LEU B N 1
ATOM 2863 C CA . LEU B 1 75 ? 58.697 64.938 0.912 1.00 66.36 75 LEU B CA 1
ATOM 2864 C C . LEU B 1 75 ? 58.944 66.436 1.012 1.00 59.09 75 LEU B C 1
ATOM 2865 O O . LEU B 1 75 ? 58.739 67.026 2.065 1.00 66.45 75 LEU B O 1
ATOM 2870 N N . ARG B 1 76 ? 59.369 67.053 -0.088 1.00 52.38 76 ARG B N 1
ATOM 2871 C CA . ARG B 1 76 ? 59.713 68.477 -0.062 1.00 55.76 76 ARG B CA 1
ATOM 2872 C C . ARG B 1 76 ? 58.536 69.409 -0.299 1.00 53.15 76 ARG B C 1
ATOM 2873 O O . ARG B 1 76 ? 57.815 69.294 -1.287 1.00 55.21 76 ARG B O 1
ATOM 2881 N N . TYR B 1 77 ? 58.384 70.352 0.621 1.00 53.45 77 TYR B N 1
ATOM 2882 C CA . TYR B 1 77 ? 57.356 71.389 0.569 1.00 55.08 77 TYR B CA 1
ATOM 2883 C C . TYR B 1 77 ? 58.037 72.743 0.632 1.00 55.35 77 TYR B C 1
ATOM 2884 O O . TYR B 1 77 ? 58.930 72.939 1.458 1.00 58.61 77 TYR B O 1
ATOM 2893 N N . ILE B 1 78 ? 57.635 73.686 -0.212 1.00 47.94 78 ILE B N 1
ATOM 2894 C CA . ILE B 1 78 ? 58.290 74.983 -0.141 1.00 57.52 78 ILE B CA 1
ATOM 2895 C C . ILE B 1 78 ? 57.666 75.808 0.983 1.00 58.75 78 ILE B C 1
ATOM 2896 O O . ILE B 1 78 ? 56.578 75.493 1.494 1.00 58.55 78 ILE B O 1
ATOM 2901 N N . TYR B 1 79 ? 58.390 76.840 1.398 1.00 57.26 79 TYR B N 1
ATOM 2902 C CA . TYR B 1 79 ? 57.962 77.673 2.513 1.00 53.10 79 TYR B CA 1
ATOM 2903 C C . TYR B 1 79 ? 56.991 78.756 2.083 1.00 56.62 79 TYR B C 1
ATOM 2904 O O . TYR B 1 79 ? 56.959 79.154 0.919 1.00 53.69 79 TYR B O 1
ATOM 2913 N N . ASN B 1 80 ? 56.177 79.207 3.026 1.00 56.50 80 ASN B N 1
ATOM 2914 C CA . ASN B 1 80 ? 55.389 80.407 2.824 1.00 54.28 80 ASN B CA 1
ATOM 2915 C C . ASN B 1 80 ? 56.238 81.585 3.288 1.00 53.63 80 ASN B C 1
ATOM 2916 O O . ASN B 1 80 ? 56.440 81.765 4.490 1.00 59.42 80 ASN B O 1
ATOM 2921 N N . VAL B 1 81 ? 56.770 82.357 2.344 1.00 48.47 81 VAL B N 1
ATOM 2922 C CA . VAL B 1 81 ? 57.502 83.572 2.693 1.00 45.30 81 VAL B CA 1
ATOM 2923 C C . VAL B 1 81 ? 56.612 84.794 2.542 1.00 40.89 81 VAL B C 1
ATOM 2924 O O . VAL B 1 81 ? 56.170 85.109 1.433 1.00 51.65 81 VAL B O 1
ATOM 2928 N N . PHE B 1 82 ? 56.360 85.460 3.673 1.00 54.82 82 PHE B N 1
ATOM 2929 C CA . PHE B 1 82 ? 55.404 86.550 3.758 1.00 47.01 82 PHE B CA 1
ATOM 2930 C C . PHE B 1 82 ? 55.693 87.566 2.677 1.00 57.09 82 PHE B C 1
ATOM 2931 O O . PHE B 1 82 ? 56.834 87.979 2.536 1.00 57.67 82 PHE B O 1
ATOM 2939 N N . PRO B 1 83 ? 54.655 87.998 1.937 1.00 56.19 83 PRO B N 1
ATOM 2940 C CA . PRO B 1 83 ? 53.227 87.758 2.174 1.00 42.22 83 PRO B CA 1
ATOM 2941 C C . PRO B 1 83 ? 52.657 86.637 1.315 1.00 49.61 83 PRO B C 1
ATOM 2942 O O . PRO B 1 83 ? 51.436 86.524 1.123 1.00 49.74 83 PRO B O 1
ATOM 2946 N N . HIS B 1 84 ? 53.536 85.813 0.769 1.00 42.17 84 HIS B N 1
ATOM 2947 C CA . HIS B 1 84 ? 53.076 84.855 -0.224 1.00 41.80 84 HIS B CA 1
ATOM 2948 C C . HIS B 1 84 ? 52.686 83.535 0.427 1.00 58.45 84 HIS B C 1
ATOM 2949 O O . HIS B 1 84 ? 53.267 83.099 1.448 1.00 46.90 84 HIS B O 1
ATOM 2956 N N . LYS B 1 85 ? 51.672 82.922 -0.164 1.00 55.71 85 LYS B N 1
ATOM 2957 C CA . LYS B 1 85 ? 51.214 81.605 0.231 1.00 47.82 85 LYS B CA 1
ATOM 2958 C C . LYS B 1 85 ? 51.621 80.618 -0.851 1.00 54.72 85 LYS B C 1
ATOM 2959 O O . LYS B 1 85 ? 51.019 80.583 -1.918 1.00 54.89 85 LYS B O 1
ATOM 2965 N N . GLY B 1 86 ? 52.655 79.836 -0.572 1.00 48.92 86 GLY B N 1
ATOM 2966 C CA . GLY B 1 86 ? 53.101 78.809 -1.498 1.00 60.51 86 GLY B CA 1
ATOM 2967 C C . GLY B 1 86 ? 53.639 79.379 -2.791 1.00 51.64 86 GLY B C 1
ATOM 2968 O O . GLY B 1 86 ? 54.266 80.441 -2.803 1.00 46.47 86 GLY B O 1
ATOM 2969 N N . TYR B 1 87 ? 53.403 78.666 -3.887 1.00 45.85 87 TYR B N 1
ATOM 2970 C CA . TYR B 1 87 ? 53.775 79.172 -5.219 1.00 46.41 87 TYR B CA 1
ATOM 2971 C C . TYR B 1 87 ? 52.723 80.188 -5.616 1.00 46.56 87 TYR B C 1
ATOM 2972 O O . TYR B 1 87 ? 51.530 79.915 -5.486 1.00 47.82 87 TYR B O 1
ATOM 2981 N N . ILE B 1 88 ? 53.131 81.368 -6.069 1.00 49.73 88 ILE B N 1
ATOM 2982 C CA . ILE B 1 88 ? 52.120 82.392 -6.346 1.00 49.90 88 ILE B CA 1
ATOM 2983 C C . ILE B 1 88 ? 51.719 82.451 -7.813 1.00 45.71 88 ILE B C 1
ATOM 2984 O O . ILE B 1 88 ? 51.028 83.365 -8.194 1.00 45.81 88 ILE B O 1
ATOM 2989 N N . TRP B 1 89 ? 52.183 81.487 -8.613 1.00 47.05 89 TRP B N 1
ATOM 2990 C CA . TRP B 1 89 ? 51.696 81.241 -9.980 1.00 43.00 89 TRP B CA 1
ATOM 2991 C C . TRP B 1 89 ? 51.448 79.760 -10.117 1.00 50.54 89 TRP B C 1
ATOM 2992 O O . TRP B 1 89 ? 51.896 78.981 -9.277 1.00 49.49 89 TRP B O 1
ATOM 3003 N N . ASN B 1 90 ? 50.760 79.375 -11.188 1.00 53.76 90 ASN B N 1
ATOM 3004 C CA . ASN B 1 90 ? 50.842 78.007 -11.668 1.00 53.09 90 ASN B CA 1
ATOM 3005 C C . ASN B 1 90 ? 52.252 77.811 -12.210 1.00 48.29 90 ASN B C 1
ATOM 3006 O O . ASN B 1 90 ? 52.686 78.517 -13.119 1.00 53.81 90 ASN B O 1
ATOM 3011 N N . TYR B 1 91 ? 52.971 76.866 -11.624 1.00 41.62 91 TYR B N 1
ATOM 3012 C CA . TYR B 1 91 ? 54.397 76.719 -11.887 1.00 47.48 91 TYR B CA 1
ATOM 3013 C C . TYR B 1 91 ? 54.658 75.397 -12.583 1.00 49.31 91 TYR B C 1
ATOM 3014 O O . TYR B 1 91 ? 54.001 74.384 -12.299 1.00 54.05 91 TYR B O 1
ATOM 3023 N N . GLY B 1 92 ? 55.611 75.410 -13.502 1.00 43.79 92 GLY B N 1
ATOM 3024 C CA . GLY B 1 92 ? 55.913 74.224 -14.282 1.00 44.31 92 GLY B CA 1
ATOM 3025 C C . GLY B 1 92 ? 57.009 74.488 -15.293 1.00 49.88 92 GLY B C 1
ATOM 3026 O O . GLY B 1 92 ? 57.936 75.261 -15.021 1.00 45.87 92 GLY B O 1
ATOM 3027 N N . ALA B 1 93 ? 56.900 73.862 -16.467 1.00 48.67 93 ALA B N 1
ATOM 3028 C CA . ALA B 1 93 ? 58.003 73.872 -17.421 1.00 52.02 93 ALA B CA 1
ATOM 3029 C C . ALA B 1 93 ? 57.582 73.642 -18.878 1.00 57.94 93 ALA B C 1
ATOM 3030 O O . ALA B 1 93 ? 56.490 73.159 -19.171 1.00 56.43 93 ALA B O 1
ATOM 3032 N N . LEU B 1 94 ? 58.471 74.016 -19.788 1.00 54.81 94 LEU B N 1
ATOM 3033 C CA . LEU B 1 94 ? 58.270 73.779 -21.198 1.00 50.79 94 LEU B CA 1
ATOM 3034 C C . LEU B 1 94 ? 58.907 72.454 -21.568 1.00 47.03 94 LEU B C 1
ATOM 3035 O O . LEU B 1 94 ? 60.079 72.208 -21.279 1.00 53.57 94 LEU B O 1
ATOM 3040 N N . PRO B 1 95 ? 58.117 71.583 -22.188 1.00 48.87 95 PRO B N 1
ATOM 3041 C CA . PRO B 1 95 ? 58.579 70.298 -22.736 1.00 44.44 95 PRO B CA 1
ATOM 3042 C C . PRO B 1 95 ? 59.599 70.491 -23.859 1.00 52.08 95 PRO B C 1
ATOM 3043 O O . PRO B 1 95 ? 59.619 71.563 -24.465 1.00 55.29 95 PRO B O 1
ATOM 3047 N N . GLN B 1 96 ? 60.432 69.473 -24.104 1.00 50.18 96 GLN B N 1
ATOM 3048 C CA . GLN B 1 96 ? 61.498 69.528 -25.099 1.00 46.45 96 GLN B CA 1
ATOM 3049 C C . GLN B 1 96 ? 62.394 70.740 -24.894 1.00 55.19 96 GLN B C 1
ATOM 3050 O O . GLN B 1 96 ? 62.790 71.412 -25.849 1.00 51.23 96 GLN B O 1
ATOM 3056 N N . THR B 1 97 ? 62.702 71.044 -23.641 1.00 55.03 97 THR B N 1
ATOM 3057 C CA . THR B 1 97 ? 63.714 72.059 -23.376 1.00 52.00 97 THR B CA 1
ATOM 3058 C C . THR B 1 97 ? 64.665 71.492 -22.368 1.00 53.87 97 THR B C 1
ATOM 3059 O O . THR B 1 97 ? 64.295 70.605 -21.589 1.00 49.75 97 THR B O 1
ATOM 3063 N N . TRP B 1 98 ? 65.894 71.996 -22.383 1.00 59.15 98 TRP B N 1
ATOM 3064 C CA . TRP B 1 98 ? 66.908 71.561 -21.426 1.00 60.36 98 TRP B CA 1
ATOM 3065 C C . TRP B 1 98 ? 67.881 72.674 -21.019 1.00 55.83 98 TRP B C 1
ATOM 3066 O O . TRP B 1 98 ? 68.537 73.292 -21.861 1.00 66.35 98 TRP B O 1
ATOM 3077 N N . GLU B 1 99 ? 67.950 72.931 -19.720 1.00 51.74 99 GLU B N 1
ATOM 3078 C CA . GLU B 1 99 ? 68.941 73.839 -19.134 1.00 56.28 99 GLU B CA 1
ATOM 3079 C C . GLU B 1 99 ? 70.268 73.075 -18.991 1.00 54.19 99 GLU B C 1
ATOM 3080 O O . GLU B 1 99 ? 70.561 72.501 -17.941 1.00 64.69 99 GLU B O 1
ATOM 3086 N N . ASP B 1 100 ? 71.041 73.048 -20.075 1.00 59.67 100 ASP B N 1
ATOM 3087 C CA . ASP B 1 100 ? 72.271 72.266 -20.200 1.00 53.22 100 ASP B CA 1
ATOM 3088 C C . ASP B 1 100 ? 73.340 72.640 -19.155 1.00 64.53 100 ASP B C 1
ATOM 3089 O O . ASP B 1 100 ? 73.836 73.772 -19.137 1.00 69.64 100 ASP B O 1
ATOM 3094 N N . PRO B 1 101 ? 73.724 71.668 -18.308 1.00 59.23 101 PRO B N 1
ATOM 3095 C CA . PRO B 1 101 ? 74.714 71.854 -17.242 1.00 48.00 101 PRO B CA 1
ATOM 3096 C C . PRO B 1 101 ? 76.180 71.941 -17.713 1.00 49.78 101 PRO B C 1
ATOM 3097 O O . PRO B 1 101 ? 77.049 72.288 -16.916 1.00 60.98 101 PRO B O 1
ATOM 3101 N N . SER B 1 102 ? 76.472 71.644 -18.976 1.00 50.73 102 SER B N 1
ATOM 3102 C CA . SER B 1 102 ? 77.837 71.848 -19.443 1.00 57.39 102 SER B CA 1
ATOM 3103 C C . SER B 1 102 ? 77.950 73.194 -20.176 1.00 60.97 102 SER B C 1
ATOM 3104 O O . SER B 1 102 ? 79.016 73.562 -20.675 1.00 74.86 102 SER B O 1
ATOM 3107 N N . TYR B 1 103 ? 76.840 73.923 -20.235 1.00 53.66 103 TYR B N 1
ATOM 3108 C CA . TYR B 1 103 ? 76.781 75.188 -20.968 1.00 65.60 103 TYR B CA 1
ATOM 3109 C C . TYR B 1 103 ? 76.734 76.418 -20.051 1.00 64.65 103 TYR B C 1
ATOM 3110 O O . TYR B 1 103 ? 75.813 76.570 -19.251 1.00 67.29 103 TYR B O 1
ATOM 3119 N N . VAL B 1 104 ? 77.735 77.283 -20.176 1.00 75.92 104 VAL B N 1
ATOM 3120 C CA . VAL B 1 104 ? 77.779 78.552 -19.451 1.00 80.34 104 VAL B CA 1
ATOM 3121 C C . VAL B 1 104 ? 77.051 79.640 -20.233 1.00 75.10 104 VAL B C 1
ATOM 3122 O O . VAL B 1 104 ? 77.357 79.882 -21.402 1.00 82.79 104 VAL B O 1
ATOM 3126 N N . ASP B 1 105 ? 76.094 80.301 -19.595 1.00 67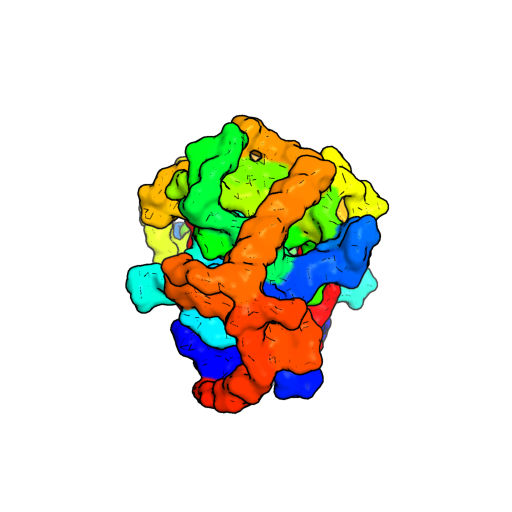.41 105 ASP B N 1
ATOM 3127 C CA . ASP B 1 105 ? 75.397 81.409 -20.243 1.00 73.21 105 ASP B CA 1
ATOM 3128 C C . ASP B 1 105 ? 76.158 82.711 -19.993 1.00 73.00 105 ASP B C 1
ATOM 3129 O O . ASP B 1 105 ? 76.558 82.983 -18.859 1.00 80.21 105 ASP B O 1
ATOM 3134 N N . GLU B 1 106 ? 76.353 83.515 -21.038 1.00 66.70 106 GLU B N 1
ATOM 3135 C CA . GLU B 1 106 ? 77.177 84.727 -20.925 1.00 72.81 106 GLU B CA 1
ATOM 3136 C C . GLU B 1 106 ? 76.530 85.800 -20.048 1.00 79.45 106 GLU B C 1
ATOM 3137 O O . GLU B 1 106 ? 77.182 86.762 -19.663 1.00 90.39 106 GLU B O 1
ATOM 3143 N N . ASP B 1 107 ? 75.250 85.637 -19.733 1.00 73.33 107 ASP B N 1
ATOM 3144 C CA . ASP B 1 107 ? 74.527 86.662 -18.994 1.00 78.56 107 ASP B CA 1
ATOM 3145 C C . ASP B 1 107 ? 74.319 86.287 -17.527 1.00 75.73 107 ASP B C 1
ATOM 3146 O O . ASP B 1 107 ? 74.115 87.158 -16.685 1.00 80.54 107 ASP B O 1
ATOM 3151 N N . THR B 1 108 ? 74.378 84.997 -17.220 1.00 65.17 108 THR B N 1
ATOM 3152 C CA . THR B 1 108 ? 74.340 84.558 -15.826 1.00 67.94 108 THR B CA 1
ATOM 3153 C C . THR B 1 108 ? 75.745 84.147 -15.373 1.00 66.41 108 THR B C 1
ATOM 3154 O O . THR B 1 108 ? 76.048 84.136 -14.174 1.00 60.85 108 THR B O 1
ATOM 3158 N N . LYS B 1 109 ? 76.596 83.834 -16.351 1.00 66.22 109 LYS B N 1
ATOM 3159 C CA . LYS B 1 109 ? 77.960 83.353 -16.108 1.00 65.21 109 LYS B CA 1
ATOM 3160 C C . LYS B 1 109 ? 77.957 82.077 -15.260 1.00 61.04 109 LYS B C 1
ATOM 3161 O O . LYS B 1 109 ? 78.884 81.817 -14.508 1.00 65.78 109 LYS B O 1
ATOM 3167 N N . ALA B 1 110 ? 76.899 81.285 -15.413 1.00 65.59 110 ALA B N 1
ATOM 3168 C CA . ALA B 1 110 ? 76.742 80.020 -14.713 1.00 60.34 110 ALA B CA 1
ATOM 3169 C C . ALA B 1 110 ? 76.261 78.934 -15.679 1.00 61.11 110 ALA B C 1
ATOM 3170 O O . ALA B 1 110 ? 75.866 79.225 -16.808 1.00 54.25 110 ALA B O 1
ATOM 3172 N N . LYS B 1 111 ? 76.287 77.684 -15.218 1.00 59.37 111 LYS B N 1
ATOM 3173 C CA . LYS B 1 111 ? 75.829 76.558 -16.018 1.00 60.16 111 LYS B CA 1
ATOM 3174 C C . LYS B 1 111 ? 74.378 76.187 -15.680 1.00 61.36 111 LYS B C 1
ATOM 3175 O O . LYS B 1 111 ? 73.847 76.630 -14.665 1.00 49.50 111 LYS B O 1
ATOM 3181 N N . GLY B 1 112 ? 73.747 75.376 -16.534 1.00 55.75 112 GLY B N 1
ATOM 3182 C CA . GLY B 1 112 ? 72.333 75.048 -16.395 1.00 55.80 112 GLY B CA 1
ATOM 3183 C C . GLY B 1 112 ? 71.997 74.132 -15.226 1.00 60.10 112 GLY B C 1
ATOM 3184 O O . GLY B 1 112 ? 72.854 73.385 -14.748 1.00 52.11 112 GLY B O 1
ATOM 3185 N N . ASP B 1 113 ? 70.745 74.176 -14.769 1.00 56.03 113 ASP B N 1
ATOM 3186 C CA . ASP B 1 113 ? 70.337 73.390 -13.605 1.00 53.37 113 ASP B CA 1
ATOM 3187 C C . ASP B 1 113 ? 69.868 71.986 -13.983 1.00 50.35 113 ASP B C 1
ATOM 3188 O O . ASP B 1 113 ? 69.233 71.319 -13.184 1.00 52.79 113 ASP B O 1
ATOM 3193 N N . ASN B 1 114 ? 70.185 71.559 -15.207 1.00 55.01 114 ASN B N 1
ATOM 3194 C CA . ASN B 1 114 ? 69.957 70.186 -15.676 1.00 49.18 114 ASN B CA 1
ATOM 3195 C C . ASN B 1 114 ? 68.474 69.822 -15.860 1.00 55.30 114 ASN B C 1
ATOM 3196 O O . ASN B 1 114 ? 68.123 68.659 -15.976 1.00 67.11 114 ASN B O 1
ATOM 3201 N N . ASP B 1 115 ? 67.608 70.817 -15.914 1.00 49.79 115 ASP B N 1
ATOM 3202 C CA . ASP B 1 115 ? 66.188 70.549 -16.034 1.00 46.39 115 ASP B CA 1
ATOM 3203 C C . ASP B 1 115 ? 65.555 71.361 -17.168 1.00 49.07 115 ASP B C 1
ATOM 3204 O O . ASP B 1 115 ? 66.159 72.299 -17.668 1.00 48.78 115 ASP B O 1
ATOM 3209 N N . PRO B 1 116 ? 64.332 70.999 -17.578 1.00 46.83 116 PRO B N 1
ATOM 3210 C CA . PRO B 1 116 ? 63.592 71.822 -18.548 1.00 56.32 116 PRO B CA 1
ATOM 3211 C C . PRO B 1 116 ? 63.448 73.256 -18.058 1.00 59.98 116 PRO B C 1
ATOM 3212 O O . PRO B 1 116 ? 63.515 73.495 -16.848 1.00 47.18 116 PRO B O 1
ATOM 3216 N N . ILE B 1 117 ? 63.241 74.188 -18.984 1.00 55.75 117 ILE B N 1
ATOM 3217 C CA . ILE B 1 117 ? 63.114 75.581 -18.622 1.00 46.48 117 ILE B CA 1
ATOM 3218 C C . ILE B 1 117 ? 61.804 75.823 -17.860 1.00 56.19 117 ILE B C 1
ATOM 3219 O O . ILE B 1 117 ? 60.718 75.333 -18.230 1.00 51.47 117 ILE B O 1
ATOM 3224 N N . ASP B 1 118 ? 61.927 76.578 -16.776 1.00 44.22 118 ASP B N 1
ATOM 3225 C CA . ASP B 1 118 ? 60.815 76.814 -15.865 1.00 51.49 118 ASP B CA 1
ATOM 3226 C C . ASP B 1 118 ? 59.835 77.863 -16.374 1.00 53.31 118 ASP B C 1
ATOM 3227 O O . ASP B 1 118 ? 60.217 78.796 -17.105 1.00 57.21 118 ASP B O 1
ATOM 3232 N N . VAL B 1 119 ? 58.559 77.687 -16.022 1.00 46.81 119 VAL B N 1
ATOM 3233 C CA . VAL B 1 119 ? 57.532 78.653 -16.403 1.00 51.25 119 VAL B CA 1
ATOM 3234 C C . VAL B 1 119 ? 56.679 79.046 -15.199 1.00 53.09 119 VAL B C 1
ATOM 3235 O O . VAL B 1 119 ? 56.324 78.210 -14.379 1.00 54.60 119 VAL B O 1
ATOM 3239 N N . CYS B 1 120 ? 56.363 80.332 -15.108 1.00 55.72 120 CYS B N 1
ATOM 3240 C CA . CYS B 1 120 ? 55.376 80.849 -14.156 1.00 41.24 120 CYS B CA 1
ATOM 3241 C C . CYS B 1 120 ? 54.122 81.317 -14.895 1.00 49.32 120 CYS B C 1
ATOM 3242 O O . CYS B 1 120 ? 54.155 82.347 -15.594 1.00 51.55 120 CYS B O 1
ATOM 3245 N N . GLU B 1 121 ? 53.026 80.564 -14.785 1.00 39.32 121 GLU B N 1
ATOM 3246 C CA . GLU B 1 121 ? 51.817 80.953 -15.487 1.00 43.55 121 GLU B CA 1
ATOM 3247 C C . GLU B 1 121 ? 50.913 81.786 -14.568 1.00 53.05 121 GLU B C 1
ATOM 3248 O O . GLU B 1 121 ? 50.620 81.400 -13.427 1.00 44.98 121 GLU B O 1
ATOM 3254 N N . ILE B 1 122 ? 50.456 82.923 -15.087 1.00 51.34 122 ILE B N 1
ATOM 3255 C CA . ILE B 1 122 ? 49.867 83.969 -14.248 1.00 55.26 122 ILE B CA 1
ATOM 3256 C C . ILE B 1 122 ? 48.379 84.225 -14.421 1.00 54.33 122 ILE B C 1
ATOM 3257 O O . ILE B 1 122 ? 47.853 85.202 -13.883 1.00 45.94 122 ILE B O 1
ATOM 3262 N N . GLY B 1 123 ? 47.700 83.372 -15.173 1.00 53.83 123 GLY B N 1
ATOM 3263 C CA . GLY B 1 123 ? 46.264 83.494 -15.303 1.00 51.32 123 GLY B CA 1
ATOM 3264 C C . GLY B 1 123 ? 45.551 83.242 -13.976 1.00 56.42 123 GLY B C 1
ATOM 3265 O O . GLY B 1 123 ? 46.165 82.863 -12.973 1.00 55.68 123 GLY B O 1
ATOM 3266 N N . SER B 1 124 ? 44.242 83.443 -13.973 1.00 51.23 124 SER B N 1
ATOM 3267 C CA . SER B 1 124 ? 43.483 83.415 -12.733 1.00 64.41 124 SER B CA 1
ATOM 3268 C C . SER B 1 124 ? 43.026 82.011 -12.385 1.00 63.49 124 SER B C 1
ATOM 3269 O O . SER B 1 124 ? 42.809 81.689 -11.217 1.00 61.76 124 SER B O 1
ATOM 3272 N N . LYS B 1 125 ? 42.866 81.188 -13.413 1.00 56.38 125 LYS B N 1
ATOM 3273 C CA . LYS B 1 125 ? 42.482 79.803 -13.235 1.00 54.89 125 LYS B CA 1
ATOM 3274 C C . LYS B 1 125 ? 43.612 79.062 -12.522 1.00 56.05 125 LYS B C 1
ATOM 3275 O O . LYS B 1 125 ? 44.784 79.267 -12.835 1.00 52.83 125 LYS B O 1
ATOM 3281 N N . ILE B 1 126 ? 43.260 78.222 -11.555 1.00 55.75 126 ILE B N 1
ATOM 3282 C CA . ILE B 1 126 ? 44.248 77.394 -10.866 1.00 60.82 126 ILE B CA 1
ATOM 3283 C C . ILE B 1 126 ? 44.316 76.034 -11.539 1.00 58.27 126 ILE B C 1
ATOM 3284 O O . ILE B 1 126 ? 43.377 75.243 -11.454 1.00 57.64 126 ILE B O 1
ATOM 3289 N N . TRP B 1 127 ? 45.428 75.769 -12.214 1.00 51.66 127 TRP B N 1
ATOM 3290 C CA . TRP B 1 127 ? 45.590 74.530 -12.964 1.00 49.70 127 TRP B CA 1
ATOM 3291 C C . TRP B 1 127 ? 46.102 73.384 -12.095 1.00 52.15 127 TRP B C 1
ATOM 3292 O O . TRP B 1 127 ? 47.081 73.526 -11.376 1.00 51.70 127 TRP B O 1
ATOM 3303 N N . PRO B 1 128 ? 45.440 72.229 -12.178 1.00 52.50 128 PRO B N 1
ATOM 3304 C CA . PRO B 1 128 ? 45.910 71.071 -11.412 1.00 52.78 128 PRO B CA 1
ATOM 3305 C C . PRO B 1 128 ? 47.226 70.512 -11.960 1.00 59.63 128 PRO B C 1
ATOM 3306 O O . PRO B 1 128 ? 47.570 70.748 -13.128 1.00 60.67 128 PRO B O 1
ATOM 3310 N N . SER B 1 129 ? 47.964 69.815 -11.097 1.00 50.66 129 SER B N 1
ATOM 3311 C CA . SER B 1 129 ? 49.249 69.247 -11.461 1.00 55.08 129 SER B CA 1
ATOM 3312 C C . SER B 1 129 ? 49.035 68.255 -12.580 1.00 56.20 129 SER B C 1
ATOM 3313 O O . SER B 1 129 ? 48.101 67.467 -12.533 1.00 48.33 129 SER B O 1
ATOM 3316 N N . GLY B 1 130 ? 49.888 68.303 -13.596 1.00 57.00 130 GLY B N 1
ATOM 3317 C CA . GLY B 1 130 ? 49.798 67.333 -14.667 1.00 54.34 130 GLY B CA 1
ATOM 3318 C C . GLY B 1 130 ? 49.097 67.886 -15.884 1.00 54.25 130 GLY B C 1
ATOM 3319 O O . GLY B 1 130 ? 49.140 67.263 -16.938 1.00 60.51 130 GLY B O 1
ATOM 3320 N N . SER B 1 131 ? 48.456 69.049 -15.743 1.00 56.36 131 SER B N 1
ATOM 3321 C CA . SER B 1 131 ? 47.792 69.704 -16.874 1.00 60.35 131 SER B CA 1
ATOM 3322 C C . SER B 1 131 ? 48.804 70.083 -17.964 1.00 60.95 131 SER B C 1
ATOM 3323 O O . SER B 1 131 ? 49.971 70.356 -17.681 1.00 61.78 131 SER B O 1
ATOM 3326 N N . VAL B 1 132 ? 48.350 70.080 -19.213 1.00 55.47 132 VAL B N 1
ATOM 3327 C CA . VAL B 1 132 ? 49.143 70.583 -20.325 1.00 53.32 132 VAL B CA 1
ATOM 3328 C C . VAL B 1 132 ? 48.337 71.689 -20.996 1.00 53.24 132 VAL B C 1
ATOM 3329 O O . VAL B 1 132 ? 47.268 71.446 -21.546 1.00 57.18 132 VAL B O 1
ATOM 3333 N N . ILE B 1 133 ? 48.843 72.913 -20.929 1.00 55.33 133 ILE B N 1
ATOM 3334 C CA . ILE B 1 133 ? 48.098 74.053 -21.425 1.00 58.88 133 ILE B CA 1
ATOM 3335 C C . ILE B 1 133 ? 48.951 74.921 -22.350 1.00 57.52 133 ILE B C 1
ATOM 3336 O O . ILE B 1 133 ? 50.174 75.021 -22.187 1.00 54.31 133 ILE B O 1
ATOM 3341 N N . PRO B 1 134 ? 48.299 75.528 -23.347 1.00 57.33 134 PRO B N 1
ATOM 3342 C CA . PRO B 1 134 ? 48.914 76.483 -24.268 1.00 62.99 134 PRO B CA 1
ATOM 3343 C C . PRO B 1 134 ? 49.088 77.851 -23.620 1.00 61.06 134 PRO B C 1
ATOM 3344 O O . PRO B 1 134 ? 48.157 78.366 -22.992 1.00 51.62 134 PRO B O 1
ATOM 3348 N N . VAL B 1 135 ? 50.274 78.432 -23.756 1.00 56.59 135 VAL B N 1
ATOM 3349 C CA . VAL B 1 135 ? 50.532 79.719 -23.137 1.00 57.85 135 VAL B CA 1
ATOM 3350 C C . VAL B 1 135 ? 51.248 80.661 -24.104 1.00 56.54 135 VAL B C 1
ATOM 3351 O O . VAL B 1 135 ? 52.033 80.227 -24.954 1.00 57.03 135 VAL B O 1
ATOM 3355 N N . LYS B 1 136 ? 50.938 81.949 -23.990 1.00 52.86 136 LYS B N 1
ATOM 3356 C CA . LYS B 1 136 ? 51.739 83.011 -24.588 1.00 57.89 136 LYS B CA 1
ATOM 3357 C C . LYS B 1 136 ? 52.821 83.469 -23.588 1.00 61.43 136 LYS B C 1
ATOM 3358 O O . LYS B 1 136 ? 52.508 83.762 -22.432 1.00 71.06 136 LYS B O 1
ATOM 3364 N N . VAL B 1 137 ? 54.080 83.515 -24.026 1.00 53.81 137 VAL B N 1
ATOM 3365 C CA . VAL B 1 137 ? 55.158 84.032 -23.192 1.00 64.37 137 VAL B CA 1
ATOM 3366 C C . VAL B 1 137 ? 55.120 85.552 -23.225 1.00 57.44 137 VAL B C 1
ATOM 3367 O O . VAL B 1 137 ? 54.782 86.148 -24.239 1.00 54.42 137 VAL B O 1
ATOM 3371 N N . LEU B 1 138 ? 55.428 86.179 -22.099 1.00 51.48 138 LEU B N 1
ATOM 3372 C CA . LEU B 1 138 ? 55.412 87.632 -22.034 1.00 52.16 138 LEU B CA 1
ATOM 3373 C C . LEU B 1 138 ? 56.793 88.185 -21.724 1.00 46.67 138 LEU B C 1
ATOM 3374 O O . LEU B 1 138 ? 57.109 89.326 -22.074 1.00 53.35 138 LEU B O 1
ATOM 3379 N N . GLY B 1 139 ? 57.619 87.373 -21.081 1.00 47.22 139 GLY B N 1
ATOM 3380 C CA . GLY B 1 139 ? 58.944 87.813 -20.694 1.00 49.30 139 GLY B CA 1
ATOM 3381 C C . GLY B 1 139 ? 59.654 86.733 -19.907 1.00 54.46 139 GLY B C 1
ATOM 3382 O O . GLY B 1 139 ? 59.238 85.571 -19.921 1.00 49.52 139 GLY B O 1
ATOM 3383 N N . ILE B 1 140 ? 60.716 87.106 -19.201 1.00 44.87 140 ILE B N 1
ATOM 3384 C CA . ILE B 1 140 ? 61.587 86.101 -18.603 1.00 45.71 140 ILE B CA 1
ATOM 3385 C C . ILE B 1 140 ? 62.481 86.760 -17.559 1.00 53.44 140 ILE B C 1
ATOM 3386 O O . ILE B 1 140 ? 62.828 87.940 -17.688 1.00 50.50 140 ILE B O 1
ATOM 3391 N N . LEU B 1 141 ? 62.836 85.997 -16.526 1.00 49.69 141 LEU B N 1
ATOM 3392 C CA . LEU B 1 141 ? 63.690 86.476 -15.444 1.00 51.18 141 LEU B CA 1
ATOM 3393 C C . LEU B 1 141 ? 64.929 85.588 -15.299 1.00 58.40 141 LEU B C 1
ATOM 3394 O O . LEU B 1 141 ? 64.830 84.366 -15.216 1.00 62.27 141 LEU B O 1
ATOM 3399 N N . GLY B 1 142 ? 66.096 86.219 -15.263 1.00 59.18 142 GLY B N 1
ATOM 3400 C CA . GLY B 1 142 ? 67.354 85.496 -15.283 1.00 61.66 142 GLY B CA 1
ATOM 3401 C C . GLY B 1 142 ? 67.810 85.015 -13.930 1.00 53.46 142 GLY B C 1
ATOM 3402 O O . GLY B 1 142 ? 68.814 85.478 -13.400 1.00 53.95 142 GLY B O 1
ATOM 3403 N N . MET B 1 143 ? 67.064 84.083 -13.360 1.00 56.75 143 MET B N 1
ATOM 3404 C CA . MET B 1 143 ? 67.382 83.627 -12.031 1.00 51.75 143 MET B CA 1
ATOM 3405 C C . MET B 1 143 ? 68.636 82.753 -12.035 1.00 57.18 143 MET B C 1
ATOM 3406 O O . MET B 1 143 ? 68.819 81.872 -12.885 1.00 49.22 143 MET B O 1
ATOM 3411 N N . ILE B 1 144 ? 69.513 83.055 -11.089 1.00 52.73 144 ILE B N 1
ATOM 3412 C CA . ILE B 1 144 ? 70.638 82.216 -10.776 1.00 52.53 144 ILE B CA 1
ATOM 3413 C C . ILE B 1 144 ? 70.284 81.541 -9.460 1.00 58.40 144 ILE B C 1
ATOM 3414 O O . ILE B 1 144 ? 70.370 82.161 -8.396 1.00 52.88 144 ILE B O 1
ATOM 3419 N N . ASP B 1 145 ? 69.821 80.297 -9.554 1.00 66.94 145 ASP B N 1
ATOM 3420 C CA . ASP B 1 145 ? 69.296 79.579 -8.401 1.00 74.11 145 ASP B CA 1
ATOM 3421 C C . ASP B 1 145 ? 70.433 79.329 -7.421 1.00 80.06 145 ASP B C 1
ATOM 3422 O O . ASP B 1 145 ? 70.983 80.270 -6.860 1.00 103.69 145 ASP B O 1
ATOM 3427 N N . GLU B 1 146 ? 70.827 78.095 -7.190 1.00 68.77 146 GLU B N 1
ATOM 3428 C CA . GLU B 1 146 ? 71.944 77.954 -6.248 1.00 70.66 146 GLU B CA 1
ATOM 3429 C C . GLU B 1 146 ? 73.248 77.964 -7.036 1.00 59.29 146 GLU B C 1
ATOM 3430 O O . GLU B 1 146 ? 74.006 76.995 -7.034 1.00 62.94 146 GLU B O 1
ATOM 3436 N N . GLY B 1 147 ? 73.482 79.073 -7.733 1.00 53.88 147 GLY B N 1
ATOM 3437 C CA . GLY B 1 147 ? 74.659 79.212 -8.571 1.00 52.73 147 GLY B CA 1
ATOM 3438 C C . GLY B 1 147 ? 74.474 78.602 -9.948 1.00 59.77 147 GLY B C 1
ATOM 3439 O O . GLY B 1 147 ? 75.442 78.456 -10.689 1.00 54.33 147 GLY B O 1
ATOM 3440 N N . GLU B 1 148 ? 73.238 78.248 -10.301 1.00 60.83 148 GLU B N 1
ATOM 3441 C CA . GLU B 1 148 ? 72.963 77.678 -11.627 1.00 63.25 148 GLU B CA 1
ATOM 3442 C C . GLU B 1 148 ? 71.968 78.507 -12.446 1.00 55.03 148 GLU B C 1
ATOM 3443 O O . GLU B 1 148 ? 71.027 79.086 -11.893 1.00 56.74 148 GLU B O 1
ATOM 3449 N N . THR B 1 149 ? 72.192 78.567 -13.758 1.00 54.53 149 THR B N 1
ATOM 3450 C CA . THR B 1 149 ? 71.253 79.208 -14.684 1.00 53.60 149 THR B CA 1
ATOM 3451 C C . THR B 1 149 ? 69.866 78.596 -14.549 1.00 53.50 149 THR B C 1
ATOM 3452 O O . THR B 1 149 ? 69.670 77.387 -14.775 1.00 49.17 149 THR B O 1
ATOM 3456 N N . ASP B 1 150 ? 68.904 79.426 -14.165 1.00 46.22 150 ASP B N 1
ATOM 3457 C CA . ASP B 1 150 ? 67.576 78.915 -13.897 1.00 48.96 150 ASP B CA 1
ATOM 3458 C C . ASP B 1 150 ? 66.471 79.828 -14.399 1.00 52.48 150 ASP B C 1
ATOM 3459 O O . ASP B 1 150 ? 65.576 80.183 -13.634 1.00 59.48 150 ASP B O 1
ATOM 3464 N N . TRP B 1 151 ? 66.540 80.192 -15.685 1.00 53.90 151 TRP B N 1
ATOM 3465 C CA . TRP B 1 151 ? 65.577 81.109 -16.314 1.00 47.06 151 TRP B CA 1
ATOM 3466 C C . TRP B 1 151 ? 64.139 80.794 -15.901 1.00 51.50 151 TRP B C 1
ATOM 3467 O O . TRP B 1 151 ? 63.732 79.632 -15.856 1.00 48.91 151 TRP B O 1
ATOM 3478 N N . LYS B 1 152 ? 63.386 81.835 -15.580 1.00 49.00 152 LYS B N 1
ATOM 3479 C CA . LYS B 1 152 ? 61.974 81.686 -15.306 1.00 47.80 152 LYS B CA 1
ATOM 3480 C C . LYS B 1 152 ? 61.138 82.437 -16.360 1.00 47.01 152 LYS B C 1
ATOM 3481 O O . LYS B 1 152 ? 61.083 83.668 -16.370 1.00 48.96 152 LYS B O 1
ATOM 3487 N N . VAL B 1 153 ? 60.498 81.688 -17.250 1.00 48.64 153 VAL B N 1
ATOM 3488 C CA . VAL B 1 153 ? 59.590 82.274 -18.222 1.00 43.14 153 VAL B CA 1
ATOM 3489 C C . VAL B 1 153 ? 58.293 82.772 -17.574 1.00 47.56 153 VAL B C 1
ATOM 3490 O O . VAL B 1 153 ? 57.699 82.102 -16.711 1.00 46.63 153 VAL B O 1
ATOM 3494 N N . ILE B 1 154 ? 57.861 83.954 -18.001 1.00 44.24 154 ILE B N 1
ATOM 3495 C CA . ILE B 1 154 ? 56.584 84.500 -17.590 1.00 45.51 154 ILE B CA 1
ATOM 3496 C C . ILE B 1 154 ? 55.595 84.315 -18.719 1.00 52.74 154 ILE B C 1
ATOM 3497 O O . ILE B 1 154 ? 55.830 84.762 -19.852 1.00 57.44 154 ILE B O 1
ATOM 3502 N N . ALA B 1 155 ? 54.486 83.656 -18.409 1.00 47.11 155 ALA B N 1
ATOM 3503 C CA . ALA B 1 155 ? 53.519 83.288 -19.435 1.00 48.89 155 ALA B CA 1
ATOM 3504 C C . ALA B 1 155 ? 52.084 83.377 -18.954 1.00 56.20 155 ALA B C 1
ATOM 3505 O O . ALA B 1 155 ? 51.810 83.444 -17.750 1.00 53.72 155 ALA B O 1
ATOM 3507 N N . ILE B 1 156 ? 51.161 83.348 -19.905 1.00 54.66 156 ILE B N 1
ATOM 3508 C CA . ILE B 1 156 ? 49.760 83.279 -19.558 1.00 55.28 156 ILE B CA 1
ATOM 3509 C C . ILE B 1 156 ? 48.988 82.367 -20.516 1.00 57.59 156 ILE B C 1
ATOM 3510 O O . ILE B 1 156 ? 49.173 82.383 -21.746 1.00 50.29 156 ILE B O 1
ATOM 3515 N N . ASN B 1 157 ? 48.165 81.527 -19.902 1.00 48.43 157 ASN B N 1
ATOM 3516 C CA . ASN B 1 157 ? 47.216 80.685 -20.595 1.00 53.51 157 ASN B CA 1
ATOM 3517 C C . ASN B 1 157 ? 46.416 81.504 -21.626 1.00 54.99 157 ASN B C 1
ATOM 3518 O O . ASN B 1 157 ? 45.780 82.508 -21.285 1.00 60.17 157 ASN B O 1
ATOM 3523 N N . VAL B 1 158 ? 46.471 81.089 -22.887 1.00 52.82 158 VAL B N 1
ATOM 3524 C CA . VAL B 1 158 ? 45.926 81.898 -23.986 1.00 63.45 158 VAL B CA 1
ATOM 3525 C C . VAL B 1 158 ? 44.398 82.050 -23.984 1.00 64.39 158 VAL B C 1
ATOM 3526 O O . VAL B 1 158 ? 43.868 82.879 -24.714 1.00 78.91 158 VAL B O 1
ATOM 3530 N N . ALA B 1 159 ? 43.697 81.275 -23.162 1.00 66.63 159 ALA B N 1
ATOM 3531 C CA . ALA B 1 159 ? 42.243 81.426 -23.025 1.00 62.24 159 ALA B CA 1
ATOM 3532 C C . ALA B 1 159 ? 41.863 82.309 -21.822 1.00 59.92 159 ALA B C 1
ATOM 3533 O O . ALA B 1 159 ? 40.693 82.587 -21.595 1.00 57.20 159 ALA B O 1
ATOM 3535 N N . ASP B 1 160 ? 42.848 82.745 -21.042 1.00 65.31 160 ASP B N 1
ATOM 3536 C CA . ASP B 1 160 ? 42.575 83.735 -20.006 1.00 60.56 160 ASP B CA 1
ATOM 3537 C C . ASP B 1 160 ? 42.145 85.044 -20.676 1.00 62.45 160 ASP B C 1
ATOM 3538 O O . ASP B 1 160 ? 42.694 85.417 -21.711 1.00 73.74 160 ASP B O 1
ATOM 3543 N N . PRO B 1 161 ? 41.149 85.732 -20.095 1.00 63.43 161 PRO B N 1
ATOM 3544 C CA . PRO B 1 161 ? 40.681 87.022 -20.618 1.00 68.71 161 PRO B CA 1
ATOM 3545 C C . PRO B 1 161 ? 41.733 88.139 -20.588 1.00 70.62 161 PRO B C 1
ATOM 3546 O O . PRO B 1 161 ? 41.628 89.055 -21.404 1.00 76.87 161 PRO B O 1
ATOM 3550 N N . MET B 1 162 ? 42.722 88.070 -19.698 1.00 70.25 162 MET B N 1
ATOM 3551 C CA . MET B 1 162 ? 43.797 89.070 -19.704 1.00 72.18 162 MET B CA 1
ATOM 3552 C C . MET B 1 162 ? 44.832 88.849 -20.836 1.00 66.43 162 MET B C 1
ATOM 3553 O O . MET B 1 162 ? 45.605 89.757 -21.155 1.00 61.77 162 MET B O 1
ATOM 3558 N N . ALA B 1 163 ? 44.836 87.656 -21.437 1.00 58.33 163 ALA B N 1
ATOM 3559 C CA . ALA B 1 163 ? 45.771 87.320 -22.513 1.00 58.68 163 ALA B CA 1
ATOM 3560 C C . ALA B 1 163 ? 45.675 88.297 -23.679 1.00 66.85 163 ALA B C 1
ATOM 3561 O O . ALA B 1 163 ? 46.658 88.511 -24.395 1.00 73.76 163 ALA B O 1
ATOM 3563 N N . GLU B 1 164 ? 44.494 88.894 -23.846 1.00 64.59 164 GLU B N 1
ATOM 3564 C CA . GLU B 1 164 ? 44.237 89.870 -24.899 1.00 72.56 164 GLU B CA 1
ATOM 3565 C C . GLU B 1 164 ? 44.866 91.225 -24.588 1.00 77.89 164 GLU B C 1
ATOM 3566 O O . GLU B 1 164 ? 45.412 91.880 -25.477 1.00 76.00 164 GLU B O 1
ATOM 3572 N N . LYS B 1 165 ? 44.778 91.650 -23.330 1.00 77.06 165 LYS B N 1
ATOM 3573 C CA . LYS B 1 165 ? 45.346 92.939 -22.930 1.00 79.17 165 LYS B CA 1
ATOM 3574 C C . LYS B 1 165 ? 46.842 92.852 -22.629 1.00 75.44 165 LYS B C 1
ATOM 3575 O O . LYS B 1 165 ? 47.528 93.870 -22.573 1.00 75.42 165 LYS B O 1
ATOM 3581 N N . LEU B 1 166 ? 47.343 91.636 -22.446 1.00 70.23 166 LEU B N 1
ATOM 3582 C CA . LEU B 1 166 ? 48.736 91.444 -22.070 1.00 69.41 166 LEU B CA 1
ATOM 3583 C C . LEU B 1 166 ? 49.551 90.914 -23.230 1.00 72.28 166 LEU B C 1
ATOM 3584 O O . L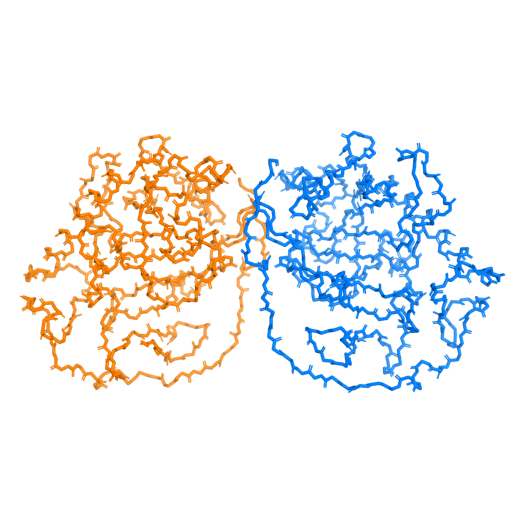EU B 1 166 ? 49.559 89.707 -23.486 1.00 71.56 166 LEU B O 1
ATOM 3589 N N . ASN B 1 1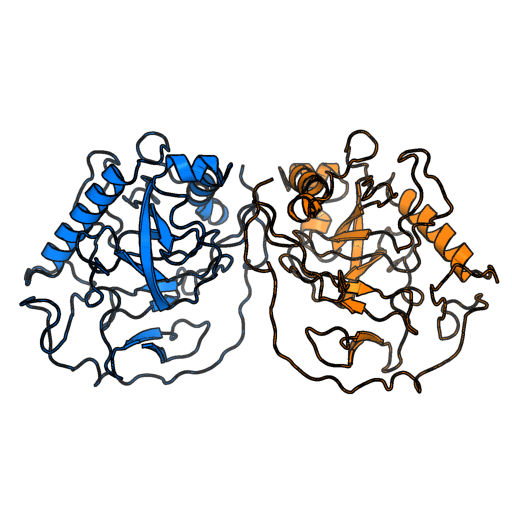67 ? 50.244 91.800 -23.935 1.00 71.46 167 ASN B N 1
ATOM 3590 C CA . ASN B 1 167 ? 51.031 91.333 -25.065 1.00 75.55 167 ASN B CA 1
ATOM 3591 C C . ASN B 1 167 ? 52.545 91.313 -24.857 1.00 77.44 167 ASN B C 1
ATOM 3592 O O . ASN B 1 167 ? 53.228 90.573 -25.551 1.00 81.84 167 ASN B O 1
ATOM 3597 N N . ASP B 1 168 ? 53.071 92.113 -23.926 1.00 71.31 168 ASP B N 1
ATOM 3598 C CA . ASP B 1 168 ? 54.498 92.048 -23.576 1.00 69.09 168 ASP B CA 1
ATOM 3599 C C . ASP B 1 168 ? 54.663 92.312 -22.088 1.00 61.99 168 ASP B C 1
ATOM 3600 O O . ASP B 1 168 ? 53.691 92.585 -21.392 1.00 59.76 168 ASP B O 1
ATOM 3605 N N . ILE B 1 169 ? 55.904 92.244 -21.614 1.00 59.08 169 ILE B N 1
ATOM 3606 C CA . ILE B 1 169 ? 56.192 92.196 -20.180 1.00 54.89 169 ILE B CA 1
ATOM 3607 C C . ILE B 1 169 ? 55.793 93.499 -19.506 1.00 53.27 169 ILE B C 1
ATOM 3608 O O . ILE B 1 169 ? 55.363 93.507 -18.359 1.00 57.61 169 ILE B O 1
ATOM 3613 N N . LEU B 1 170 ? 55.899 94.593 -20.254 1.00 50.56 170 LEU B N 1
ATOM 3614 C CA . LEU B 1 170 ? 55.495 95.912 -19.788 1.00 54.38 170 LEU B CA 1
ATOM 3615 C C . LEU B 1 170 ? 53.999 95.971 -19.476 1.00 57.56 170 LEU B C 1
ATOM 3616 O O . LEU B 1 170 ? 53.589 96.631 -18.528 1.00 62.64 170 LEU B O 1
ATOM 3621 N N . ASP B 1 171 ? 53.189 95.274 -20.272 1.00 72.21 171 ASP B N 1
ATOM 3622 C CA . ASP B 1 171 ? 51.741 95.214 -20.044 1.00 71.19 171 ASP B CA 1
ATOM 3623 C C . ASP B 1 171 ? 51.408 94.577 -18.706 1.00 64.88 171 ASP B C 1
ATOM 3624 O O . ASP B 1 171 ? 50.475 94.997 -18.014 1.00 54.36 171 ASP B O 1
ATOM 3629 N N . VAL B 1 172 ? 52.180 93.554 -18.359 1.00 65.62 172 VAL B N 1
ATOM 3630 C CA . VAL B 1 172 ? 52.040 92.851 -17.094 1.00 67.45 172 VAL B CA 1
ATOM 3631 C C . VAL B 1 172 ? 52.174 93.835 -15.938 1.00 68.69 172 VAL B C 1
ATOM 3632 O O . VAL B 1 172 ? 51.390 93.814 -14.990 1.00 65.59 172 VAL B O 1
ATOM 3636 N N . ASP B 1 173 ? 53.168 94.710 -16.032 1.00 66.42 173 ASP B N 1
ATOM 3637 C CA . ASP B 1 173 ? 53.457 95.625 -14.941 1.00 68.91 173 ASP B CA 1
ATOM 3638 C C . ASP B 1 173 ? 52.368 96.681 -14.794 1.00 75.86 173 ASP B C 1
ATOM 3639 O O . ASP B 1 173 ? 52.064 97.119 -13.682 1.00 76.60 173 ASP B O 1
ATOM 3644 N N . ALA B 1 174 ? 51.788 97.087 -15.923 1.00 72.43 174 ALA B N 1
ATOM 3645 C CA . ALA B 1 174 ? 50.775 98.134 -15.914 1.00 63.84 174 ALA B CA 1
ATOM 3646 C C . ALA B 1 174 ? 49.517 97.604 -15.245 1.00 56.89 174 ALA B C 1
ATOM 3647 O O . ALA B 1 174 ? 48.991 98.230 -14.343 1.00 65.13 174 ALA B O 1
ATOM 3649 N N . HIS B 1 175 ? 49.076 96.424 -15.664 1.00 58.21 175 HIS B N 1
ATOM 3650 C CA . HIS B 1 175 ? 47.853 95.806 -15.147 1.00 59.64 175 HIS B CA 1
ATOM 3651 C C . HIS B 1 175 ? 48.041 95.087 -13.811 1.00 55.34 175 HIS B C 1
ATOM 3652 O O . HIS B 1 175 ? 47.104 94.963 -13.025 1.00 60.76 175 HIS B O 1
ATOM 3659 N N . MET B 1 176 ? 49.248 94.626 -13.531 1.00 50.39 176 MET B N 1
ATOM 3660 C CA . MET B 1 176 ? 49.474 93.922 -12.285 1.00 47.01 176 MET B CA 1
ATOM 3661 C C . MET B 1 176 ? 50.559 94.607 -11.448 1.00 47.72 176 MET B C 1
ATOM 3662 O O . MET B 1 176 ? 51.654 94.042 -11.242 1.00 45.15 176 MET B O 1
ATOM 3667 N N . PRO B 1 177 ? 50.257 95.829 -10.947 1.00 53.38 177 PRO B N 1
ATOM 3668 C CA . PRO B 1 177 ? 51.300 96.576 -10.233 1.00 52.38 177 PRO B CA 1
ATOM 3669 C C . PRO B 1 177 ? 51.798 95.785 -9.046 1.00 53.48 177 PRO B C 1
ATOM 3670 O O . PRO B 1 177 ? 50.981 95.189 -8.356 1.00 53.96 177 PRO B O 1
ATOM 3674 N N . GLY B 1 178 ? 53.115 95.744 -8.864 1.00 55.08 178 GLY B N 1
ATOM 3675 C CA . GLY B 1 178 ? 53.748 95.030 -7.766 1.00 48.86 178 GLY B CA 1
ATOM 3676 C C . GLY B 1 178 ? 53.983 93.549 -8.031 1.00 54.48 178 GLY B C 1
ATOM 3677 O O . GLY B 1 178 ? 54.680 92.866 -7.282 1.00 54.24 178 GLY B O 1
ATOM 3678 N N . PHE B 1 179 ? 53.408 93.044 -9.112 1.00 53.41 179 PHE B N 1
ATOM 3679 C CA . PHE B 1 179 ? 53.489 91.625 -9.371 1.00 41.13 179 PHE B CA 1
ATOM 3680 C C . PHE B 1 179 ? 54.872 91.151 -9.792 1.00 45.78 179 PHE B C 1
ATOM 3681 O O . PHE B 1 179 ? 55.324 90.083 -9.362 1.00 45.00 179 PHE B O 1
ATOM 3689 N N . LEU B 1 180 ? 55.544 91.926 -10.636 1.00 45.90 180 LEU B N 1
ATOM 3690 C CA . LEU B 1 180 ? 56.874 91.524 -11.072 1.00 45.16 180 LEU B CA 1
ATOM 3691 C C . LEU B 1 180 ? 57.853 91.544 -9.910 1.00 48.21 180 LEU B C 1
ATOM 3692 O O . LEU B 1 180 ? 58.664 90.625 -9.759 1.00 48.95 180 LEU B O 1
ATOM 3697 N N . LYS B 1 181 ? 57.761 92.585 -9.084 1.00 51.08 181 LYS B N 1
ATOM 3698 C CA . LYS B 1 181 ? 58.632 92.717 -7.930 1.00 50.97 181 LYS B CA 1
ATOM 3699 C C . LYS B 1 181 ? 58.426 91.563 -6.963 1.00 53.24 181 LYS B C 1
ATOM 3700 O O . LYS B 1 181 ? 59.394 91.016 -6.428 1.00 51.57 181 LYS B O 1
ATOM 3706 N N . ALA B 1 182 ? 57.165 91.186 -6.747 1.00 46.62 182 ALA B N 1
ATOM 3707 C CA . ALA B 1 182 ? 56.885 90.116 -5.804 1.00 51.87 182 ALA B CA 1
ATOM 3708 C C . ALA B 1 182 ? 57.472 88.821 -6.346 1.00 52.50 182 ALA B C 1
ATOM 3709 O O . ALA B 1 182 ? 57.867 87.926 -5.586 1.00 44.75 182 ALA B O 1
ATOM 3711 N N . THR B 1 183 ? 57.568 88.749 -7.669 1.00 48.23 183 THR B N 1
ATOM 3712 C CA . THR B 1 183 ? 58.018 87.529 -8.322 1.00 53.37 183 THR B CA 1
ATOM 3713 C C . THR B 1 183 ? 59.525 87.343 -8.138 1.00 52.23 183 THR B C 1
ATOM 3714 O O . THR B 1 183 ? 59.969 86.261 -7.752 1.00 50.88 183 THR B O 1
ATOM 3718 N N . ARG B 1 184 ? 60.303 88.394 -8.404 1.00 46.97 184 ARG B N 1
ATOM 3719 C CA . ARG B 1 184 ? 61.729 88.421 -8.047 1.00 51.55 184 ARG B CA 1
ATOM 3720 C C . ARG B 1 184 ? 61.944 88.044 -6.563 1.00 51.67 184 ARG B C 1
ATOM 3721 O O . ARG B 1 184 ? 62.732 87.152 -6.260 1.00 57.72 184 ARG B O 1
ATOM 3729 N N . ASP B 1 185 ? 61.237 88.736 -5.665 1.00 42.32 185 ASP B N 1
ATOM 3730 C CA . ASP B 1 185 ? 61.313 88.513 -4.219 1.00 54.66 185 ASP B CA 1
ATOM 3731 C C . ASP B 1 185 ? 61.094 87.039 -3.859 1.00 51.01 185 ASP B C 1
ATOM 3732 O O . ASP B 1 185 ? 61.836 86.454 -3.060 1.00 52.86 185 ASP B O 1
ATOM 3737 N N . TRP B 1 186 ? 60.065 86.454 -4.456 1.00 42.18 186 TRP B N 1
ATOM 3738 C CA . TRP B 1 186 ? 59.751 85.060 -4.239 1.00 46.66 186 TRP B CA 1
ATOM 3739 C C . TRP B 1 186 ? 60.966 84.211 -4.504 1.00 54.09 186 TRP B C 1
ATOM 3740 O O . TRP B 1 186 ? 61.358 83.412 -3.656 1.00 50.82 186 TRP B O 1
ATOM 3751 N N . PHE B 1 187 ? 61.577 84.386 -5.672 1.00 41.82 187 PHE B N 1
ATOM 3752 C CA . PHE B 1 187 ? 62.693 83.500 -6.039 1.00 47.58 187 PHE B CA 1
ATOM 3753 C C . PHE B 1 187 ? 63.960 83.884 -5.301 1.00 51.77 187 PHE B C 1
ATOM 3754 O O . PHE B 1 187 ? 64.879 83.086 -5.158 1.00 53.76 187 PHE B O 1
ATOM 3762 N N . LYS B 1 188 ? 63.994 85.107 -4.801 1.00 47.82 188 LYS B N 1
ATOM 3763 C CA . LYS B 1 188 ? 65.170 85.574 -4.110 1.00 48.21 188 LYS B CA 1
ATOM 3764 C C . LYS B 1 188 ? 65.308 84.918 -2.731 1.00 55.27 188 LYS B C 1
ATOM 3765 O O . LYS B 1 188 ? 66.396 84.483 -2.364 1.00 54.65 188 LYS B O 1
ATOM 3771 N N . TYR B 1 189 ? 64.187 84.812 -2.015 1.00 58.07 189 TYR B N 1
ATOM 3772 C CA . TYR B 1 189 ? 64.147 84.461 -0.589 1.00 60.69 189 TYR B CA 1
ATOM 3773 C C . TYR B 1 189 ? 63.654 83.045 -0.257 1.00 56.12 189 TYR B C 1
ATOM 3774 O O . TYR B 1 189 ? 63.623 82.645 0.929 1.00 51.08 189 TYR B O 1
ATOM 3783 N N . TYR B 1 190 ? 63.229 82.288 -1.265 1.00 46.86 190 TYR B N 1
ATOM 3784 C CA . TYR B 1 190 ? 62.370 81.136 -0.952 1.00 51.68 190 TYR B CA 1
ATOM 3785 C C . TYR B 1 190 ? 63.140 79.963 -0.316 1.00 54.02 190 TYR B C 1
ATOM 3786 O O . TYR B 1 190 ? 62.536 79.045 0.233 1.00 53.69 190 TYR B O 1
ATOM 3795 N N . LYS B 1 191 ? 64.463 80.030 -0.348 1.00 52.83 191 LYS B N 1
ATOM 3796 C CA . LYS B 1 191 ? 65.301 79.029 0.298 1.00 61.18 191 LYS B CA 1
ATOM 3797 C C . LYS B 1 191 ? 65.953 79.550 1.579 1.00 59.68 191 LYS B C 1
ATOM 3798 O O . LYS B 1 191 ? 66.633 78.799 2.291 1.00 63.94 191 LYS B O 1
ATOM 3804 N N . VAL B 1 192 ? 65.764 80.830 1.872 1.00 54.81 192 VAL B N 1
ATOM 3805 C CA . VAL B 1 192 ? 66.329 81.392 3.113 1.00 62.21 192 VAL B CA 1
ATOM 3806 C C . VAL B 1 192 ? 65.806 80.713 4.391 1.00 63.70 192 VAL B C 1
ATOM 3807 O O . VAL B 1 192 ? 66.570 80.525 5.343 1.00 56.92 192 VAL B O 1
ATOM 3811 N N . PRO B 1 193 ? 64.511 80.328 4.426 1.00 61.92 193 PRO B N 1
ATOM 3812 C CA . PRO B 1 193 ? 64.153 79.623 5.666 1.00 65.32 193 PRO B CA 1
ATOM 3813 C C . PRO B 1 193 ? 64.666 78.177 5.746 1.00 69.38 193 PRO B C 1
ATOM 3814 O O . PRO B 1 193 ? 64.389 77.502 6.730 1.00 78.71 193 PRO B O 1
ATOM 3818 N N . ALA B 1 194 ? 65.410 77.718 4.743 1.00 61.26 194 ALA B N 1
ATOM 3819 C CA . ALA B 1 194 ? 66.146 76.464 4.852 1.00 56.57 194 ALA B CA 1
ATOM 3820 C C . ALA B 1 194 ? 67.625 76.702 5.216 1.00 62.47 194 ALA B C 1
ATOM 3821 O O . ALA B 1 194 ? 68.400 75.753 5.333 1.00 71.32 194 ALA B O 1
ATOM 3823 N N . GLY B 1 195 ? 68.014 77.962 5.388 1.00 64.33 195 GLY B N 1
ATOM 3824 C CA . GLY B 1 195 ? 69.390 78.297 5.735 1.00 72.12 195 GLY B CA 1
ATOM 3825 C C . GLY B 1 195 ? 70.276 78.524 4.517 1.00 67.53 195 GLY B C 1
ATOM 3826 O O . GLY B 1 195 ? 71.474 78.750 4.632 1.00 70.27 195 GLY B O 1
ATOM 3827 N N . LYS B 1 196 ? 69.667 78.450 3.342 1.00 63.46 196 LYS B N 1
ATOM 3828 C CA . LYS B 1 196 ? 70.359 78.692 2.081 1.00 72.00 196 LYS B CA 1
ATOM 3829 C C . LYS B 1 196 ? 70.553 80.187 1.873 1.00 59.46 196 LYS B C 1
ATOM 3830 O O . LYS B 1 196 ? 69.808 80.983 2.416 1.00 62.02 196 LYS B O 1
ATOM 3836 N N . PRO B 1 197 ? 71.551 80.580 1.071 1.00 67.74 197 PRO B N 1
ATOM 3837 C CA . PRO B 1 197 ? 71.698 82.016 0.795 1.00 68.92 197 PRO B CA 1
ATOM 3838 C C . PRO B 1 197 ? 70.579 82.580 -0.088 1.00 65.18 197 PRO B C 1
ATOM 3839 O O . PRO B 1 197 ? 69.786 81.828 -0.672 1.00 54.05 197 PRO B O 1
ATOM 3843 N N . GLU B 1 198 ? 70.516 83.906 -0.176 1.00 60.85 198 GLU B N 1
ATOM 3844 C CA . GLU B 1 198 ? 69.632 84.556 -1.138 1.00 55.81 198 GLU B CA 1
ATOM 3845 C C . GLU B 1 198 ? 70.083 84.215 -2.551 1.00 50.59 198 GLU B C 1
ATOM 3846 O O . GLU B 1 198 ? 71.270 84.174 -2.826 1.00 57.95 198 GLU B O 1
ATOM 3852 N N . ASN B 1 199 ? 69.138 83.958 -3.441 1.00 43.96 199 ASN B N 1
ATOM 3853 C CA . ASN B 1 199 ? 69.494 83.790 -4.836 1.00 53.69 199 ASN B CA 1
ATOM 3854 C C . ASN B 1 199 ? 69.783 85.139 -5.489 1.00 54.77 199 ASN B C 1
ATOM 3855 O O . ASN B 1 199 ? 69.409 86.176 -4.964 1.00 54.62 199 ASN B O 1
ATOM 3860 N N . SER B 1 200 ? 70.498 85.127 -6.603 1.00 58.22 200 SER B N 1
ATOM 3861 C CA . SER B 1 200 ? 70.740 86.355 -7.357 1.00 58.22 200 SER B CA 1
ATOM 3862 C C . SER B 1 200 ? 70.184 86.241 -8.790 1.00 60.31 200 SER B C 1
ATOM 3863 O O . SER B 1 200 ? 69.505 85.261 -9.137 1.00 48.08 200 SER B O 1
ATOM 3866 N N . PHE B 1 201 ? 70.439 87.260 -9.608 1.00 51.90 201 PHE B N 1
ATOM 3867 C CA . PHE B 1 201 ? 69.754 87.386 -10.894 1.00 52.70 201 PHE B CA 1
ATOM 3868 C C . PHE B 1 201 ? 70.664 87.998 -11.952 1.00 58.42 201 PHE B C 1
ATOM 3869 O O . PHE B 1 201 ? 71.576 88.767 -11.636 1.00 60.25 201 PHE B O 1
ATOM 3877 N N . ALA B 1 202 ? 70.426 87.642 -13.208 1.00 52.06 202 ALA B N 1
ATOM 3878 C CA . ALA B 1 202 ? 71.090 88.309 -14.316 1.00 57.24 202 ALA B CA 1
ATOM 3879 C C . ALA B 1 202 ? 70.461 89.695 -14.537 1.00 61.02 202 ALA B C 1
ATOM 3880 O O . ALA B 1 202 ? 69.332 89.974 -14.068 1.00 49.41 202 ALA B O 1
ATOM 3882 N N . PHE B 1 203 ? 71.204 90.548 -15.241 1.00 59.60 203 PHE B N 1
ATOM 3883 C CA . PHE B 1 203 ? 70.802 91.922 -15.540 1.00 56.13 203 PHE B CA 1
ATOM 3884 C C . PHE B 1 203 ? 70.288 92.659 -14.323 1.00 61.88 203 PHE B C 1
ATOM 3885 O O . PHE B 1 203 ? 69.312 93.400 -14.419 1.00 53.89 203 PHE B O 1
ATOM 3893 N N . ASN B 1 204 ? 70.916 92.418 -13.177 1.00 69.90 204 ASN B N 1
ATOM 3894 C CA . ASN B 1 204 ? 70.509 93.056 -11.932 1.00 74.22 204 ASN B CA 1
ATOM 3895 C C . ASN B 1 204 ? 69.010 92.871 -11.626 1.00 67.91 204 ASN B C 1
ATOM 3896 O O . ASN B 1 204 ? 68.380 93.724 -11.000 1.00 66.25 204 ASN B O 1
ATOM 3901 N N . GLY B 1 205 ? 68.440 91.764 -12.094 1.00 57.68 205 GLY B N 1
ATOM 3902 C CA . GLY B 1 205 ? 67.070 91.426 -11.758 1.00 59.58 205 GLY B CA 1
ATOM 3903 C C . GLY B 1 205 ? 66.031 91.957 -12.731 1.00 57.92 205 GLY B C 1
ATOM 3904 O O . GLY B 1 205 ? 64.830 91.884 -12.473 1.00 54.71 205 GLY B O 1
ATOM 3905 N N . GLU B 1 206 ? 66.481 92.489 -13.858 1.00 55.35 206 GLU B N 1
ATOM 3906 C CA . GLU B 1 206 ? 65.550 93.046 -14.828 1.00 60.29 206 GLU B CA 1
ATOM 3907 C C . GLU B 1 206 ? 64.750 91.943 -15.534 1.00 65.71 206 GLU B C 1
ATOM 3908 O O . GLU B 1 206 ? 65.327 91.016 -16.107 1.00 62.28 206 GLU B O 1
ATOM 3914 N N . PHE B 1 207 ? 63.422 92.018 -15.479 1.00 44.39 207 PHE B N 1
ATOM 3915 C CA . PHE B 1 207 ? 62.622 91.149 -16.347 1.00 55.30 207 PHE B CA 1
ATOM 3916 C C . PHE B 1 207 ? 62.826 91.543 -17.819 1.00 64.58 207 PHE B C 1
ATOM 3917 O O . PHE B 1 207 ? 62.620 92.696 -18.180 1.00 66.56 207 PHE B O 1
ATOM 3925 N N . LYS B 1 208 ? 63.263 90.603 -18.655 1.00 53.44 208 LYS B N 1
ATOM 3926 C CA . LYS B 1 208 ? 63.457 90.890 -20.071 1.00 52.65 208 LYS B CA 1
ATOM 3927 C C . LYS B 1 208 ? 62.173 90.564 -20.846 1.00 51.74 208 LYS B C 1
ATOM 3928 O O . LYS B 1 208 ? 61.358 89.766 -20.390 1.00 47.47 208 LYS B O 1
ATOM 3934 N N . ASN B 1 209 ? 61.998 91.177 -22.016 1.00 50.52 209 ASN B N 1
ATOM 3935 C CA . ASN B 1 209 ? 60.724 91.087 -22.731 1.00 56.14 209 ASN B CA 1
ATOM 3936 C C . ASN B 1 209 ? 60.556 89.778 -23.502 1.00 61.42 209 ASN B C 1
ATOM 3937 O O . ASN B 1 209 ? 61.428 88.904 -23.461 1.00 57.89 209 ASN B O 1
ATOM 3942 N N . LYS B 1 210 ? 59.441 89.658 -24.217 1.00 58.53 210 LYS B N 1
ATOM 3943 C CA . LYS B 1 210 ? 59.042 88.373 -24.762 1.00 63.68 210 LYS B CA 1
ATOM 3944 C C . LYS B 1 210 ? 59.915 88.002 -25.952 1.00 67.67 210 LYS B C 1
ATOM 3945 O O . LYS B 1 210 ? 60.009 86.834 -26.324 1.00 63.34 210 LYS B O 1
ATOM 3951 N N . GLU B 1 211 ? 60.554 89.000 -26.545 1.00 59.89 211 GLU B N 1
ATOM 3952 C CA . GLU B 1 211 ? 61.474 88.731 -27.633 1.00 53.14 211 GLU B CA 1
ATOM 3953 C C . GLU B 1 211 ? 62.782 88.116 -27.118 1.00 63.33 211 GLU B C 1
ATOM 3954 O O . GLU B 1 211 ? 63.361 87.248 -27.783 1.00 71.21 211 GLU B O 1
ATOM 3960 N N . PHE B 1 212 ? 63.245 88.557 -25.946 1.00 54.53 212 PHE B N 1
ATOM 3961 C CA . PHE B 1 212 ? 64.447 87.989 -25.353 1.00 54.04 212 PHE B CA 1
ATOM 3962 C C . PHE B 1 212 ? 64.131 86.586 -24.818 1.00 51.71 212 PHE B C 1
ATOM 3963 O O . PHE B 1 212 ? 64.917 85.668 -25.003 1.00 54.56 212 PHE B O 1
ATOM 3971 N N . ALA B 1 213 ? 62.965 86.408 -24.191 1.00 49.84 213 ALA B N 1
ATOM 3972 C CA . ALA B 1 213 ? 62.366 85.076 -24.084 1.00 60.19 213 ALA B CA 1
ATOM 3973 C C . ALA B 1 213 ? 62.090 84.663 -25.537 1.00 69.56 213 ALA B C 1
ATOM 3974 O O . ALA B 1 213 ? 62.385 85.421 -26.420 1.00 76.19 213 ALA B O 1
ATOM 3976 N N . ALA B 1 214 ? 61.621 83.449 -25.775 1.00 79.73 214 ALA B N 1
ATOM 3977 C CA . ALA B 1 214 ? 61.553 82.970 -27.147 1.00 74.50 214 ALA B CA 1
ATOM 3978 C C . ALA B 1 214 ? 62.968 82.659 -27.642 1.00 63.37 214 ALA B C 1
ATOM 3979 O O . ALA B 1 214 ? 63.247 81.531 -28.049 1.00 66.29 214 ALA B O 1
ATOM 3981 N N . LYS B 1 215 ? 63.865 83.647 -27.600 1.00 48.45 215 LYS B N 1
ATOM 3982 C CA . LYS B 1 215 ? 65.254 83.391 -27.952 1.00 61.34 215 LYS B CA 1
ATOM 3983 C C . LYS B 1 215 ? 65.917 82.475 -26.926 1.00 62.86 215 LYS B C 1
ATOM 3984 O O . LYS B 1 215 ? 66.601 81.512 -27.291 1.00 64.22 215 LYS B O 1
ATOM 3990 N N . ILE B 1 216 ? 65.713 82.755 -25.642 1.00 55.36 216 ILE B N 1
ATOM 3991 C CA . ILE B 1 216 ? 66.296 81.899 -24.608 1.00 54.07 216 ILE B CA 1
ATOM 3992 C C . ILE B 1 216 ? 65.672 80.504 -24.654 1.00 57.63 216 ILE B C 1
ATOM 3993 O O . ILE B 1 216 ? 66.367 79.491 -24.599 1.00 57.42 216 ILE B O 1
ATOM 3998 N N . ILE B 1 217 ? 64.355 80.470 -24.773 1.00 64.09 217 ILE B N 1
ATOM 3999 C CA . ILE B 1 217 ? 63.596 79.238 -24.924 1.00 59.46 217 ILE B CA 1
ATOM 4000 C C . ILE B 1 217 ? 64.073 78.399 -26.122 1.00 57.87 217 ILE B C 1
ATOM 4001 O O . ILE B 1 217 ? 64.323 77.193 -25.997 1.00 57.26 217 ILE B O 1
ATOM 4006 N N . SER B 1 218 ? 64.235 79.055 -27.264 1.00 51.46 218 SER B N 1
ATOM 4007 C CA . SER B 1 218 ? 64.722 78.403 -28.477 1.00 54.57 218 SER B CA 1
ATOM 4008 C C . SER B 1 218 ? 66.103 77.791 -28.227 1.00 59.60 218 SER B C 1
ATOM 4009 O O . SER B 1 218 ? 66.367 76.662 -28.633 1.00 57.50 218 SER B O 1
ATOM 4012 N N . LYS B 1 219 ? 66.964 78.515 -27.518 1.00 64.80 219 LYS B N 1
ATOM 4013 C CA . LYS B 1 219 ? 68.272 77.975 -27.136 1.00 65.90 219 LYS B CA 1
ATOM 4014 C C . LYS B 1 219 ? 68.148 76.706 -26.266 1.00 64.77 219 LYS B C 1
ATOM 4015 O O . LYS B 1 219 ? 68.866 75.724 -26.490 1.00 63.63 219 LYS B O 1
ATOM 4021 N N . THR B 1 220 ? 67.233 76.712 -25.296 1.00 51.76 220 THR B N 1
ATOM 4022 C CA . THR B 1 220 ? 67.056 75.534 -24.435 1.00 57.17 220 THR B CA 1
ATOM 4023 C C . THR B 1 220 ? 66.420 74.389 -25.225 1.00 62.37 220 THR B C 1
ATOM 4024 O O . THR B 1 220 ? 66.615 73.218 -24.904 1.00 51.41 220 THR B O 1
ATOM 4028 N N . HIS B 1 221 ? 65.664 74.736 -26.265 1.00 50.70 221 HIS B N 1
ATOM 4029 C CA . HIS B 1 221 ? 65.109 73.720 -27.141 1.00 50.61 221 HIS B CA 1
ATOM 4030 C C . HIS B 1 221 ? 66.203 73.055 -27.991 1.00 56.54 221 HIS B C 1
ATOM 4031 O O . HIS B 1 221 ? 66.208 71.826 -28.153 1.00 57.46 221 HIS B O 1
ATOM 4038 N N . GLU B 1 222 ? 67.130 73.861 -28.518 1.00 54.01 222 GLU B N 1
ATOM 4039 C CA . GLU B 1 222 ? 68.291 73.328 -29.239 1.00 65.49 222 GLU B CA 1
ATOM 4040 C C . GLU B 1 222 ? 69.090 72.387 -28.339 1.00 58.57 222 GLU B C 1
ATOM 4041 O O . GLU B 1 222 ? 69.576 71.374 -28.790 1.00 55.45 222 GLU B O 1
ATOM 4047 N N . HIS B 1 223 ? 69.252 72.731 -27.068 1.00 52.21 223 HIS B N 1
ATOM 4048 C CA . HIS B 1 223 ? 70.033 71.866 -26.208 1.00 54.58 223 HIS B CA 1
ATOM 4049 C C . HIS B 1 223 ? 69.277 70.573 -26.036 1.00 57.23 223 HIS B C 1
ATOM 4050 O O . HIS B 1 223 ? 69.878 69.498 -26.057 1.00 49.59 223 HIS B O 1
ATOM 4057 N N . TRP B 1 224 ? 67.955 70.677 -25.886 1.00 54.05 224 TRP B N 1
ATOM 4058 C CA . TRP B 1 224 ? 67.140 69.479 -25.739 1.00 59.07 224 TRP B CA 1
ATOM 4059 C C . TRP B 1 224 ? 67.242 68.652 -27.013 1.00 63.46 224 TRP B C 1
ATOM 4060 O O . TRP B 1 224 ? 67.346 67.422 -26.983 1.00 55.93 224 TRP B O 1
ATOM 4071 N N . GLN B 1 225 ? 67.203 69.339 -28.145 1.00 60.87 225 GLN B N 1
ATOM 4072 C CA . GLN B 1 225 ? 67.294 68.637 -29.401 1.00 62.10 225 GLN B CA 1
ATOM 4073 C C . GLN B 1 225 ? 68.612 67.900 -29.452 1.00 68.35 225 GLN B C 1
ATOM 4074 O O . GLN B 1 225 ? 68.628 66.758 -29.832 1.00 67.78 225 GLN B O 1
ATOM 4080 N N . LYS B 1 226 ? 69.700 68.523 -29.004 1.00 68.10 226 LYS B N 1
ATOM 4081 C CA . LYS B 1 226 ? 70.987 67.834 -28.972 1.00 72.97 226 LYS B CA 1
ATOM 4082 C C . LYS B 1 226 ? 70.978 66.645 -27.995 1.00 65.76 226 LYS B C 1
ATOM 4083 O O . LYS B 1 226 ? 71.437 65.572 -28.348 1.00 72.50 226 LYS B O 1
ATOM 4089 N N . LEU B 1 227 ? 70.431 66.832 -26.795 1.00 63.51 227 LEU B N 1
ATOM 4090 C CA . LEU B 1 227 ? 70.280 65.737 -25.826 1.00 61.39 227 LEU B CA 1
ATOM 4091 C C . LEU B 1 227 ? 69.490 64.575 -26.410 1.00 62.12 227 LEU B C 1
ATOM 4092 O O . LEU B 1 227 ? 69.859 63.407 -26.225 1.00 60.63 227 LEU B O 1
ATOM 4097 N N . ILE B 1 228 ? 68.396 64.893 -27.104 1.00 65.60 228 ILE B N 1
ATOM 4098 C CA . ILE B 1 228 ? 67.594 63.849 -27.713 1.00 58.85 228 ILE B CA 1
ATOM 4099 C C . ILE B 1 228 ? 68.164 63.484 -29.079 1.00 76.18 228 ILE B C 1
ATOM 4100 O O . ILE B 1 228 ? 68.374 62.310 -29.291 1.00 58.34 228 ILE B O 1
ATOM 4105 N N . SER B 1 229 ? 68.479 64.474 -29.940 1.00 106.74 229 SER B N 1
ATOM 4106 C CA . SER B 1 229 ? 68.740 64.288 -31.394 1.00 115.46 229 SER B CA 1
ATOM 4107 C C . SER B 1 229 ? 69.250 62.931 -31.687 1.00 121.24 229 SER B C 1
ATOM 4108 O O . SER B 1 229 ? 68.569 62.060 -32.227 1.00 139.12 229 SER B O 1
ATOM 4111 N N . THR B 1 230 ? 70.497 62.780 -31.310 1.00 109.23 230 THR B N 1
ATOM 4112 C CA . THR B 1 230 ? 71.049 61.491 -31.076 1.00 116.75 230 THR B CA 1
ATOM 4113 C C . THR B 1 230 ? 71.764 61.696 -29.761 1.00 116.88 230 THR B C 1
ATOM 4114 O O . THR B 1 230 ? 71.282 61.252 -28.712 1.00 127.66 230 THR B O 1
ATOM 4118 N N . LYS B 1 231 ? 72.803 62.526 -29.817 1.00 104.95 231 LYS B N 1
ATOM 4119 C CA . LYS B 1 231 ? 73.938 62.423 -28.917 1.00 96.13 231 LYS B CA 1
ATOM 4120 C C . LYS B 1 231 ? 73.869 61.070 -28.219 1.00 90.48 231 LYS B C 1
ATOM 4121 O O . LYS B 1 231 ? 73.377 60.923 -27.098 1.00 94.15 231 LYS B O 1
ATOM 4127 N N . VAL B 1 232 ? 74.309 60.041 -28.922 1.00 81.71 232 VAL B N 1
ATOM 4128 C CA . VAL B 1 232 ? 74.539 58.795 -28.229 1.00 69.21 232 VAL B CA 1
ATOM 4129 C C . VAL B 1 232 ? 75.704 59.093 -27.283 1.00 62.01 232 VAL B C 1
ATOM 4130 O O . VAL B 1 232 ? 76.869 58.811 -27.553 1.00 64.34 232 VAL B O 1
ATOM 4134 N N . GLU B 1 233 ? 75.349 59.702 -26.158 1.00 74.50 233 GLU B N 1
ATOM 4135 C CA . GLU B 1 233 ? 76.328 60.203 -25.221 1.00 76.35 233 GLU B CA 1
ATOM 4136 C C . GLU B 1 233 ? 75.682 60.272 -23.841 1.00 64.20 233 GLU B C 1
ATOM 4137 O O . GLU B 1 233 ? 74.672 60.940 -23.669 1.00 67.17 233 GLU B O 1
ATOM 4143 N N . ALA B 1 234 ? 76.264 59.552 -22.876 1.00 64.39 234 ALA B N 1
ATOM 4144 C CA . ALA B 1 234 ? 75.720 59.450 -21.521 1.00 73.29 234 ALA B CA 1
ATOM 4145 C C . ALA B 1 234 ? 75.641 60.803 -20.817 1.00 77.99 234 ALA B C 1
ATOM 4146 O O . ALA B 1 234 ? 76.644 61.324 -20.348 1.00 88.68 234 ALA B O 1
ATOM 4148 N N . GLY B 1 235 ? 74.446 61.367 -20.737 1.00 72.82 235 GLY B N 1
ATOM 4149 C CA . GLY B 1 235 ? 74.242 62.558 -19.925 1.00 85.85 235 GLY B CA 1
ATOM 4150 C C . GLY B 1 235 ? 73.721 62.116 -18.574 1.00 95.05 235 GLY B C 1
ATOM 4151 O O . GLY B 1 235 ? 72.516 62.083 -18.375 1.00 96.61 235 GLY B O 1
ATOM 4152 N N . PRO B 1 236 ? 74.634 61.791 -17.639 1.00 114.15 236 PRO B N 1
ATOM 4153 C CA . PRO B 1 236 ? 74.377 60.916 -16.484 1.00 118.56 236 PRO B CA 1
ATOM 4154 C C . PRO B 1 236 ? 72.959 60.957 -15.903 1.00 115.15 236 PRO B C 1
ATOM 4155 O O . PRO B 1 236 ? 72.540 61.997 -15.386 1.00 121.34 236 PRO B O 1
ATOM 4159 N N . ILE B 1 237 ? 72.245 59.831 -16.021 1.00 106.64 237 ILE B N 1
ATOM 4160 C CA . ILE B 1 237 ? 71.017 59.506 -15.259 1.00 101.08 237 ILE B CA 1
ATOM 4161 C C . ILE B 1 237 ? 69.680 59.968 -15.902 1.00 73.90 237 ILE B C 1
ATOM 4162 O O . ILE B 1 237 ? 68.624 59.375 -15.643 1.00 70.25 237 ILE B O 1
ATOM 4167 N N . ILE B 1 238 ? 69.702 61.005 -16.738 1.00 67.40 238 ILE B N 1
ATOM 4168 C CA . ILE B 1 238 ? 68.485 61.383 -17.465 1.00 64.80 238 ILE B CA 1
ATOM 4169 C C . ILE B 1 238 ? 68.037 60.227 -18.378 1.00 64.45 238 ILE B C 1
ATOM 4170 O O . ILE B 1 238 ? 68.846 59.687 -19.120 1.00 66.79 238 ILE B O 1
ATOM 4175 N N . ARG B 1 239 ? 66.777 59.832 -18.318 1.00 54.54 239 ARG B N 1
ATOM 4176 C CA . ARG B 1 239 ? 66.277 58.846 -19.267 1.00 65.90 239 ARG B CA 1
ATOM 4177 C C . ARG B 1 239 ? 65.641 59.537 -20.449 1.00 64.22 239 ARG B C 1
ATOM 4178 O O . ARG B 1 239 ? 64.689 60.262 -20.295 1.00 56.72 239 ARG B O 1
ATOM 4186 N N . ALA B 1 240 ? 66.173 59.286 -21.633 1.00 72.31 240 ALA B N 1
ATOM 4187 C CA . ALA B 1 240 ? 65.809 60.032 -22.814 1.00 69.74 240 ALA B CA 1
ATOM 4188 C C . ALA B 1 240 ? 64.701 59.397 -23.619 1.00 69.28 240 ALA B C 1
ATOM 4189 O O . ALA B 1 240 ? 64.327 59.889 -24.647 1.00 68.24 240 ALA B O 1
ATOM 4191 N N . ASN B 1 241 ? 64.148 58.326 -23.114 1.00 67.36 241 ASN B N 1
ATOM 4192 C CA . ASN B 1 241 ? 63.169 57.581 -23.866 1.00 69.96 241 ASN B CA 1
ATOM 4193 C C . ASN B 1 241 ? 61.916 58.267 -24.354 1.00 69.94 241 ASN B C 1
ATOM 4194 O O . ASN B 1 241 ? 61.276 59.014 -23.654 1.00 70.04 241 ASN B O 1
ATOM 4196 N N . VAL B 1 242 ? 61.495 57.894 -25.512 1.00 66.26 242 VAL B N 1
ATOM 4197 C CA . VAL B 1 242 ? 60.433 58.627 -26.035 1.00 70.73 242 VAL B CA 1
ATOM 4198 C C . VAL B 1 242 ? 59.709 57.725 -26.934 1.00 70.86 242 VAL B C 1
ATOM 4199 O O . VAL B 1 242 ? 60.179 56.676 -27.257 1.00 67.38 242 VAL B O 1
ATOM 4203 N N . THR B 1 243 ? 58.536 58.112 -27.386 1.00 65.38 243 THR B N 1
ATOM 4204 C CA . THR B 1 243 ? 57.710 57.143 -28.072 1.00 74.68 243 THR B CA 1
ATOM 4205 C C . THR B 1 243 ? 57.099 57.461 -29.407 1.00 71.06 243 THR B C 1
ATOM 4206 O O . THR B 1 243 ? 57.404 58.396 -30.045 1.00 67.43 243 THR B O 1
ATOM 4210 N N . VAL B 1 244 ? 56.207 56.598 -29.823 1.00 30.00 244 VAL B N 1
ATOM 4211 C CA . VAL B 1 244 ? 55.604 56.657 -31.146 1.00 30.00 244 VAL B CA 1
ATOM 4212 C C . VAL B 1 244 ? 56.603 57.108 -32.200 1.00 30.00 244 VAL B C 1
ATOM 4213 O O . VAL B 1 244 ? 57.818 57.171 -31.945 1.00 30.00 244 VAL B O 1
ATOM 4217 N N . LYS B 1 245 ? 56.066 57.385 -33.387 1.00 30.00 245 LYS B N 1
ATOM 4218 C CA . LYS B 1 245 ? 56.836 57.781 -34.544 1.00 30.00 245 LYS B CA 1
ATOM 4219 C C . LYS B 1 245 ? 55.915 58.588 -35.453 1.00 30.00 245 LYS B C 1
ATOM 4220 O O . LYS B 1 245 ? 55.008 58.034 -36.059 1.00 30.00 245 LYS B O 1
ATOM 4226 N N . GLY B 1 246 ? 56.115 59.900 -35.516 1.00 30.00 246 GLY B N 1
ATOM 4227 C CA . GLY B 1 246 ? 57.252 60.567 -34.906 1.00 30.00 246 GLY B CA 1
ATOM 4228 C C . GLY B 1 246 ? 56.975 61.179 -33.545 1.00 30.00 246 GLY B C 1
ATOM 4229 O O . GLY B 1 246 ? 55.840 61.580 -33.268 1.00 30.00 246 GLY B O 1
ATOM 4230 N N . SER B 1 247 ? 58.010 61.244 -32.705 1.00 70.86 247 SER B N 1
ATOM 4231 C CA . SER B 1 247 ? 57.869 61.661 -31.341 1.00 73.17 247 SER B CA 1
ATOM 4232 C C . SER B 1 247 ? 58.890 60.969 -30.557 1.00 81.94 247 SER B C 1
ATOM 4233 O O . SER B 1 247 ? 58.558 60.305 -29.626 1.00 79.84 247 SER B O 1
ATOM 4236 N N . PRO B 1 248 ? 60.143 61.114 -30.895 1.00 74.84 248 PRO B N 1
ATOM 4237 C CA . PRO B 1 248 ? 60.664 62.181 -31.721 1.00 65.80 248 PRO B CA 1
ATOM 4238 C C . PRO B 1 248 ? 61.115 61.764 -33.106 1.00 73.57 248 PRO B C 1
ATOM 4239 O O . PRO B 1 248 ? 61.376 62.603 -33.948 1.00 68.31 248 PRO B O 1
ATOM 4243 N N . TYR B 1 249 ? 61.191 60.498 -33.387 1.00 81.40 249 TYR B N 1
ATOM 4244 C CA . TYR B 1 249 ? 61.323 60.161 -34.782 1.00 100.48 249 TYR B CA 1
ATOM 4245 C C . TYR B 1 249 ? 62.753 60.128 -35.155 1.00 106.32 249 TYR B C 1
ATOM 4246 O O . TYR B 1 249 ? 63.209 59.198 -35.752 1.00 121.02 249 TYR B O 1
ATOM 4255 N N . MET B 1 250 ? 63.504 61.135 -34.817 1.00 100.25 250 MET B N 1
ATOM 4256 C CA . MET B 1 250 ? 64.898 60.936 -35.122 1.00 100.76 250 MET B CA 1
ATOM 4257 C C . MET B 1 250 ? 65.722 60.261 -34.040 1.00 80.58 250 MET B C 1
ATOM 4258 O O . MET B 1 250 ? 66.841 59.869 -34.265 1.00 78.37 250 MET B O 1
ATOM 4263 N N . VAL B 1 251 ? 65.183 60.161 -32.844 1.00 72.54 251 VAL B N 1
ATOM 4264 C CA . VAL B 1 251 ? 66.022 59.849 -31.720 1.00 70.69 251 VAL B CA 1
ATOM 4265 C C . VAL B 1 251 ? 66.423 58.431 -31.597 1.00 70.57 251 VAL B C 1
ATOM 4266 O O . VAL B 1 251 ? 65.682 57.530 -31.841 1.00 62.05 251 VAL B O 1
ATOM 4270 N N . SER B 1 252 ? 67.636 58.282 -31.148 1.00 68.77 252 SER B N 1
ATOM 4271 C CA . SER B 1 252 ? 68.210 57.016 -30.863 1.00 75.60 252 SER B CA 1
ATOM 4272 C C . SER B 1 252 ? 67.629 56.424 -29.644 1.00 68.82 252 SER B C 1
ATOM 4273 O O . SER B 1 252 ? 67.799 55.271 -29.387 1.00 77.65 252 SER B O 1
ATOM 4276 N N . LYS B 1 253 ? 66.924 57.223 -28.883 1.00 68.13 253 LYS B N 1
ATOM 4277 C CA . LYS B 1 253 ? 66.521 56.817 -27.571 1.00 69.19 253 LYS B CA 1
ATOM 4278 C C . LYS B 1 253 ? 65.070 56.448 -27.614 1.00 67.94 253 LYS B C 1
ATOM 4279 O O . LYS B 1 253 ? 64.455 56.070 -26.656 1.00 69.27 253 LYS B O 1
ATOM 4285 N N . GLU B 1 254 ? 64.550 56.494 -28.805 1.00 66.17 254 GLU B N 1
ATOM 4286 C CA . GLU B 1 254 ? 63.209 56.076 -29.034 1.00 68.90 254 GLU B CA 1
ATOM 4287 C C . GLU B 1 254 ? 62.901 54.650 -28.776 1.00 78.36 254 GLU B C 1
ATOM 4288 O O . GLU B 1 254 ? 63.735 53.794 -28.825 1.00 92.67 254 GLU B O 1
ATOM 4294 N N . ASP B 1 255 ? 61.642 54.397 -28.575 1.00 83.17 255 ASP B N 1
ATOM 4295 C CA . ASP B 1 255 ? 61.120 53.044 -28.541 1.00 93.90 255 ASP B CA 1
ATOM 4296 C C . ASP B 1 255 ? 59.626 53.120 -28.842 1.00 88.19 255 ASP B C 1
ATOM 4297 O O . ASP B 1 255 ? 59.102 54.211 -29.076 1.00 85.53 255 ASP B O 1
ATOM 4302 N N . PHE B 1 256 ? 58.950 51.975 -28.845 1.00 92.88 256 PHE B N 1
ATOM 4303 C CA . PHE B 1 256 ? 57.537 51.938 -29.206 1.00 104.22 256 PHE B CA 1
ATOM 4304 C C . PHE B 1 256 ? 56.953 50.542 -29.098 1.00 105.66 256 PHE B C 1
ATOM 4305 O O . PHE B 1 256 ? 57.600 49.562 -29.458 1.00 84.33 256 PHE B O 1
ATOM 4307 N N . ILE B 1 257 ? 55.770 50.448 -28.502 1.00 113.62 257 ILE B N 1
ATOM 4308 C CA . ILE B 1 257 ? 55.344 51.427 -27.512 1.00 101.50 257 ILE B CA 1
ATOM 4309 C C . ILE B 1 257 ? 55.274 50.614 -26.230 1.00 101.45 257 ILE B C 1
ATOM 4310 O O . ILE B 1 257 ? 54.723 49.504 -26.199 1.00 92.67 257 ILE B O 1
ATOM 4315 N N . ASP B 1 258 ? 55.897 51.154 -25.194 1.00 114.32 258 ASP B N 1
ATOM 4316 C CA . ASP B 1 258 ? 56.089 50.468 -23.927 1.00 108.94 258 ASP B CA 1
ATOM 4317 C C . ASP B 1 258 ? 54.841 49.727 -23.417 1.00 106.12 258 ASP B C 1
ATOM 4318 O O . ASP B 1 258 ? 54.755 48.488 -23.561 1.00 83.67 258 ASP B O 1
ATOM 4323 N N . ALA B 1 259 ? 53.887 50.495 -22.868 1.00 94.47 259 ALA B N 1
ATOM 4324 C CA . ALA B 1 259 ? 52.629 50.002 -22.284 1.00 90.05 259 ALA B CA 1
ATOM 4325 C C . ALA B 1 259 ? 52.886 49.072 -21.097 1.00 88.82 259 ALA B C 1
ATOM 4326 O O . ALA B 1 259 ? 52.434 49.346 -19.985 1.00 78.62 259 ALA B O 1
ATOM 4328 N N . LEU B 1 260 ? 53.631 47.994 -21.338 1.00 90.42 260 LEU B N 1
ATOM 4329 C CA . LEU B 1 260 ? 53.860 46.937 -20.349 1.00 99.53 260 LEU B CA 1
ATOM 4330 C C . LEU B 1 260 ? 54.400 47.433 -19.000 1.00 103.34 260 LEU B C 1
ATOM 4331 O O . LEU B 1 260 ? 53.893 47.055 -17.946 1.00 99.66 260 LEU B O 1
ATOM 4336 N N . GLN B 1 261 ? 55.422 48.276 -19.024 1.00 109.75 261 GLN B N 1
ATOM 4337 C CA . GLN B 1 261 ? 56.081 48.662 -17.779 1.00 116.37 261 GLN B CA 1
ATOM 4338 C C . GLN B 1 261 ? 55.316 49.782 -17.074 1.00 103.39 261 GLN B C 1
ATOM 4339 O O . GLN B 1 261 ? 55.659 50.192 -15.964 1.00 101.73 261 GLN B O 1
ATOM 4345 N N . LYS B 1 262 ? 54.246 50.242 -17.708 1.00 90.00 262 LYS B N 1
ATOM 4346 C CA . LYS B 1 262 ? 53.299 51.142 -17.071 1.00 81.21 262 LYS B CA 1
ATOM 4347 C C . LYS B 1 262 ? 52.499 50.374 -15.994 1.00 93.93 262 LYS B C 1
ATOM 4348 O O . LYS B 1 262 ? 51.337 50.658 -15.735 1.00 100.83 262 LYS B O 1
ATOM 4354 N N . HIS B 1 263 ? 53.137 49.391 -15.359 1.00 102.33 263 HIS B N 1
ATOM 4355 C CA . HIS B 1 263 ? 52.487 48.559 -14.343 1.00 96.45 263 HIS B CA 1
ATOM 4356 C C . HIS B 1 263 ? 53.236 48.588 -13.017 1.00 99.90 263 HIS B C 1
ATOM 4357 O O . HIS B 1 263 ? 53.915 47.622 -12.641 1.00 94.05 263 HIS B O 1
ATOM 4364 N N . GLU B 1 264 ? 53.077 49.692 -12.299 1.00 97.46 264 GLU B N 1
ATOM 4365 C CA . GLU B 1 264 ? 53.952 50.004 -11.184 1.00 100.66 264 GLU B CA 1
ATOM 4366 C C . GLU B 1 264 ? 53.347 49.726 -9.824 1.00 107.03 264 GLU B C 1
ATOM 4367 O O . GLU B 1 264 ? 53.983 49.097 -8.986 1.00 122.25 264 GLU B O 1
ATOM 4373 N N . ASP B 1 265 ? 52.119 50.192 -9.632 1.00 96.84 265 ASP B N 1
ATOM 4374 C CA . ASP B 1 265 ? 51.424 50.195 -8.347 1.00 94.23 265 ASP B CA 1
ATOM 4375 C C . ASP B 1 265 ? 50.095 50.889 -8.569 1.00 83.57 265 ASP B C 1
ATOM 4376 O O . ASP B 1 265 ? 50.066 52.078 -8.900 1.00 79.18 265 ASP B O 1
ATOM 4381 N N . PHE B 1 266 ? 48.996 50.168 -8.412 1.00 76.32 266 PHE B N 1
ATOM 4382 C CA . PHE B 1 266 ? 47.700 50.789 -8.647 1.00 84.73 266 PHE B CA 1
ATOM 4383 C C . PHE B 1 266 ? 47.555 51.895 -7.614 1.00 87.49 266 PHE B C 1
ATOM 4384 O O . PHE B 1 266 ? 48.028 51.759 -6.486 1.00 99.93 266 PHE B O 1
ATOM 4392 N N . LYS B 1 267 ? 46.933 52.998 -8.010 1.00 76.39 267 LYS B N 1
ATOM 4393 C CA . LYS B 1 267 ? 46.877 54.184 -7.177 1.00 71.65 267 LYS B CA 1
ATOM 4394 C C . LYS B 1 267 ? 46.170 53.911 -5.857 1.00 66.53 267 LYS B C 1
ATOM 4395 O O . LYS B 1 267 ? 45.462 52.926 -5.723 1.00 71.91 267 LYS B O 1
ATOM 4401 N N . ARG B 1 268 ? 46.383 54.791 -4.882 1.00 68.32 268 ARG B N 1
ATOM 4402 C CA . ARG B 1 268 ? 45.707 54.705 -3.597 1.00 75.59 268 ARG B CA 1
ATOM 4403 C C . ARG B 1 268 ? 45.766 56.041 -2.863 1.00 71.84 268 ARG B C 1
ATOM 4404 O O . ARG B 1 268 ? 46.840 56.619 -2.714 1.00 77.95 268 ARG B O 1
ATOM 4412 N N . GLY B 1 269 ? 44.604 56.525 -2.423 1.00 79.65 269 GLY B N 1
ATOM 4413 C CA . GLY B 1 269 ? 44.492 57.764 -1.665 1.00 76.48 269 GLY B CA 1
ATOM 4414 C C . GLY B 1 269 ? 45.145 57.590 -0.312 1.00 88.23 269 GLY B C 1
ATOM 4415 O O . GLY B 1 269 ? 45.200 56.472 0.201 1.00 96.49 269 GLY B O 1
ATOM 4416 N N . SER B 1 270 ? 45.639 58.673 0.280 1.00 93.99 270 SER B N 1
ATOM 4417 C CA . SER B 1 270 ? 46.477 58.522 1.465 1.00 98.70 270 SER B CA 1
ATOM 4418 C C . SER B 1 270 ? 46.382 59.588 2.544 1.00 95.12 270 SER B C 1
ATOM 4419 O O . SER B 1 270 ? 45.605 60.537 2.457 1.00 97.59 270 SER B O 1
ATOM 4422 N N . GLU B 1 271 ? 47.205 59.389 3.568 1.00 92.85 271 GLU B N 1
ATOM 4423 C CA . GLU B 1 271 ? 47.409 60.356 4.632 1.00 96.85 271 GLU B CA 1
ATOM 4424 C C . GLU B 1 271 ? 48.012 61.622 4.040 1.00 100.52 271 GLU B C 1
ATOM 4425 O O . GLU B 1 271 ? 49.136 61.612 3.535 1.00 107.43 271 GLU B O 1
ATOM 4431 N N . PRO B 1 272 ? 47.256 62.721 4.077 1.00 93.85 272 PRO B N 1
ATOM 4432 C CA . PRO B 1 272 ? 47.758 63.969 3.502 1.00 96.81 272 PRO B CA 1
ATOM 4433 C C . PRO B 1 272 ? 48.633 64.741 4.487 1.00 95.80 272 PRO B C 1
ATOM 4434 O O . PRO B 1 272 ? 48.701 64.341 5.654 1.00 95.44 272 PRO B O 1
ATOM 4438 N N . THR B 1 273 ? 49.305 65.792 4.009 1.00 85.89 273 THR B N 1
ATOM 4439 C CA . THR B 1 273 ? 49.807 66.869 4.868 1.00 85.24 273 THR B CA 1
ATOM 4440 C C . THR B 1 273 ? 50.959 66.504 5.802 1.00 83.18 273 THR B C 1
ATOM 4441 O O . THR B 1 273 ? 50.992 65.431 6.375 1.00 91.06 273 THR B O 1
ATOM 4445 N N . ASP B 1 274 ? 51.907 67.424 5.959 1.00 96.05 274 ASP B N 1
ATOM 4446 C CA . ASP B 1 274 ? 53.052 67.169 6.815 1.00 93.64 274 ASP B CA 1
ATOM 4447 C C . ASP B 1 274 ? 53.716 68.436 7.374 1.00 87.15 274 ASP B C 1
ATOM 4448 O O . ASP B 1 274 ? 53.430 68.849 8.507 1.00 82.12 274 ASP B O 1
ATOM 4450 N N . GLN B 1 275 ? 54.577 69.038 6.548 1.00 84.74 275 GLN B N 1
ATOM 4451 C CA . GLN B 1 275 ? 55.605 70.017 6.944 1.00 84.83 275 GLN B CA 1
ATOM 4452 C C . GLN B 1 275 ? 55.090 71.429 7.290 1.00 89.89 275 GLN B C 1
ATOM 4453 O O . GLN B 1 275 ? 54.242 71.592 8.161 1.00 79.59 275 GLN B O 1
ATOM 4459 N N . ALA B 1 276 ? 55.644 72.430 6.593 1.00 94.35 276 ALA B N 1
ATOM 4460 C CA . ALA B 1 276 ? 55.372 73.862 6.763 1.00 73.99 276 ALA B CA 1
ATOM 4461 C C . ALA B 1 276 ? 54.491 74.332 5.618 1.00 72.40 276 ALA B C 1
ATOM 4462 O O . ALA B 1 276 ? 54.738 75.359 4.944 1.00 58.74 276 ALA B O 1
ATOM 4464 N N . ILE B 1 277 ? 53.465 73.532 5.386 1.00 74.99 277 ILE B N 1
ATOM 4465 C CA . ILE B 1 277 ? 52.353 73.929 4.564 1.00 70.47 277 ILE B CA 1
ATOM 4466 C C . ILE B 1 277 ? 51.707 75.162 5.221 1.00 63.92 277 ILE B C 1
ATOM 4467 O O . ILE B 1 277 ? 51.222 76.072 4.547 1.00 59.69 277 ILE B O 1
ATOM 4472 N N . GLU B 1 278 ? 51.765 75.219 6.545 1.00 52.85 278 GLU B N 1
ATOM 4473 C CA . GLU B 1 278 ? 51.000 76.228 7.266 1.00 59.37 278 GLU B CA 1
ATOM 4474 C C . GLU B 1 278 ? 51.777 77.474 7.692 1.00 58.97 278 GLU B C 1
ATOM 4475 O O . GLU B 1 278 ? 51.192 78.544 7.777 1.00 57.89 278 GLU B O 1
ATOM 4481 N N . GLN B 1 279 ? 53.075 77.361 7.962 1.00 61.67 279 GLN B N 1
ATOM 4482 C CA . GLN B 1 279 ? 53.757 78.450 8.669 1.00 65.61 279 GLN B CA 1
ATOM 4483 C C . GLN B 1 279 ? 54.254 79.595 7.779 1.00 56.19 279 GLN B C 1
ATOM 4484 O O . GLN B 1 279 ? 54.707 79.375 6.654 1.00 54.75 279 GLN B O 1
ATOM 4490 N N . TRP B 1 280 ? 54.132 80.811 8.318 1.00 57.59 280 TRP B N 1
ATOM 4491 C CA . TRP B 1 280 ? 54.615 82.069 7.738 1.00 57.53 280 TRP B CA 1
ATOM 4492 C C . TRP B 1 280 ? 56.085 82.303 8.123 1.00 52.84 280 TRP B C 1
ATOM 4493 O O . TRP B 1 280 ? 56.429 82.209 9.294 1.00 57.71 280 TRP B O 1
ATOM 4504 N N . HIS B 1 281 ? 56.936 82.638 7.158 1.00 47.22 281 HIS B N 1
ATOM 4505 C CA . HIS B 1 281 ? 58.333 82.986 7.432 1.00 54.38 281 HIS B CA 1
ATOM 4506 C C . HIS B 1 281 ? 58.560 84.411 7.003 1.00 59.52 281 HIS B C 1
ATOM 4507 O O . HIS B 1 281 ? 58.104 84.818 5.932 1.00 60.10 281 HIS B O 1
ATOM 4514 N N . PHE B 1 282 ? 59.274 85.161 7.831 1.00 55.47 282 PHE B N 1
ATOM 4515 C CA . PHE B 1 282 ? 59.526 86.560 7.552 1.00 56.76 282 PHE B CA 1
ATOM 4516 C C . PHE B 1 282 ? 60.994 86.811 7.191 1.00 66.18 282 PHE B C 1
ATOM 4517 O O . PHE B 1 282 ? 61.860 86.801 8.052 1.00 79.61 282 PHE B O 1
ATOM 4525 N N . CYS B 1 283 ? 61.254 87.024 5.900 1.00 64.93 283 CYS B N 1
ATOM 4526 C CA . CYS B 1 283 ? 62.611 87.202 5.364 1.00 62.64 283 CYS B CA 1
ATOM 4527 C C . CYS B 1 283 ? 62.745 88.471 4.523 1.00 61.58 283 CYS B C 1
ATOM 4528 O O . CYS B 1 283 ? 61.771 88.937 3.911 1.00 58.93 283 CYS B O 1
#

B-factor: mean 67.12, std 20.14, range [20.0, 172.18]

CATH classification: 3.90.80.10

Nearest PDB structures (foldseek):
  4qmb-assembly1_B  TM=9.952E-01  e=3.601E-58  Schistosoma japonicum
  1e6a-assembly1_B  TM=9.260E-01  e=1.310E-38  Saccharomyces cerevisiae
  2ik0-assembly1_B  TM=9.278E-01  e=3.019E-38  Saccharomyces cerevisiae
  8prk-assembly1_B  TM=9.247E-01  e=4.584E-38  Saccharomyces cerevisiae
  2ik1-assembly1_B  TM=9.264E-01  e=6.177E-38  Saccharomyces cerevisiae

Secondary structure (DSSP, 8-state):
-EEEESBSSSTT-EEEEEETTEEE-TTTTS-SBSSTTTT-EEEEEEE-TT--B-EEE-SSSTT--EEE-EETTEE-B--EETT--S-SSEEEE-TT----TT-B-TTT-SBB-SSPPEEEE-SSSPPPTT-EEEEEEEEEE-EEETTEE--EEEEEETTSTTTTT--SHHHHHHHSTTHHHHHHHHHHHTTGGGTPPPPEEGGGGPPEEHHHHHHHHHHHHHHHHHHHSS-----TTS------SSSSTT-TT--SSHHHH---S--B------SSSS-EE---/-EEEESBTTSTT-EEEEEETTEEE-TTTSS-SEEETTTTEEEEEEEE-TT--B-EEE-TTSTT--EEE-EETTEE-B--EETT--S-SSEEEE-SS----TT-B-TTT-SBB-SSPPEEEE--SS-PPTT-EEEEEEEEEE-EE-SSSB--EEEEEETTSGGGTT--SHHHHHHHSTTHHHHHHHHHHHTTGGGTPPPPEEGGGGPPEETTHHHHHHHHHHHHHHHHHHS--S--TT----B-SSSSSSS-TTB-S---TT--S-B-B------SSSS-EE--